Protein AF-A0A3B8PIJ1-F1 (afdb_monomer_lite)

Foldseek 3Di:
DDDDDDDDDDDDDDDDDDDDDDDDPQLVSVQVVQPWDWDADPVNPATAEIEHDLPDDPVRLLVNLQSVLVDPHYAEYECANHADELVSLLSVLSRQNYAYYEQHNYAYELSSLQSVLSRQRYAYYEQEQYQYDPVSCVPRVVSRNHHNYYHYDDHDDDDPDPDDPPPPPPVCVVCVPPDDDCLQQFFKKFKWFFDVVVCVVVVDDQDPVLQVVLQVLLCCQLCVPVPFPWDWDDDPRTIIIITGGQDAPVSVVLSLVSSQFQLKKWKFWFAWCPDPVCVVVLVQCVVDDLVAFFDWDWDQDPVRDTDIWTQKGWFFADPQAPQVVPPDDTWDWDFGQDPVRDTGITTITGDDGPQLIQILVQWPAKDWDADPVRAIKIKTWGDQSNLASQLVNLVVQEAPVVVPGWIWIFTDTSRHGHYTDTSHGRGGTMDMGDTNDDPSRSVSSRSSSVSGGRPGRIDSHTPDMDGGNSVNSNVCVVVVVVVVVVVLVVQLVVLCVPVPPVSVVVND

Secondary structure (DSSP, 8-state):
--------------------S--SS-HHHHHHHTT-EEEE-TTSSSEEEEE--TT--HHHHHHHHHHHTTSS-EEEEE-TTS---HHHHHHHTT-TT--EEE-TT----HHHHHHHTT-TT--EEE-TT-S--HHHHHHHGGG-SS--EEE--------------TTS-THHHHHTTS---HHHH-EEEEEEEB-HHHHHTTT----HHHHHHHHHHHHHHH-TTS-S--EEEEETTTEEEEEEET--HHHHHHHHHHHHS---EEEEEEPBSS-GGGHHHHHHHHHS-TT--EEEEEEE-TTS-EEEEEEEEEEEBPTT-HHHHSSTTTB-EEEEE-TTS-EEEEEEEEPPPGGG-EEGGGEEEEEEEE-TTS-EEEEEEE-HHHHHHHHHHHHTT--BTTTTB-EEEEEEETTEEEE--EE-S---SEEEEESS--HHHHHHHHHHHHT---SSPBPSS-SEEEEE-HHHHHHHHHHHHHHHHHHHHHHHHHHHHHHTHHHHHHH-

Radius of gyration: 36.07 Å; chains: 1; bounding box: 86×126×94 Å

Structure (mmCIF, N/CA/C/O backbone):
data_AF-A0A3B8PIJ1-F1
#
_entry.id   AF-A0A3B8PIJ1-F1
#
loop_
_atom_site.group_PDB
_atom_site.id
_atom_site.type_symbol
_atom_site.label_atom_id
_atom_site.label_alt_id
_atom_site.label_comp_id
_atom_site.label_asym_id
_atom_site.label_entity_id
_atom_site.label_seq_id
_atom_site.pdbx_PDB_ins_code
_atom_site.Cartn_x
_atom_site.Cartn_y
_atom_site.Cartn_z
_atom_site.occupancy
_atom_site.B_iso_or_equiv
_atom_site.auth_seq_id
_atom_site.auth_comp_id
_atom_site.auth_asym_id
_atom_site.auth_atom_id
_atom_site.pdbx_PDB_model_num
ATOM 1 N N . MET A 1 1 ? -11.257 98.269 12.534 1.00 33.53 1 MET A N 1
ATOM 2 C CA . MET A 1 1 ? -11.310 97.557 13.826 1.00 33.53 1 MET A CA 1
ATOM 3 C C . MET A 1 1 ? -11.923 96.203 13.547 1.00 33.53 1 MET A C 1
ATOM 5 O O . MET A 1 1 ? -13.046 96.141 13.068 1.00 33.53 1 MET A O 1
ATOM 9 N N . ASP A 1 2 ? -11.095 95.178 13.703 1.00 38.22 2 ASP A N 1
ATOM 10 C CA . ASP A 1 2 ? -11.270 93.797 13.247 1.00 38.22 2 ASP A CA 1
ATOM 11 C C . ASP A 1 2 ? -12.454 93.054 13.876 1.00 38.22 2 ASP A C 1
ATOM 13 O O . ASP A 1 2 ? -12.874 93.411 14.976 1.00 38.22 2 ASP A O 1
ATOM 17 N N . ARG A 1 3 ? -12.908 91.969 13.213 1.00 36.97 3 ARG A N 1
ATOM 18 C CA . ARG A 1 3 ? -13.144 90.630 13.814 1.00 36.97 3 ARG A CA 1
ATOM 19 C C . ARG A 1 3 ? -13.597 89.559 12.788 1.00 36.97 3 ARG A C 1
ATOM 21 O O . ARG A 1 3 ? -14.685 89.632 12.241 1.00 36.97 3 ARG A O 1
ATOM 28 N N . TRP A 1 4 ? -12.711 88.575 12.591 1.00 35.34 4 TRP A N 1
ATOM 29 C CA . TRP A 1 4 ? -12.874 87.099 12.582 1.00 35.34 4 TRP A CA 1
ATOM 30 C C . TRP A 1 4 ? -13.960 86.363 11.735 1.00 35.34 4 TRP A C 1
ATOM 32 O O . TRP A 1 4 ? -15.125 86.320 12.108 1.00 35.34 4 TRP A O 1
ATOM 42 N N . TRP A 1 5 ? -13.455 85.697 10.673 1.00 33.31 5 TRP A N 1
ATOM 43 C CA . TRP A 1 5 ? -13.642 84.318 10.119 1.00 33.31 5 TRP A CA 1
ATOM 44 C C . TRP A 1 5 ? -15.093 83.834 9.837 1.00 33.31 5 TRP A C 1
ATOM 46 O O . TRP A 1 5 ? -15.837 83.573 10.770 1.00 33.31 5 TRP A O 1
ATOM 56 N N . ALA A 1 6 ? -15.629 83.802 8.599 1.00 35.25 6 ALA A N 1
ATOM 57 C CA . ALA A 1 6 ? -15.330 82.987 7.389 1.00 35.25 6 ALA A CA 1
ATOM 58 C C . ALA A 1 6 ? -15.550 81.465 7.612 1.00 35.25 6 ALA A C 1
ATOM 60 O O . ALA A 1 6 ? -14.963 80.912 8.528 1.00 35.25 6 ALA A O 1
ATOM 61 N N . LEU A 1 7 ? -16.345 80.698 6.853 1.00 32.19 7 LEU A N 1
ATOM 62 C CA . LEU A 1 7 ? -16.870 80.837 5.492 1.00 32.19 7 LEU A CA 1
ATOM 63 C C . LEU A 1 7 ? -18.268 80.201 5.365 1.00 32.19 7 LEU A C 1
ATOM 65 O O . LEU A 1 7 ? -18.504 79.092 5.836 1.00 32.19 7 LEU A O 1
ATOM 69 N N . ALA A 1 8 ? -19.143 80.875 4.621 1.00 28.50 8 ALA A N 1
ATOM 70 C CA . ALA A 1 8 ? -20.357 80.330 4.034 1.00 28.50 8 ALA A CA 1
ATOM 71 C C . ALA A 1 8 ? -20.340 80.655 2.535 1.00 28.50 8 ALA A C 1
ATOM 73 O O . ALA A 1 8 ? -20.128 81.809 2.162 1.00 28.50 8 ALA A O 1
ATOM 74 N N . CYS A 1 9 ? -20.578 79.657 1.686 1.00 24.27 9 CYS A N 1
ATOM 75 C CA . CYS A 1 9 ? -21.069 79.852 0.323 1.00 24.27 9 CYS A CA 1
ATOM 76 C C . CYS A 1 9 ? -21.860 78.617 -0.136 1.00 24.27 9 CYS A C 1
ATOM 78 O O . CYS A 1 9 ? -21.313 77.565 -0.445 1.00 24.27 9 CYS A O 1
ATOM 80 N N . VAL A 1 10 ? -23.176 78.824 -0.133 1.00 34.06 10 VAL A N 1
ATOM 81 C CA . VAL A 1 10 ? -24.239 78.399 -1.075 1.00 34.06 10 VAL A CA 1
ATOM 82 C C . VAL A 1 10 ? -23.771 78.607 -2.557 1.00 34.06 10 VAL A C 1
ATOM 84 O O . VAL A 1 10 ? -22.711 79.216 -2.714 1.00 34.06 10 VAL A O 1
ATOM 87 N N . PRO A 1 11 ? -24.509 78.340 -3.674 1.00 56.69 11 PRO A N 1
ATOM 88 C CA . PRO A 1 11 ? -25.723 77.540 -3.996 1.00 56.69 11 PRO A CA 1
ATOM 89 C C . PRO A 1 11 ? -25.645 76.726 -5.326 1.00 56.69 11 PRO A C 1
ATOM 91 O O . PRO A 1 11 ? -24.724 76.900 -6.111 1.00 56.69 11 PRO A O 1
ATOM 94 N N . ALA A 1 12 ? -26.691 75.938 -5.636 1.00 25.73 12 ALA A N 1
ATOM 95 C CA . ALA A 1 12 ? -27.387 75.843 -6.950 1.00 25.73 12 ALA A CA 1
ATOM 96 C C . ALA A 1 12 ? -28.501 74.773 -6.823 1.00 25.73 12 ALA A C 1
ATOM 98 O O . ALA A 1 12 ? -28.216 73.662 -6.399 1.00 25.73 12 ALA A O 1
ATOM 99 N N . LEU A 1 13 ? -29.808 75.041 -6.918 1.00 30.42 13 LEU A N 1
ATOM 100 C CA . LEU A 1 13 ? -30.648 75.580 -8.003 1.00 30.42 13 LEU A CA 1
ATOM 101 C C . LEU A 1 13 ? -30.943 74.578 -9.153 1.00 30.42 13 LEU A C 1
ATOM 103 O O . LEU A 1 13 ? -30.167 74.454 -10.087 1.00 30.42 13 LEU A O 1
ATOM 107 N N . TRP A 1 14 ? -32.158 74.009 -9.086 1.00 27.25 14 TRP A N 1
ATOM 108 C CA . TRP A 1 14 ? -33.124 73.738 -10.173 1.00 27.25 14 TRP A CA 1
ATOM 109 C C . TRP A 1 14 ? -33.015 72.518 -11.122 1.00 27.25 14 TRP A C 1
ATOM 111 O O . TRP A 1 14 ? -32.029 72.301 -11.809 1.00 27.25 14 TRP A O 1
ATOM 121 N N . LEU A 1 15 ? -34.196 71.881 -11.249 1.00 28.92 15 LEU A N 1
ATOM 122 C CA . LEU A 1 15 ? -34.738 71.001 -12.300 1.00 28.92 15 LEU A CA 1
ATOM 123 C C . LEU A 1 15 ? -34.173 69.579 -12.452 1.00 28.92 15 LEU A C 1
ATOM 125 O O . LEU A 1 15 ? -33.082 69.395 -12.967 1.00 28.92 15 LEU A O 1
ATOM 129 N N . VAL A 1 16 ? -35.008 68.572 -12.146 1.00 30.19 16 VAL A N 1
ATOM 130 C CA . VAL A 1 16 ? -35.608 67.623 -13.116 1.00 30.19 16 VAL A CA 1
ATOM 131 C C . VAL A 1 16 ? -36.379 66.505 -12.361 1.00 30.19 16 VAL A C 1
ATOM 133 O O . VAL A 1 16 ? -35.952 66.045 -11.310 1.00 30.19 16 VAL A O 1
ATOM 136 N N . LEU A 1 17 ? -37.499 66.070 -12.959 1.00 27.77 17 LEU A N 1
ATOM 137 C CA . LEU A 1 17 ? -38.260 64.818 -12.759 1.00 27.77 17 LEU A CA 1
ATOM 138 C C . LEU A 1 17 ? -39.296 64.709 -11.622 1.00 27.77 17 LEU A C 1
ATOM 140 O O . LEU A 1 17 ? -39.046 64.262 -10.508 1.00 27.77 17 LEU A O 1
ATOM 144 N N . ALA A 1 18 ? -40.546 64.956 -12.022 1.00 36.34 18 ALA A N 1
ATOM 145 C CA . ALA A 1 18 ? -41.696 64.203 -11.550 1.00 36.34 18 ALA A CA 1
ATOM 146 C C . ALA A 1 18 ? -41.507 62.704 -11.856 1.00 36.34 18 ALA A C 1
ATOM 148 O O . ALA A 1 18 ? -41.501 62.347 -13.025 1.00 36.34 18 ALA A O 1
ATOM 149 N N . VAL A 1 19 ? -41.325 61.881 -10.820 1.00 37.78 19 VAL A N 1
ATOM 150 C CA . VAL A 1 19 ? -41.859 60.518 -10.577 1.00 37.78 19 VAL A CA 1
ATOM 151 C C . VAL A 1 19 ? -41.292 60.113 -9.211 1.00 37.78 19 VAL A C 1
ATOM 153 O O . VAL A 1 19 ? -40.153 59.674 -9.127 1.00 37.78 19 VAL A O 1
ATOM 156 N N . ALA A 1 20 ? -42.043 60.286 -8.125 1.00 33.12 20 ALA A N 1
ATOM 157 C CA . ALA A 1 20 ? -41.679 59.709 -6.823 1.00 33.12 20 ALA A CA 1
ATOM 158 C C . ALA A 1 20 ? -42.900 59.694 -5.896 1.00 33.12 20 ALA A C 1
ATOM 160 O O . ALA A 1 20 ? -42.952 60.378 -4.880 1.00 33.12 20 ALA A O 1
ATOM 161 N N . GLY A 1 21 ? -43.929 58.952 -6.292 1.00 36.69 21 GLY A N 1
ATOM 162 C CA . GLY A 1 21 ? -45.132 58.756 -5.491 1.00 36.69 21 GLY A CA 1
ATOM 163 C C . GLY A 1 21 ? -45.592 57.310 -5.581 1.00 36.69 21 GLY A C 1
ATOM 164 O O . GLY A 1 21 ? -46.571 57.057 -6.268 1.00 36.69 21 GLY A O 1
ATOM 165 N N . CYS A 1 22 ? -44.826 56.401 -4.964 1.00 41.03 22 CYS A N 1
ATOM 166 C CA . CYS A 1 22 ? -45.144 55.021 -4.534 1.00 41.03 22 CYS A CA 1
ATOM 167 C C . CYS A 1 22 ? -43.875 54.161 -4.655 1.00 41.03 22 CYS A C 1
ATOM 169 O O . CYS A 1 22 ? -43.431 53.947 -5.775 1.00 41.03 22 CYS A O 1
ATOM 171 N N . SER A 1 23 ? -43.279 53.680 -3.552 1.00 43.31 23 SER A N 1
ATOM 172 C CA . SER A 1 23 ? -42.475 52.427 -3.533 1.00 43.31 23 SER A CA 1
ATOM 173 C C . SER A 1 23 ? -41.844 52.077 -2.166 1.00 43.31 23 SER A C 1
ATOM 175 O O . SER A 1 23 ? -40.720 51.587 -2.131 1.00 43.31 23 SER A O 1
ATOM 177 N N . ASP A 1 24 ? -42.511 52.303 -1.026 1.00 43.22 24 ASP A N 1
ATOM 178 C CA . ASP A 1 24 ? -41.944 51.888 0.285 1.00 43.22 24 ASP A CA 1
ATOM 179 C C . ASP A 1 24 ? -42.666 50.710 0.962 1.00 43.22 24 ASP A C 1
ATOM 181 O O . ASP A 1 24 ? -42.218 50.221 1.998 1.00 43.22 24 ASP A O 1
ATOM 185 N N . THR A 1 25 ? -43.744 50.191 0.367 1.00 56.25 25 THR A N 1
ATOM 186 C CA . THR A 1 25 ? -44.517 49.056 0.911 1.00 56.25 25 THR A CA 1
ATOM 187 C C . THR A 1 25 ? -44.386 47.756 0.121 1.00 56.25 25 THR A C 1
ATOM 189 O O . THR A 1 25 ? -44.923 46.743 0.559 1.00 56.25 25 THR A O 1
ATOM 192 N N . ASP A 1 26 ? -43.686 47.754 -1.016 1.00 64.19 26 ASP A N 1
ATOM 193 C CA . ASP A 1 26 ? -43.516 46.551 -1.836 1.00 64.19 26 ASP A CA 1
ATOM 194 C C . ASP A 1 26 ? -42.288 45.739 -1.359 1.00 64.19 26 ASP A C 1
ATOM 196 O O . ASP A 1 26 ? -41.160 46.251 -1.444 1.00 64.19 26 ASP A O 1
ATOM 200 N N . PRO A 1 27 ? -42.469 44.498 -0.852 1.00 63.62 27 PRO A N 1
ATOM 201 C CA . PRO A 1 27 ? -41.374 43.669 -0.339 1.00 63.62 27 PRO A CA 1
ATOM 202 C C . PRO A 1 27 ? -40.312 43.370 -1.409 1.00 63.62 27 PRO A C 1
ATOM 204 O O . PRO A 1 27 ? -39.130 43.245 -1.092 1.00 63.62 27 PRO A O 1
ATOM 207 N N . MET A 1 28 ? -40.677 43.349 -2.694 1.00 64.12 28 MET A N 1
ATOM 208 C CA . MET A 1 28 ? -39.728 43.082 -3.779 1.00 64.12 28 MET A CA 1
ATOM 209 C C . MET A 1 28 ? -38.766 44.251 -4.015 1.00 64.12 28 MET A C 1
ATOM 211 O O . MET A 1 28 ? -37.591 44.055 -4.337 1.00 64.12 28 MET A O 1
ATOM 215 N N . ILE A 1 29 ? -39.247 45.484 -3.826 1.00 63.25 29 ILE A N 1
ATOM 216 C CA . ILE A 1 29 ? -38.422 46.694 -3.944 1.00 63.25 29 ILE A CA 1
ATOM 217 C C . ILE A 1 29 ? -37.452 46.782 -2.762 1.00 63.25 29 ILE A C 1
ATOM 219 O O . ILE A 1 29 ? -36.296 47.170 -2.949 1.00 63.25 29 ILE A O 1
ATOM 223 N N . LYS A 1 30 ? -37.889 46.366 -1.565 1.00 67.81 30 LYS A N 1
ATOM 224 C CA . LYS A 1 30 ? -37.027 46.268 -0.381 1.00 67.81 30 LYS A CA 1
ATOM 225 C C . LYS A 1 30 ? -35.915 45.240 -0.563 1.00 67.81 30 LYS A C 1
ATOM 227 O O . LYS A 1 30 ? -34.752 45.583 -0.362 1.00 67.81 30 LYS A O 1
ATOM 232 N N . LEU A 1 31 ? -36.243 44.038 -1.041 1.00 66.75 31 LEU A N 1
ATOM 233 C CA . LEU A 1 31 ? -35.258 42.989 -1.319 1.00 66.75 31 LEU A CA 1
ATOM 234 C C . LEU A 1 31 ? -34.215 43.444 -2.354 1.00 66.75 31 LEU A C 1
ATOM 236 O O . LEU A 1 31 ? -33.016 43.290 -2.120 1.00 66.75 31 LEU A O 1
ATOM 240 N N . ARG A 1 32 ? -34.634 44.109 -3.443 1.00 64.88 32 ARG A N 1
ATOM 241 C CA . ARG A 1 32 ? -33.700 44.671 -4.440 1.00 64.88 32 ARG A CA 1
ATOM 242 C C . ARG A 1 32 ? -32.808 45.783 -3.882 1.00 64.88 32 ARG A C 1
ATOM 244 O O . ARG A 1 32 ? -31.621 45.808 -4.195 1.00 64.88 32 ARG A O 1
ATOM 251 N N . ARG A 1 33 ? -33.335 46.692 -3.047 1.00 59.84 33 ARG A N 1
ATOM 252 C CA . ARG A 1 33 ? -32.504 47.711 -2.365 1.00 59.84 33 ARG A CA 1
ATOM 253 C C . ARG A 1 33 ? -31.505 47.081 -1.400 1.00 59.84 33 ARG A C 1
ATOM 255 O O . ARG A 1 33 ? -30.416 47.617 -1.231 1.00 59.84 33 ARG A O 1
ATOM 262 N N . ALA A 1 34 ? -31.871 45.958 -0.793 1.00 58.81 34 ALA A N 1
ATOM 263 C CA . ALA A 1 34 ? -31.029 45.221 0.136 1.00 58.81 34 ALA A CA 1
ATOM 264 C C . ALA A 1 34 ? -30.018 44.285 -0.567 1.00 58.81 34 ALA A C 1
ATOM 266 O O . ALA A 1 34 ? -29.330 43.512 0.095 1.00 58.81 34 ALA A O 1
ATOM 267 N N . GLY A 1 35 ? -29.897 44.380 -1.899 1.00 59.12 35 GLY A N 1
ATOM 268 C CA . GLY A 1 35 ? -28.887 43.677 -2.692 1.00 59.12 35 GLY A CA 1
ATOM 269 C C . GLY A 1 35 ? -29.305 42.298 -3.202 1.00 59.12 35 GLY A C 1
ATOM 270 O O . GLY A 1 35 ? -28.457 41.593 -3.741 1.00 59.12 35 GLY A O 1
ATOM 271 N N . ALA A 1 36 ? -30.576 41.906 -3.057 1.00 66.50 36 ALA A N 1
ATOM 272 C CA . ALA A 1 36 ? -31.068 40.642 -3.594 1.00 66.50 36 ALA A CA 1
ATOM 273 C C . ALA A 1 36 ? -31.228 40.706 -5.120 1.00 66.50 36 ALA A C 1
ATOM 275 O O . ALA A 1 36 ? -31.818 41.649 -5.665 1.00 66.50 36 ALA A O 1
ATOM 276 N N . VAL A 1 37 ? -30.748 39.673 -5.811 1.00 68.31 37 VAL A N 1
ATOM 277 C CA . VAL A 1 37 ? -30.967 39.494 -7.250 1.00 68.31 37 VAL A CA 1
ATOM 278 C C . VAL A 1 37 ? -32.245 38.683 -7.427 1.00 68.31 37 VAL A C 1
ATOM 280 O O . VAL A 1 37 ? -32.354 37.575 -6.910 1.00 68.31 37 VAL A O 1
ATOM 283 N N . ILE A 1 38 ? -33.226 39.261 -8.124 1.00 72.69 38 ILE A N 1
ATOM 284 C CA . ILE A 1 38 ? -34.532 38.638 -8.375 1.00 72.69 38 ILE A CA 1
ATOM 285 C C . ILE A 1 38 ? -34.739 38.536 -9.883 1.00 72.69 38 ILE A C 1
ATOM 287 O O . ILE A 1 38 ? -34.842 39.572 -10.559 1.00 72.69 38 ILE A O 1
ATOM 291 N N . GLU A 1 39 ? -34.818 37.301 -10.372 1.00 69.44 39 GLU A N 1
ATOM 292 C CA . GLU A 1 39 ? -35.116 36.951 -11.761 1.00 69.44 39 GLU A CA 1
ATOM 293 C C . GLU A 1 39 ? -36.599 36.571 -11.907 1.00 69.44 39 GLU A C 1
ATOM 295 O O . GLU A 1 39 ? -37.201 35.939 -11.032 1.00 69.44 39 GLU A O 1
ATOM 300 N N . HIS A 1 40 ? -37.196 37.014 -13.013 1.00 69.38 40 HIS A N 1
ATOM 301 C CA . HIS A 1 40 ? -38.600 36.797 -13.343 1.00 69.38 40 HIS A CA 1
ATOM 302 C C . HIS A 1 40 ? -38.716 35.987 -14.626 1.00 69.38 40 HIS A C 1
ATOM 304 O O . HIS A 1 40 ? -37.960 36.241 -15.561 1.00 69.38 40 HIS A O 1
ATOM 310 N N . ASP A 1 41 ? -39.734 35.130 -14.667 1.00 55.19 41 ASP A N 1
ATOM 311 C CA . ASP A 1 41 ? -40.232 34.488 -15.887 1.00 55.19 41 ASP A CA 1
ATOM 312 C C . ASP A 1 41 ? -40.600 35.559 -16.939 1.00 55.19 41 ASP A C 1
ATOM 314 O O . ASP A 1 41 ? -40.926 36.705 -16.588 1.00 55.19 41 ASP A O 1
ATOM 318 N N . ASP A 1 42 ? -40.595 35.191 -18.219 1.00 51.16 42 ASP A N 1
ATOM 319 C CA . ASP A 1 42 ? -40.847 36.059 -19.376 1.00 51.16 42 ASP A CA 1
ATOM 320 C C . ASP A 1 42 ? -42.188 36.820 -19.268 1.00 51.16 42 ASP A C 1
ATOM 322 O O . ASP A 1 42 ? -42.325 37.941 -19.769 1.00 51.16 42 ASP A O 1
ATOM 326 N N . GLU A 1 43 ? -43.168 36.269 -18.538 1.00 54.34 43 GLU A N 1
ATOM 327 C CA . GLU A 1 43 ? -44.473 36.899 -18.279 1.00 54.34 43 GLU A CA 1
ATOM 328 C C . GLU A 1 43 ? -44.496 37.864 -17.068 1.00 54.34 43 GLU A C 1
ATOM 330 O O . GLU A 1 43 ? -45.497 38.542 -16.839 1.00 54.34 43 GLU A O 1
ATOM 335 N N . ARG A 1 44 ? -43.407 37.978 -16.288 1.00 53.69 44 ARG A N 1
ATOM 336 C CA . ARG A 1 44 ? -43.270 38.803 -15.059 1.00 53.69 44 ARG A CA 1
ATOM 337 C C . ARG A 1 44 ? -44.273 38.510 -13.930 1.00 53.69 44 ARG A C 1
ATOM 339 O O . ARG A 1 44 ? -44.451 39.339 -13.038 1.00 53.69 44 ARG A O 1
ATOM 346 N N . VAL A 1 45 ? -44.915 37.340 -13.941 1.00 51.69 45 VAL A N 1
ATOM 347 C CA . VAL A 1 45 ? -45.938 36.950 -12.947 1.00 51.69 45 VAL A CA 1
ATOM 348 C C . VAL A 1 45 ? -45.367 36.098 -11.804 1.00 51.69 45 VAL A C 1
ATOM 350 O O . VAL A 1 45 ? -45.951 36.057 -10.723 1.00 51.69 45 VAL A O 1
ATOM 353 N N . LYS A 1 46 ? -44.231 35.419 -12.011 1.00 59.28 46 LYS A N 1
ATOM 354 C CA . LYS A 1 46 ? -43.617 34.505 -11.033 1.00 59.28 46 LYS A CA 1
ATOM 355 C C . LYS A 1 46 ? -42.184 34.919 -10.715 1.00 59.28 46 LYS A C 1
ATOM 357 O O . LYS A 1 46 ? -41.491 35.491 -11.562 1.00 59.28 46 LYS A O 1
ATOM 362 N N . VAL A 1 47 ? -41.755 34.658 -9.484 1.00 61.75 47 VAL A N 1
ATOM 363 C CA . VAL A 1 47 ? -40.360 34.829 -9.079 1.00 61.75 47 VAL A CA 1
ATOM 364 C C . VAL A 1 47 ? -39.664 33.490 -9.267 1.00 61.75 47 VAL A C 1
ATOM 366 O O . VAL A 1 47 ? -39.891 32.544 -8.514 1.00 61.75 47 VAL A O 1
ATOM 369 N N . GLU A 1 48 ? -38.839 33.396 -10.305 1.00 61.03 48 GLU A N 1
ATOM 370 C CA . GLU A 1 48 ? -38.155 32.142 -10.618 1.00 61.03 48 GLU A CA 1
ATOM 371 C C . GLU A 1 48 ? -36.979 31.920 -9.685 1.00 61.03 48 GLU A C 1
ATOM 373 O O . GLU A 1 48 ? -36.848 30.836 -9.125 1.00 61.03 48 GLU A O 1
ATOM 378 N N . ARG A 1 49 ? -36.170 32.960 -9.463 1.00 69.06 49 ARG A N 1
ATOM 379 C CA . ARG A 1 49 ? -34.963 32.860 -8.650 1.00 69.06 49 ARG A CA 1
ATOM 380 C C . ARG A 1 49 ? -34.761 34.090 -7.783 1.00 69.06 49 ARG A C 1
ATOM 382 O O . ARG A 1 49 ? -34.793 35.220 -8.272 1.00 69.06 49 ARG A O 1
ATOM 389 N N . VAL A 1 50 ? -34.505 33.850 -6.501 1.00 76.12 50 VAL A N 1
ATOM 390 C CA . VAL A 1 50 ? -34.049 34.859 -5.542 1.00 76.12 50 VAL A CA 1
ATOM 391 C C . VAL A 1 50 ? -32.671 34.461 -5.034 1.00 76.12 50 VAL A C 1
ATOM 393 O O . VAL A 1 50 ? -32.501 33.362 -4.514 1.00 76.12 50 VAL A O 1
ATOM 396 N N . VAL A 1 51 ? -31.702 35.364 -5.165 1.00 71.06 51 VAL A N 1
ATOM 397 C CA . VAL A 1 51 ? -30.359 35.230 -4.586 1.00 71.06 51 VAL A CA 1
ATOM 398 C C . VAL A 1 51 ? -30.187 36.316 -3.533 1.00 71.06 51 VAL A C 1
ATOM 400 O O . VAL A 1 51 ? -30.301 37.503 -3.857 1.00 71.06 51 VAL A O 1
ATOM 403 N N . LEU A 1 52 ? -29.926 35.931 -2.283 1.00 74.31 52 LEU A N 1
ATOM 404 C CA . LEU A 1 52 ? -29.602 36.885 -1.217 1.00 74.31 52 LEU A CA 1
ATOM 405 C C . LEU A 1 52 ? -28.084 37.120 -1.142 1.00 74.31 52 LEU A C 1
ATOM 407 O O . LEU A 1 52 ? -27.283 36.237 -1.430 1.00 74.31 52 LEU A O 1
ATOM 411 N N . SER A 1 53 ? -27.678 38.343 -0.791 1.00 62.41 53 SER A N 1
ATOM 412 C CA . SER A 1 53 ? -26.263 38.738 -0.776 1.00 62.41 53 SER A CA 1
ATOM 413 C C . SER A 1 53 ? -25.478 38.068 0.360 1.00 62.41 53 SER A C 1
ATOM 415 O O . SER A 1 53 ? -25.887 38.116 1.519 1.00 62.41 53 SER A O 1
ATOM 417 N N . GLN A 1 54 ? -24.275 37.577 0.044 1.00 61.81 54 GLN A N 1
ATOM 418 C CA . GLN A 1 54 ? -23.301 37.005 0.990 1.00 61.81 54 GLN A CA 1
ATOM 419 C C . GLN A 1 54 ? -22.752 38.016 2.020 1.00 61.81 54 GLN A C 1
ATOM 421 O O . GLN A 1 54 ? -22.068 37.634 2.966 1.00 61.81 54 GLN A O 1
ATOM 426 N N . SER A 1 55 ? -23.026 39.318 1.854 1.00 51.94 55 SER A N 1
ATOM 427 C CA . SER A 1 55 ? -22.509 40.391 2.718 1.00 51.94 55 SER A CA 1
ATOM 428 C C . SER A 1 55 ? -23.511 40.929 3.752 1.00 51.94 55 SER A C 1
ATOM 430 O O . SER A 1 55 ? -23.225 41.952 4.377 1.00 51.94 55 SER A O 1
ATOM 432 N N . ALA A 1 56 ? -24.697 40.328 3.886 1.00 61.25 56 ALA A N 1
ATOM 433 C CA . ALA A 1 56 ? -25.734 40.794 4.810 1.00 61.25 56 ALA A CA 1
ATOM 434 C C . ALA A 1 56 ? -25.412 40.409 6.267 1.00 61.25 56 ALA A C 1
ATOM 436 O O . ALA A 1 56 ? -24.984 39.286 6.542 1.00 61.25 56 ALA A O 1
ATOM 437 N N . THR A 1 57 ? -25.621 41.328 7.218 1.00 64.44 57 THR A N 1
ATOM 438 C CA . THR A 1 57 ? -25.536 40.988 8.649 1.00 64.44 57 THR A CA 1
ATOM 439 C C . THR A 1 57 ? -26.722 40.098 9.062 1.00 64.44 57 THR A C 1
ATOM 441 O O . THR A 1 57 ? -27.773 40.162 8.420 1.00 64.44 57 THR A O 1
ATOM 444 N N . PRO A 1 58 ? -26.615 39.293 10.140 1.00 63.56 58 PRO A N 1
ATOM 445 C CA . PRO A 1 58 ? -27.713 38.431 10.600 1.00 63.56 58 PRO A CA 1
ATOM 446 C C . PRO A 1 58 ? -29.045 39.169 10.820 1.00 63.56 58 PRO A C 1
ATOM 448 O O . PRO A 1 58 ? -30.100 38.643 10.477 1.00 63.56 58 PRO A O 1
ATOM 451 N N . ASP A 1 59 ? -28.994 40.411 11.314 1.00 66.06 59 ASP A N 1
ATOM 452 C CA . ASP A 1 59 ? -30.184 41.245 11.536 1.00 66.06 59 ASP A CA 1
ATOM 453 C C . ASP A 1 59 ? -30.839 41.696 10.218 1.00 66.06 59 ASP A C 1
ATOM 455 O O . ASP A 1 59 ? -32.063 41.742 10.109 1.00 66.06 59 ASP A O 1
ATOM 459 N N . GLN A 1 60 ? -30.033 42.001 9.193 1.00 68.62 60 GLN A N 1
ATOM 460 C CA . GLN A 1 60 ? -30.533 42.357 7.860 1.00 68.62 60 GLN A CA 1
ATOM 461 C C . GLN A 1 60 ? -31.145 41.145 7.154 1.00 68.62 60 GLN A C 1
ATOM 463 O O . GLN A 1 60 ? -32.158 41.276 6.470 1.00 68.62 60 GLN A O 1
ATOM 468 N N . LEU A 1 61 ? -30.548 39.969 7.342 1.00 71.75 61 LEU A N 1
ATOM 469 C CA . LEU A 1 61 ? -31.030 38.711 6.788 1.00 71.75 61 LEU A CA 1
ATOM 470 C C . LEU A 1 61 ? -32.385 38.304 7.395 1.00 71.75 61 LEU A C 1
ATOM 472 O O . LEU A 1 61 ? -33.261 37.850 6.668 1.00 71.75 61 LEU A O 1
ATOM 476 N N . ASP A 1 62 ? -32.595 38.523 8.697 1.00 72.31 62 ASP A N 1
ATOM 477 C CA . ASP A 1 62 ? -33.883 38.268 9.361 1.00 72.31 62 ASP A CA 1
ATOM 478 C C . ASP A 1 62 ? -35.007 39.182 8.827 1.00 72.31 62 ASP A C 1
ATOM 480 O O . ASP A 1 62 ? -36.140 38.743 8.624 1.00 72.31 62 ASP A O 1
ATOM 484 N N . GLU A 1 63 ? -34.708 40.453 8.533 1.00 72.31 63 GLU A N 1
ATOM 485 C CA . GLU A 1 63 ? -35.672 41.358 7.888 1.00 72.31 63 GLU A CA 1
ATOM 486 C C . GLU A 1 63 ? -35.955 40.940 6.432 1.00 72.31 63 GLU A C 1
ATOM 488 O O . GLU A 1 63 ? -37.114 40.889 6.015 1.00 72.31 63 GLU A O 1
ATOM 493 N N . GLN A 1 64 ? -34.916 40.556 5.682 1.00 72.62 64 GLN A N 1
ATOM 494 C CA . GLN A 1 64 ? -35.042 40.073 4.303 1.00 72.62 64 GLN A CA 1
ATOM 495 C C . GLN A 1 64 ? -35.863 38.781 4.203 1.00 72.62 64 GLN A C 1
ATOM 497 O O . GLN A 1 64 ? -36.694 38.662 3.306 1.00 72.62 64 GLN A O 1
ATOM 502 N N . LEU A 1 65 ? -35.678 37.826 5.116 1.00 73.50 65 LEU A N 1
ATOM 503 C CA . LEU A 1 65 ? -36.419 36.561 5.121 1.00 73.50 65 LEU A CA 1
ATOM 504 C C . LEU A 1 65 ? -37.893 36.749 5.506 1.00 73.50 65 LEU A C 1
ATOM 506 O O . LEU A 1 65 ? -38.767 36.113 4.914 1.00 73.50 65 LEU A O 1
ATOM 510 N N . LYS A 1 66 ? -38.202 37.688 6.410 1.00 75.94 66 LYS A N 1
ATOM 511 C CA . LYS A 1 66 ? -39.592 38.080 6.716 1.00 75.94 66 LYS A CA 1
ATOM 512 C C . LYS A 1 66 ? -40.287 38.743 5.534 1.00 75.94 66 LYS A C 1
ATOM 514 O O . LYS A 1 66 ? -41.473 38.495 5.306 1.00 75.94 66 LYS A O 1
ATOM 519 N N . ASP A 1 67 ? -39.570 39.580 4.791 1.00 72.69 67 ASP A N 1
ATOM 520 C CA . ASP A 1 67 ? -40.093 40.180 3.566 1.00 72.69 67 ASP A CA 1
ATOM 521 C C . ASP A 1 67 ? -40.238 39.126 2.452 1.00 72.69 67 ASP A C 1
ATOM 523 O O . ASP A 1 67 ? -41.229 39.161 1.723 1.00 72.69 67 ASP A O 1
ATOM 527 N N . LEU A 1 68 ? -39.337 38.136 2.375 1.00 74.56 68 LEU A N 1
ATOM 528 C CA . LEU A 1 68 ? -39.398 37.016 1.428 1.00 74.56 68 LEU A CA 1
ATOM 529 C C . LEU A 1 68 ? -40.601 36.095 1.677 1.00 74.56 68 LEU A C 1
ATOM 531 O O . LEU A 1 68 ? -41.266 35.700 0.723 1.00 74.56 68 LEU A O 1
ATOM 535 N N . ALA A 1 69 ? -40.950 35.825 2.938 1.00 70.88 69 ALA A N 1
ATOM 536 C CA . ALA A 1 69 ? -42.141 35.049 3.303 1.00 70.88 69 ALA A CA 1
ATOM 537 C C . ALA A 1 69 ? -43.463 35.699 2.838 1.00 70.88 69 ALA A C 1
ATOM 539 O O . ALA A 1 69 ? -44.507 35.049 2.801 1.00 70.88 69 ALA A O 1
ATOM 540 N N . ARG A 1 70 ? -43.441 36.992 2.484 1.00 71.06 70 ARG A N 1
ATOM 541 C CA . ARG A 1 70 ? -44.596 37.735 1.950 1.00 71.06 70 ARG A CA 1
ATOM 542 C C . ARG A 1 70 ? -44.631 37.783 0.423 1.00 71.06 70 ARG A C 1
ATOM 544 O O . ARG A 1 70 ? -45.587 38.329 -0.129 1.00 71.06 70 ARG A O 1
ATOM 551 N N . VAL A 1 71 ? -43.616 37.250 -0.259 1.00 68.75 71 VAL A N 1
ATOM 552 C CA . VAL A 1 71 ? -43.542 37.227 -1.723 1.00 68.75 71 VAL A CA 1
ATOM 553 C C . VAL A 1 71 ? -44.266 35.981 -2.245 1.00 68.75 71 VAL A C 1
ATOM 555 O O . VAL A 1 71 ? -43.877 34.861 -1.917 1.00 68.75 71 VAL A O 1
ATOM 558 N N . PRO A 1 72 ? -45.320 36.131 -3.066 1.00 62.09 72 PRO A N 1
ATOM 559 C CA . PRO A 1 72 ? -46.006 34.983 -3.635 1.00 62.09 72 PRO A CA 1
ATOM 560 C C . PRO A 1 72 ? -45.136 34.308 -4.706 1.00 62.09 72 PRO A C 1
ATOM 562 O O . PRO A 1 72 ? -44.700 34.957 -5.656 1.00 62.09 72 PRO A O 1
ATOM 565 N N . ARG A 1 73 ? -44.976 32.982 -4.579 1.00 69.88 73 ARG A N 1
ATOM 566 C CA . ARG A 1 73 ? -44.402 32.061 -5.582 1.00 69.88 73 ARG A CA 1
ATOM 567 C C . ARG A 1 73 ? -42.911 32.239 -5.885 1.00 69.88 73 ARG A C 1
ATOM 569 O O . ARG A 1 73 ? -42.545 32.657 -6.983 1.00 69.88 73 ARG A O 1
ATOM 576 N N . VAL A 1 74 ? -42.067 31.864 -4.926 1.00 75.69 74 VAL A N 1
ATOM 577 C CA . VAL A 1 74 ? -40.617 31.698 -5.126 1.00 75.69 74 VAL A CA 1
ATOM 578 C C . VAL A 1 74 ? -40.328 30.237 -5.475 1.00 75.69 74 VAL A C 1
ATOM 580 O O . VAL A 1 74 ? -40.634 29.355 -4.677 1.00 75.69 74 VAL A O 1
ATOM 583 N N . LEU A 1 75 ? -39.750 29.980 -6.652 1.00 76.50 75 LEU A N 1
ATOM 584 C CA . LEU A 1 75 ? -39.434 28.618 -7.114 1.00 76.50 75 LEU A CA 1
ATOM 585 C C . LEU A 1 75 ? -38.003 28.183 -6.772 1.00 76.50 75 LEU A C 1
ATOM 587 O O . LEU A 1 75 ? -37.786 27.024 -6.410 1.00 76.50 75 LEU A O 1
ATOM 591 N N . MET A 1 76 ? -37.036 29.097 -6.864 1.00 77.25 76 MET A N 1
ATOM 592 C CA . MET A 1 76 ? -35.632 28.849 -6.540 1.00 77.25 76 MET A CA 1
ATOM 593 C C . MET A 1 76 ? -35.111 29.899 -5.562 1.00 77.25 76 MET A C 1
ATOM 595 O O . MET A 1 76 ? -35.251 31.104 -5.792 1.00 77.25 76 MET A O 1
ATOM 599 N N . LEU A 1 77 ? -34.482 29.439 -4.486 1.00 83.25 77 LEU A N 1
ATOM 600 C CA . LEU A 1 77 ? -33.889 30.290 -3.465 1.00 83.25 77 LEU A CA 1
ATOM 601 C C . LEU A 1 77 ? -32.429 29.896 -3.239 1.00 83.25 77 LEU A C 1
ATOM 603 O O . LEU A 1 77 ? -32.125 28.751 -2.915 1.00 83.25 77 LEU A O 1
ATOM 607 N N . ASP A 1 78 ? -31.542 30.869 -3.406 1.00 81.94 78 ASP A N 1
ATOM 608 C CA . ASP A 1 78 ? -30.105 30.729 -3.207 1.00 81.94 78 ASP A CA 1
ATOM 609 C C . ASP A 1 78 ? -29.683 31.575 -2.001 1.00 81.94 78 ASP A C 1
ATOM 611 O O . ASP A 1 78 ? -29.750 32.811 -2.018 1.00 81.94 78 ASP A O 1
ATOM 615 N N . LEU A 1 79 ? -29.305 30.875 -0.932 1.00 82.25 79 LEU A N 1
ATOM 616 C CA . LEU A 1 79 ? -28.782 31.435 0.313 1.00 82.25 79 LEU A CA 1
ATOM 617 C C . LEU A 1 79 ? -27.315 31.039 0.511 1.00 82.25 79 LEU A C 1
ATOM 619 O O . LEU A 1 79 ? -26.799 31.127 1.629 1.00 82.25 79 LEU A O 1
ATOM 623 N N . SER A 1 80 ? -26.639 30.589 -0.547 1.00 81.94 80 SER A N 1
ATOM 624 C CA . SER A 1 80 ? -25.272 30.099 -0.444 1.00 81.94 80 SER A CA 1
ATOM 625 C C . SER A 1 80 ? -24.311 31.187 0.055 1.00 81.94 80 SER A C 1
ATOM 627 O O . SER A 1 80 ? -24.367 32.349 -0.358 1.00 81.94 80 SER A O 1
ATOM 629 N N . GLY A 1 81 ? -23.423 30.832 0.985 1.00 73.38 81 GLY A N 1
ATOM 630 C CA . GLY A 1 81 ? -22.433 31.746 1.567 1.00 73.38 81 GLY A CA 1
ATOM 631 C C . GLY A 1 81 ? -23.008 32.824 2.493 1.00 73.38 81 GLY A C 1
ATOM 632 O O . GLY A 1 81 ? -22.319 33.801 2.789 1.00 73.38 81 GLY A O 1
ATOM 633 N N . THR A 1 82 ? -24.257 32.681 2.948 1.00 79.81 82 THR A N 1
ATOM 634 C CA . THR A 1 82 ? -24.887 33.588 3.924 1.00 79.81 82 THR A CA 1
ATOM 635 C C . THR A 1 82 ? -24.793 33.047 5.361 1.00 79.81 82 THR A C 1
ATOM 637 O O . THR A 1 82 ? -24.570 31.861 5.591 1.00 79.81 82 THR A O 1
ATOM 640 N N . GLN A 1 83 ? -24.990 33.903 6.376 1.00 77.06 83 GLN A N 1
ATOM 641 C CA . GLN A 1 83 ? -24.961 33.495 7.796 1.00 77.06 83 GLN A CA 1
ATOM 642 C C . GLN A 1 83 ? -26.288 32.887 8.305 1.00 77.06 83 GLN A C 1
ATOM 644 O O . GLN A 1 83 ? -26.658 33.092 9.462 1.00 77.06 83 GLN A O 1
ATOM 649 N N . VAL A 1 84 ? -27.013 32.148 7.459 1.00 80.75 84 VAL A N 1
ATOM 650 C CA . VAL A 1 84 ? -28.261 31.461 7.844 1.00 80.75 84 VAL A CA 1
ATOM 651 C C . VAL A 1 84 ? -27.982 30.391 8.908 1.00 80.75 84 VAL A C 1
ATOM 653 O O . VAL A 1 84 ? -27.058 29.587 8.763 1.00 80.75 84 VAL A O 1
ATOM 656 N N . GLN A 1 85 ? -28.799 30.382 9.966 1.00 82.31 85 GLN A N 1
ATOM 657 C CA . GLN A 1 85 ? -28.844 29.362 11.021 1.00 82.31 85 GLN A CA 1
ATOM 658 C C . GLN A 1 85 ? -30.264 28.781 11.133 1.00 82.31 85 GLN A C 1
ATOM 660 O O . GLN A 1 85 ? -31.204 29.268 10.501 1.00 82.31 85 GLN A O 1
ATOM 665 N N . ASP A 1 86 ? -30.438 27.767 11.980 1.00 81.06 86 ASP A N 1
ATOM 666 C CA . ASP A 1 86 ? -31.700 27.023 12.120 1.00 81.06 86 ASP A CA 1
ATOM 667 C C . ASP A 1 86 ? -32.904 27.913 12.484 1.00 81.06 86 ASP A C 1
ATOM 669 O O . ASP A 1 86 ? -34.032 27.634 12.078 1.00 81.06 86 ASP A O 1
ATOM 673 N N . GLU A 1 87 ? -32.684 29.026 13.195 1.00 80.25 87 GLU A N 1
ATOM 674 C CA . GLU A 1 87 ? -33.754 29.973 13.540 1.00 80.25 87 GLU A CA 1
ATOM 675 C C . GLU A 1 87 ? -34.301 30.712 12.309 1.00 80.25 87 GLU A C 1
ATOM 677 O O . GLU A 1 87 ? -35.508 30.928 12.196 1.00 80.25 87 GLU A O 1
ATOM 682 N N . GLN A 1 88 ? -33.434 31.052 11.352 1.00 79.00 88 GLN A N 1
ATOM 683 C CA . GLN A 1 88 ? -33.833 31.680 10.091 1.00 79.00 88 GLN A CA 1
ATOM 684 C C . GLN A 1 88 ? -34.488 30.673 9.136 1.00 79.00 88 GLN A C 1
ATOM 686 O O . GLN A 1 88 ? -35.421 31.024 8.414 1.00 79.00 88 GLN A O 1
ATOM 691 N N . VAL A 1 89 ? -34.068 29.404 9.173 1.00 80.12 89 VAL A N 1
ATOM 692 C CA . VAL A 1 89 ? -34.655 28.326 8.358 1.00 80.12 89 VAL A CA 1
ATOM 693 C C . VAL A 1 89 ? -36.132 28.091 8.692 1.00 80.12 89 VAL A C 1
ATOM 695 O O . VAL A 1 89 ? -36.926 27.808 7.795 1.00 80.12 89 VAL A O 1
ATOM 698 N N . LYS A 1 90 ? -36.556 28.315 9.943 1.00 81.06 90 LYS A N 1
ATOM 699 C CA . LYS A 1 90 ? -37.980 28.247 10.334 1.00 81.06 90 LYS A CA 1
ATOM 700 C C . LYS A 1 90 ? -38.879 29.189 9.542 1.00 81.06 90 LYS A C 1
ATOM 702 O O . LYS A 1 90 ? -40.051 28.887 9.343 1.00 81.06 90 LYS A O 1
ATOM 707 N N . GLN A 1 91 ? -38.344 30.314 9.079 1.00 77.31 91 GLN A N 1
ATOM 708 C CA . GLN A 1 91 ? -39.104 31.294 8.304 1.00 77.31 91 GLN A CA 1
ATOM 709 C C . GLN A 1 91 ? -39.272 30.865 6.840 1.00 77.31 91 GLN A C 1
ATOM 711 O O . GLN A 1 91 ? -40.213 31.303 6.181 1.00 77.31 91 GLN A O 1
ATOM 716 N N . LEU A 1 92 ? -38.411 29.964 6.350 1.00 76.06 92 LEU A N 1
ATOM 717 C CA . LEU A 1 92 ? -38.496 29.393 5.003 1.00 76.06 92 LEU A CA 1
ATOM 718 C C . LEU A 1 92 ? -39.611 28.351 4.875 1.00 76.06 92 LEU A C 1
ATOM 720 O O . LEU A 1 92 ? -40.086 28.120 3.768 1.00 76.06 92 LEU A O 1
ATOM 724 N N . ALA A 1 93 ? -40.083 27.781 5.990 1.00 74.38 93 ALA A N 1
ATOM 725 C CA . ALA A 1 93 ? -41.188 26.820 6.010 1.00 74.38 93 ALA A CA 1
ATOM 726 C C . ALA A 1 93 ? -42.518 27.391 5.474 1.00 74.38 93 ALA A C 1
ATOM 728 O O . ALA A 1 93 ? -43.427 26.630 5.175 1.00 74.38 93 ALA A O 1
ATOM 729 N N . ALA A 1 94 ? -42.646 28.717 5.338 1.00 75.06 94 ALA A N 1
ATOM 730 C CA . ALA A 1 94 ? -43.826 29.366 4.762 1.00 75.06 94 ALA A CA 1
ATOM 731 C C . ALA A 1 94 ? -43.860 29.351 3.214 1.00 75.06 94 ALA A C 1
ATOM 733 O O . ALA A 1 94 ? -44.829 29.826 2.621 1.00 75.06 94 ALA A O 1
ATOM 734 N N . LEU A 1 95 ? -42.805 28.867 2.547 1.00 77.50 95 LEU A N 1
ATOM 735 C CA . LEU A 1 95 ? -42.659 28.892 1.088 1.00 77.50 95 LEU A CA 1
ATOM 736 C C . LEU A 1 95 ? -43.063 27.551 0.453 1.00 77.50 95 LEU A C 1
ATOM 738 O O . LEU A 1 95 ? -42.227 26.801 -0.046 1.00 77.50 95 LEU A O 1
ATOM 742 N N . ASP A 1 96 ? -44.365 27.267 0.426 1.00 73.50 96 ASP A N 1
ATOM 743 C CA . ASP A 1 96 ? -44.911 25.965 0.003 1.00 73.50 96 ASP A CA 1
ATOM 744 C C . ASP A 1 96 ? -44.642 25.587 -1.471 1.00 73.50 96 ASP A C 1
ATOM 746 O O . ASP A 1 96 ? -44.675 24.406 -1.822 1.00 73.50 96 ASP A O 1
ATOM 750 N N . GLU A 1 97 ? -44.386 26.565 -2.350 1.00 76.56 97 GLU A N 1
ATOM 751 C CA . GLU A 1 97 ? -44.098 26.346 -3.782 1.00 76.56 97 GLU A CA 1
ATOM 752 C C . GLU A 1 97 ? -42.584 26.241 -4.097 1.00 76.56 97 GLU A C 1
ATOM 754 O O . GLU A 1 97 ? -42.216 26.123 -5.267 1.00 76.56 97 GLU A O 1
ATOM 759 N N . LEU A 1 98 ? -41.700 26.268 -3.088 1.00 81.94 98 LEU A N 1
ATOM 760 C CA . LEU A 1 98 ? -40.247 26.244 -3.289 1.00 81.94 98 LEU A CA 1
ATOM 761 C C . LEU A 1 98 ? -39.774 24.889 -3.834 1.00 81.94 98 LEU A C 1
ATOM 763 O O . LEU A 1 98 ? -40.017 23.850 -3.226 1.00 81.94 98 LEU A O 1
ATOM 767 N N . GLN A 1 99 ? -39.068 24.901 -4.969 1.00 83.69 99 GLN A N 1
ATOM 768 C CA . GLN A 1 99 ? -38.602 23.691 -5.660 1.00 83.69 99 GLN A CA 1
ATOM 769 C C . GLN A 1 99 ? -37.096 23.465 -5.533 1.00 83.69 99 GLN A C 1
ATOM 771 O O . GLN A 1 99 ? -36.665 22.315 -5.446 1.00 83.69 99 GLN A O 1
ATOM 776 N N . THR A 1 100 ? -36.301 24.537 -5.544 1.00 80.69 100 THR A N 1
ATOM 777 C CA . THR A 1 100 ? -34.835 24.470 -5.437 1.00 80.69 100 THR A CA 1
ATOM 778 C C . THR A 1 100 ? -34.349 25.354 -4.300 1.00 80.69 100 THR A C 1
ATOM 780 O O . THR A 1 100 ? -34.670 26.542 -4.270 1.00 80.69 100 THR A O 1
ATOM 783 N N . LEU A 1 101 ? -33.554 24.785 -3.397 1.00 86.38 101 LEU A N 1
ATOM 784 C CA . LEU A 1 101 ? -32.954 25.501 -2.276 1.00 86.38 101 LEU A CA 1
ATOM 785 C C . LEU A 1 101 ? -31.453 25.216 -2.196 1.00 86.38 101 LEU A C 1
ATOM 787 O O . LEU A 1 101 ? -31.045 24.059 -2.079 1.00 86.38 101 LEU A O 1
ATOM 791 N N . ASP A 1 102 ? -30.649 26.278 -2.220 1.00 86.19 102 ASP A N 1
ATOM 792 C CA . ASP A 1 102 ? -29.209 26.210 -1.976 1.00 86.19 102 ASP A CA 1
ATOM 793 C C . ASP A 1 102 ? -28.866 26.832 -0.616 1.00 86.19 102 ASP A C 1
ATOM 795 O O . ASP A 1 102 ? -29.097 28.021 -0.382 1.00 86.19 102 ASP A O 1
ATOM 799 N N . LEU A 1 103 ? -28.334 26.004 0.286 1.00 85.75 103 LEU A N 1
ATOM 800 C CA . LEU A 1 103 ? -27.861 26.382 1.619 1.00 85.75 103 LEU A CA 1
ATOM 801 C C . LEU A 1 103 ? -26.352 26.156 1.762 1.00 85.75 103 LEU A C 1
ATOM 803 O O . LEU A 1 103 ? -25.851 26.011 2.880 1.00 85.75 103 LEU A O 1
ATOM 807 N N . SER A 1 104 ? -25.615 26.098 0.654 1.00 84.06 104 SER A N 1
ATOM 808 C CA . SER A 1 104 ? -24.178 25.843 0.694 1.00 84.06 104 SER A CA 1
ATOM 809 C C . SER A 1 104 ? -23.439 26.902 1.515 1.00 84.06 104 SER A C 1
ATOM 811 O O . SER A 1 104 ? -23.803 28.073 1.501 1.00 84.06 104 SER A O 1
ATOM 813 N N . ASP A 1 105 ? -22.396 26.512 2.245 1.00 80.19 105 ASP A N 1
ATOM 814 C CA . ASP A 1 105 ? -21.586 27.427 3.066 1.00 80.19 105 ASP A CA 1
ATOM 815 C C . ASP A 1 105 ? -22.382 28.187 4.158 1.00 80.19 105 ASP A C 1
ATOM 817 O O . ASP A 1 105 ? -21.982 29.271 4.589 1.00 80.19 105 ASP A O 1
ATOM 821 N N . THR A 1 106 ? -23.500 27.623 4.633 1.00 83.12 106 THR A N 1
ATOM 822 C CA . THR A 1 106 ? -24.305 28.173 5.743 1.00 83.12 106 THR A CA 1
ATOM 823 C C . THR A 1 106 ? -24.084 27.417 7.062 1.00 83.12 106 THR A C 1
ATOM 825 O O . THR A 1 106 ? -23.471 26.348 7.114 1.00 83.12 106 THR A O 1
ATOM 828 N N . ALA A 1 107 ? -24.580 27.968 8.175 1.00 82.25 107 ALA A N 1
ATOM 829 C CA . ALA A 1 107 ? -24.426 27.393 9.515 1.00 82.25 107 ALA A CA 1
ATOM 830 C C . ALA A 1 107 ? -25.616 26.513 9.952 1.00 82.25 107 ALA A C 1
ATOM 832 O O . ALA A 1 107 ? -25.797 26.297 11.151 1.00 82.25 107 ALA A O 1
ATOM 833 N N . VAL A 1 108 ? -26.398 26.006 8.994 1.00 83.25 108 VAL A N 1
ATOM 834 C CA . VAL A 1 108 ? -27.548 25.114 9.220 1.00 83.25 108 VAL A CA 1
ATOM 835 C C . VAL A 1 108 ? -27.096 23.755 9.764 1.00 83.25 108 VAL A C 1
ATOM 837 O O . VAL A 1 108 ? -26.098 23.198 9.294 1.00 83.25 108 VAL A O 1
ATOM 840 N N . THR A 1 109 ? -27.827 23.240 10.756 1.00 85.62 109 THR A N 1
ATOM 841 C CA . THR A 1 109 ? -27.595 21.946 11.419 1.00 85.62 109 THR A CA 1
ATOM 842 C C . THR A 1 109 ? -28.743 20.959 11.165 1.00 85.62 109 THR A C 1
ATOM 844 O O . THR A 1 109 ? -29.691 21.257 10.433 1.00 85.62 109 THR A O 1
ATOM 847 N N . ASP A 1 110 ? -28.670 19.774 11.776 1.00 83.38 110 ASP A N 1
ATOM 848 C CA . ASP A 1 110 ? -29.692 18.721 11.682 1.00 83.38 110 ASP A CA 1
ATOM 849 C C . ASP A 1 110 ? -31.091 19.218 12.108 1.00 83.38 110 ASP A C 1
ATOM 851 O O . ASP A 1 110 ? -32.094 18.861 11.489 1.00 83.38 110 ASP A O 1
ATOM 855 N N . GLU A 1 111 ? -31.164 20.129 13.088 1.00 82.12 111 GLU A N 1
ATOM 856 C CA . GLU A 1 111 ? -32.426 20.743 13.529 1.00 82.12 111 GLU A CA 1
ATOM 857 C C . GLU A 1 111 ? -33.058 21.624 12.441 1.00 82.12 111 GLU A C 1
ATOM 859 O O . GLU A 1 111 ? -34.280 21.645 12.279 1.00 82.12 111 GLU A O 1
ATOM 864 N N . GLY A 1 112 ? -32.242 22.335 11.657 1.00 82.94 112 GLY A N 1
ATOM 865 C CA . GLY A 1 112 ? -32.719 23.101 10.508 1.00 82.94 112 GLY A CA 1
ATOM 866 C C . GLY A 1 112 ? -33.216 22.193 9.381 1.00 82.94 112 GLY A C 1
ATOM 867 O O . GLY A 1 112 ? -34.247 22.479 8.770 1.00 82.94 112 GLY A O 1
ATOM 868 N N . LEU A 1 113 ? -32.541 21.062 9.146 1.00 84.19 113 LEU A N 1
ATOM 869 C CA . LEU A 1 113 ? -32.930 20.088 8.122 1.00 84.19 113 LEU A CA 1
ATOM 870 C C . LEU A 1 113 ? -34.303 19.460 8.404 1.00 84.19 113 LEU A C 1
ATOM 872 O O . LEU A 1 113 ? -35.119 19.331 7.491 1.00 84.19 113 LEU A O 1
ATOM 876 N N . LYS A 1 114 ? -34.593 19.156 9.672 1.00 84.25 114 LYS A N 1
ATOM 877 C CA . LYS A 1 114 ? -35.912 18.691 10.122 1.00 84.25 114 LYS A CA 1
ATOM 878 C C . LYS A 1 114 ? -37.035 19.662 9.762 1.00 84.25 114 LYS A C 1
ATOM 880 O O . LYS A 1 114 ? -38.125 19.256 9.371 1.00 84.25 114 LYS A O 1
ATOM 885 N N . VAL A 1 115 ? -36.786 20.964 9.899 1.00 83.62 115 VAL A N 1
ATOM 886 C CA . VAL A 1 115 ? -37.783 21.985 9.556 1.00 83.62 115 VAL A CA 1
ATOM 887 C C . VAL A 1 115 ? -37.977 22.068 8.041 1.00 83.62 115 VAL A C 1
ATOM 889 O O . VAL A 1 115 ? -39.110 22.203 7.581 1.00 83.62 115 VAL A O 1
ATOM 892 N N . LEU A 1 116 ? -36.910 21.912 7.254 1.00 82.62 116 LEU A N 1
ATOM 893 C CA . LEU A 1 116 ? -36.979 21.904 5.787 1.00 82.62 116 LEU A CA 1
ATOM 894 C C . LEU A 1 116 ? -37.767 20.719 5.223 1.00 82.62 116 LEU A C 1
ATOM 896 O O . LEU A 1 116 ? -38.367 20.862 4.160 1.00 82.62 116 LEU A O 1
ATOM 900 N N . ALA A 1 117 ? -37.838 19.593 5.940 1.00 80.06 117 ALA A N 1
ATOM 901 C CA . ALA A 1 117 ? -38.651 18.442 5.539 1.00 80.06 117 ALA A CA 1
ATOM 902 C C . ALA A 1 117 ? -40.155 18.766 5.432 1.00 80.06 117 ALA A C 1
ATOM 904 O O . ALA A 1 117 ? -40.893 18.077 4.731 1.00 80.06 117 ALA A O 1
ATOM 905 N N . SER A 1 118 ? -40.620 19.851 6.067 1.00 81.19 118 SER A N 1
ATOM 906 C CA . SER A 1 118 ? -42.006 20.324 5.934 1.00 81.19 118 SER A CA 1
ATOM 907 C C . SER A 1 118 ? -42.341 20.918 4.554 1.00 81.19 118 SER A C 1
ATOM 909 O O . SER A 1 118 ? -43.520 21.073 4.229 1.00 81.19 118 SER A O 1
ATOM 911 N N . LEU A 1 119 ? -41.338 21.213 3.718 1.00 81.75 119 LEU A N 1
ATOM 912 C CA . LEU A 1 119 ? -41.526 21.782 2.384 1.00 81.75 119 LEU A CA 1
ATOM 913 C C . LEU A 1 119 ? -41.971 20.710 1.385 1.00 81.75 119 LEU A C 1
ATOM 915 O O . LEU A 1 119 ? -41.184 19.908 0.885 1.00 81.75 119 LEU A O 1
ATOM 919 N N . THR A 1 120 ? -43.260 20.727 1.053 1.00 80.12 120 THR A N 1
ATOM 920 C CA . THR A 1 120 ? -43.884 19.669 0.242 1.00 80.12 120 THR A CA 1
ATOM 921 C C . THR A 1 120 ? -43.504 19.681 -1.243 1.00 80.12 120 THR A C 1
ATOM 923 O O . THR A 1 120 ? -43.628 18.649 -1.903 1.00 80.12 120 THR A O 1
ATOM 926 N N . SER A 1 121 ? -43.019 20.811 -1.769 1.00 81.12 121 SER A N 1
ATOM 927 C CA . SER A 1 121 ? -42.687 20.984 -3.195 1.00 81.12 121 SER A CA 1
ATOM 928 C C . SER A 1 121 ? -41.188 20.921 -3.512 1.00 81.12 121 SER A C 1
ATOM 930 O O . SER A 1 121 ? -40.813 21.084 -4.678 1.00 81.12 121 SER A O 1
ATOM 932 N N . LEU A 1 122 ? -40.330 20.691 -2.511 1.00 83.38 122 LEU A N 1
ATOM 933 C CA . LEU A 1 122 ? -38.878 20.775 -2.668 1.00 83.38 122 LEU A CA 1
ATOM 934 C C . LEU A 1 122 ? -38.329 19.563 -3.434 1.00 83.38 122 LEU A C 1
ATOM 936 O O . LEU A 1 122 ? -38.411 18.433 -2.959 1.00 83.38 122 LEU A O 1
ATOM 940 N N . ARG A 1 123 ? -37.743 19.808 -4.613 1.00 84.75 123 ARG A N 1
ATOM 941 C CA . ARG A 1 123 ? -37.175 18.775 -5.501 1.00 84.75 123 ARG A CA 1
ATOM 942 C C . ARG A 1 123 ? -35.658 18.709 -5.439 1.00 84.75 123 ARG A C 1
ATOM 944 O O . ARG A 1 123 ? -35.097 17.618 -5.530 1.00 84.75 123 ARG A O 1
ATOM 951 N N . LYS A 1 124 ? -34.996 19.860 -5.300 1.00 83.38 124 LYS A N 1
ATOM 952 C CA . LYS A 1 124 ? -33.537 19.965 -5.259 1.00 83.38 124 LYS A CA 1
ATOM 953 C C . LYS A 1 124 ? -33.082 20.701 -4.004 1.00 83.38 124 LYS A C 1
ATOM 955 O O . LYS A 1 124 ? -33.508 21.830 -3.761 1.00 83.38 124 LYS A O 1
ATOM 960 N N . LEU A 1 125 ? -32.186 20.070 -3.251 1.00 87.12 125 LEU A N 1
ATOM 961 C CA . LEU A 1 125 ? -31.579 20.633 -2.050 1.00 87.12 125 LEU A CA 1
ATOM 962 C C . LEU A 1 125 ? -30.054 20.500 -2.121 1.00 87.12 125 LEU A C 1
ATOM 964 O O . LEU A 1 125 ? -29.535 19.399 -2.319 1.00 87.12 125 LEU A O 1
ATOM 968 N N . THR A 1 126 ? -29.347 21.612 -1.930 1.00 86.19 126 THR A N 1
ATOM 969 C CA . THR A 1 126 ? -27.879 21.649 -1.866 1.00 86.19 126 THR A CA 1
ATOM 970 C C . THR A 1 126 ? -27.435 22.018 -0.448 1.00 86.19 126 THR A C 1
ATOM 972 O O . THR A 1 126 ? -27.839 23.054 0.080 1.00 86.19 126 THR A O 1
ATOM 975 N N . LEU A 1 127 ? -26.614 21.163 0.175 1.00 84.06 127 LEU A N 1
ATOM 976 C CA . LEU A 1 127 ? -26.149 21.288 1.571 1.00 84.06 127 LEU A CA 1
ATOM 977 C C . LEU A 1 127 ? -24.615 21.280 1.691 1.00 84.06 127 LEU A C 1
ATOM 979 O O . LEU A 1 127 ? -24.057 20.892 2.723 1.00 84.06 127 LEU A O 1
ATOM 983 N N . SER A 1 128 ? -23.903 21.670 0.640 1.00 83.38 128 SER A N 1
ATOM 984 C CA . SER A 1 128 ? -22.441 21.626 0.611 1.00 83.38 128 SER A CA 1
ATOM 985 C C . SER A 1 128 ? -21.808 22.539 1.665 1.00 83.38 128 SER A C 1
ATOM 987 O O . SER A 1 128 ? -22.225 23.676 1.846 1.00 83.38 128 SER A O 1
ATOM 989 N N . ASN A 1 129 ? -20.785 22.060 2.377 1.00 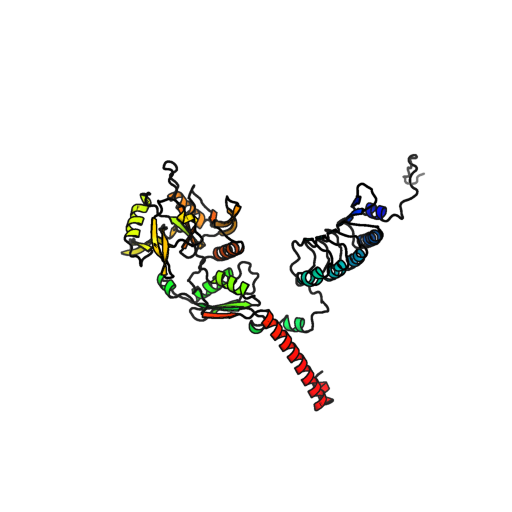78.06 129 ASN A N 1
ATOM 990 C CA . ASN A 1 129 ? -20.106 22.817 3.440 1.00 78.06 129 ASN A CA 1
ATOM 991 C C . ASN A 1 129 ? -21.031 23.365 4.557 1.00 78.06 129 ASN A C 1
ATOM 993 O O . ASN A 1 129 ? -20.774 24.429 5.122 1.00 78.06 129 ASN A O 1
ATOM 997 N N . THR A 1 130 ? -22.101 22.634 4.887 1.00 79.81 130 THR A N 1
ATOM 998 C CA . THR A 1 130 ? -22.987 22.923 6.031 1.00 79.81 130 THR A CA 1
ATOM 999 C C . THR A 1 130 ? -22.558 22.164 7.297 1.00 79.81 130 THR A C 1
ATOM 1001 O O . THR A 1 130 ? -21.587 21.399 7.291 1.00 79.81 130 THR A O 1
ATOM 1004 N N . ARG A 1 131 ? -23.262 22.388 8.419 1.00 81.00 131 ARG A N 1
ATOM 1005 C CA . ARG A 1 131 ? -23.052 21.680 9.700 1.00 81.00 131 ARG A CA 1
ATOM 1006 C C . ARG A 1 131 ? -24.018 20.509 9.899 1.00 81.00 131 ARG A C 1
ATOM 1008 O O . ARG A 1 131 ? -24.158 20.028 11.021 1.00 81.00 131 ARG A O 1
ATOM 1015 N N . VAL A 1 132 ? -24.678 20.075 8.832 1.00 81.06 132 VAL A N 1
ATOM 1016 C CA . VAL A 1 132 ? -25.518 18.880 8.830 1.00 81.06 132 VAL A CA 1
ATOM 1017 C C . VAL A 1 132 ? -24.624 17.640 8.932 1.00 81.06 132 VAL A C 1
ATOM 1019 O O . VAL A 1 132 ? -23.611 17.541 8.236 1.00 81.06 132 VAL A O 1
ATOM 1022 N N . THR A 1 133 ? -24.977 16.709 9.815 1.00 79.25 133 THR A N 1
ATOM 1023 C CA . THR A 1 133 ? -24.229 15.472 10.057 1.00 79.25 133 THR A CA 1
ATOM 1024 C C . THR A 1 133 ? -24.778 14.302 9.240 1.00 79.25 133 THR A C 1
ATOM 1026 O O . THR A 1 133 ? -25.936 14.299 8.818 1.00 79.25 133 THR A O 1
ATOM 1029 N N . ASP A 1 134 ? -23.967 13.251 9.066 1.00 77.06 134 ASP A N 1
ATOM 1030 C CA . ASP A 1 134 ? -24.413 12.002 8.427 1.00 77.06 134 ASP A CA 1
ATOM 1031 C C . ASP A 1 134 ? -25.623 11.381 9.155 1.00 77.06 134 ASP A C 1
ATOM 1033 O O . ASP A 1 134 ? -26.485 10.762 8.529 1.00 77.06 134 ASP A O 1
ATOM 1037 N N . GLY A 1 135 ? -25.710 11.582 10.478 1.00 74.62 135 GLY A N 1
ATOM 1038 C CA . GLY A 1 135 ? -26.844 11.159 11.298 1.00 74.62 135 GLY A CA 1
ATOM 1039 C C . GLY A 1 135 ? -28.122 11.909 10.931 1.00 74.62 135 GLY A C 1
ATOM 1040 O O . GLY A 1 135 ? -29.118 11.269 10.591 1.00 74.62 135 GLY A O 1
ATOM 1041 N N . GLY A 1 136 ? -28.071 13.244 10.905 1.00 78.31 136 GLY A N 1
ATOM 1042 C CA . GLY A 1 136 ? -29.213 14.081 10.531 1.00 78.31 136 GLY A CA 1
ATOM 1043 C C . GLY A 1 136 ? -29.705 13.839 9.105 1.00 78.31 136 GLY A C 1
ATOM 1044 O O . GLY A 1 136 ? -30.912 13.802 8.871 1.00 78.31 136 GLY A O 1
ATOM 1045 N N . LEU A 1 137 ? -28.796 13.581 8.155 1.00 80.00 137 LEU A N 1
ATOM 1046 C CA . LEU A 1 137 ? -29.177 13.178 6.797 1.00 80.00 137 LEU A CA 1
ATOM 1047 C C . LEU A 1 137 ? -29.918 11.838 6.786 1.00 80.00 137 LEU A C 1
ATOM 1049 O O . LEU A 1 137 ? -30.934 11.702 6.111 1.00 80.00 137 LEU A O 1
ATOM 1053 N N . SER A 1 138 ? -29.440 10.845 7.539 1.00 76.62 138 SER A N 1
ATOM 1054 C CA . SER A 1 138 ? -30.098 9.534 7.583 1.00 76.62 138 SER A CA 1
ATOM 1055 C C . SER A 1 138 ? -31.497 9.580 8.211 1.00 76.62 138 SER A C 1
ATOM 1057 O O . SER A 1 138 ? -32.372 8.819 7.800 1.00 76.62 138 SER A O 1
ATOM 1059 N N . GLU A 1 139 ? -31.713 10.482 9.172 1.00 80.62 139 GLU A N 1
ATOM 1060 C CA . GLU A 1 139 ? -32.971 10.614 9.908 1.00 80.62 139 GLU A CA 1
ATOM 1061 C C . GLU A 1 139 ? -34.006 11.469 9.161 1.00 80.62 139 GLU A C 1
ATOM 1063 O O . GLU A 1 139 ? -35.162 11.062 9.063 1.00 80.62 139 GLU A O 1
ATOM 1068 N N . HIS A 1 140 ? -33.599 12.605 8.578 1.00 80.25 140 HIS A N 1
ATOM 1069 C CA . HIS A 1 140 ? -34.534 13.595 8.024 1.00 80.25 140 HIS A CA 1
ATOM 1070 C C . HIS A 1 140 ? -34.715 13.543 6.504 1.00 80.25 140 HIS A C 1
ATOM 1072 O O . HIS A 1 140 ? -35.745 13.995 6.012 1.00 80.25 140 HIS A O 1
ATOM 1078 N N . ILE A 1 141 ? -33.789 12.966 5.727 1.00 78.38 141 ILE A N 1
ATOM 1079 C CA . ILE A 1 141 ? -33.985 12.814 4.270 1.00 78.38 141 ILE A CA 1
ATOM 1080 C C . ILE A 1 141 ? -35.219 11.956 3.914 1.00 78.38 141 ILE A C 1
ATOM 1082 O O . ILE A 1 141 ? -35.934 12.330 2.983 1.00 78.38 141 ILE A O 1
ATOM 1086 N N . PRO A 1 142 ? -35.549 10.866 4.641 1.00 79.44 142 PRO A N 1
ATOM 1087 C CA . PRO A 1 142 ? -36.780 10.108 4.401 1.00 79.44 142 PRO A CA 1
ATOM 1088 C C . PRO A 1 142 ? -38.077 10.896 4.642 1.00 79.44 142 PRO A C 1
ATOM 1090 O O . PRO A 1 142 ? -39.134 10.467 4.182 1.00 79.44 142 PRO A O 1
ATOM 1093 N N . GLU A 1 143 ? -38.020 12.016 5.369 1.00 79.88 143 GLU A N 1
ATOM 1094 C CA . GLU A 1 143 ? -39.188 12.843 5.690 1.00 79.88 143 GLU A CA 1
ATOM 1095 C C . GLU A 1 143 ? -39.572 13.796 4.541 1.00 79.88 143 GLU A C 1
ATOM 1097 O O . GLU A 1 143 ? -40.681 14.331 4.545 1.00 79.88 143 GLU A O 1
ATOM 1102 N N . PHE A 1 144 ? -38.712 13.976 3.526 1.00 82.12 144 PHE A N 1
ATOM 1103 C CA . PHE A 1 144 ? -39.006 14.833 2.375 1.00 82.12 144 PHE A CA 1
ATOM 1104 C C . PHE A 1 144 ? -39.933 14.130 1.367 1.00 82.12 144 PHE A C 1
ATOM 1106 O O . PHE A 1 144 ? -39.558 13.112 0.783 1.00 82.12 144 PHE A O 1
ATOM 1113 N N . PRO A 1 145 ? -41.120 14.687 1.070 1.00 77.06 145 PRO A N 1
ATOM 1114 C CA . PRO A 1 145 ? -42.122 13.997 0.256 1.00 77.06 145 PRO A CA 1
ATOM 1115 C C . PRO A 1 145 ? -41.837 13.997 -1.257 1.00 77.06 145 PRO A C 1
ATOM 1117 O O . PRO A 1 145 ? -42.406 13.170 -1.969 1.00 77.06 145 PRO A O 1
ATOM 1120 N N . ALA A 1 146 ? -41.004 14.914 -1.767 1.00 80.19 146 ALA A N 1
ATOM 1121 C CA . ALA A 1 146 ? -40.814 15.136 -3.209 1.00 80.19 146 ALA A CA 1
ATOM 1122 C C . ALA A 1 146 ? -39.351 15.380 -3.640 1.00 80.19 146 ALA A C 1
ATOM 1124 O O . ALA A 1 146 ? -39.114 15.853 -4.754 1.00 80.19 146 ALA A O 1
ATOM 1125 N N . LEU A 1 147 ? -38.373 15.069 -2.780 1.00 83.00 147 LEU A N 1
ATOM 1126 C CA . LEU A 1 147 ? -36.960 15.345 -3.047 1.00 83.00 147 LEU A CA 1
ATOM 1127 C C . LEU A 1 147 ? -36.396 14.374 -4.098 1.00 83.00 147 LEU A C 1
ATOM 1129 O O . LEU A 1 147 ? -36.393 13.161 -3.905 1.00 83.00 147 LEU A O 1
ATOM 1133 N N . GLU A 1 148 ? -35.897 14.917 -5.207 1.00 83.69 148 GLU A N 1
ATOM 1134 C CA . GLU A 1 148 ? -35.339 14.156 -6.333 1.00 83.69 148 GLU A CA 1
ATOM 1135 C C . GLU A 1 148 ? -33.810 14.230 -6.380 1.00 83.69 148 GLU A C 1
ATOM 1137 O O . GLU A 1 148 ? -33.151 13.288 -6.814 1.00 83.69 148 GLU A O 1
ATOM 1142 N N . THR A 1 149 ? -33.229 15.362 -5.974 1.00 79.25 149 THR A N 1
ATOM 1143 C CA . THR A 1 149 ? -31.787 15.621 -6.064 1.00 79.25 149 THR A CA 1
ATOM 1144 C C . THR A 1 149 ? -31.266 16.222 -4.765 1.00 79.25 149 THR A C 1
ATOM 1146 O O . THR A 1 149 ? -31.707 17.291 -4.344 1.00 79.25 149 THR A O 1
ATOM 1149 N N . LEU A 1 150 ? -30.285 15.549 -4.164 1.00 84.62 150 LEU A N 1
ATOM 1150 C CA . LEU A 1 150 ? -29.544 16.025 -3.000 1.00 84.62 150 LEU A CA 1
ATOM 1151 C C . LEU A 1 150 ? -28.070 16.200 -3.383 1.00 84.62 150 LEU A C 1
ATOM 1153 O O . LEU A 1 150 ? -27.396 15.225 -3.715 1.00 84.62 150 LEU A O 1
ATOM 1157 N N . GLU A 1 151 ? -27.571 17.433 -3.334 1.00 79.19 151 GLU A N 1
ATOM 1158 C CA . GLU A 1 151 ? -26.157 17.739 -3.558 1.00 79.19 151 GLU A CA 1
ATOM 1159 C C . GLU A 1 151 ? -25.450 17.956 -2.215 1.00 79.19 151 GLU A C 1
ATOM 1161 O O . GLU A 1 151 ? -25.734 18.902 -1.478 1.00 79.19 151 GLU A O 1
ATOM 1166 N N . ILE A 1 152 ? -24.517 17.054 -1.904 1.00 79.50 152 ILE A N 1
ATOM 1167 C CA . ILE A 1 152 ? -23.662 17.110 -0.718 1.00 79.50 152 ILE A CA 1
ATOM 1168 C C . ILE A 1 152 ? -22.200 17.046 -1.158 1.00 79.50 152 ILE A C 1
ATOM 1170 O O . ILE A 1 152 ? -21.745 16.079 -1.765 1.00 79.50 152 ILE A O 1
ATOM 1174 N N . SER A 1 153 ? -21.431 18.092 -0.872 1.00 65.19 153 SER A N 1
ATOM 1175 C CA . SER A 1 153 ? -19.983 18.083 -1.080 1.00 65.19 153 SER A CA 1
ATOM 1176 C C . SER A 1 153 ? -19.279 18.722 0.113 1.00 65.19 153 SER A C 1
ATOM 1178 O O . SER A 1 153 ? -19.596 19.837 0.515 1.00 65.19 153 SER A O 1
ATOM 1180 N N . ARG A 1 154 ? -18.339 17.967 0.706 1.00 56.69 154 ARG A N 1
ATOM 1181 C CA . ARG A 1 154 ? -17.630 18.295 1.957 1.00 56.69 154 ARG A CA 1
ATOM 1182 C C . ARG A 1 154 ? -18.575 18.712 3.090 1.00 56.69 154 ARG A C 1
ATOM 1184 O O . ARG A 1 154 ? -18.675 19.888 3.420 1.00 56.69 154 ARG A O 1
ATOM 1191 N N . LEU A 1 155 ? -19.232 17.742 3.715 1.00 52.88 155 LEU A N 1
ATOM 1192 C CA . LEU A 1 155 ? -19.812 17.962 5.040 1.00 52.88 155 LEU A CA 1
ATOM 1193 C C . LEU A 1 155 ? -18.664 18.065 6.047 1.00 52.88 155 LEU A C 1
ATOM 1195 O O . LEU A 1 155 ? -17.652 17.367 5.922 1.00 52.88 155 LEU A O 1
ATOM 1199 N N . LYS A 1 156 ? -18.769 18.987 7.003 1.00 43.75 156 LYS A N 1
ATOM 1200 C CA . LYS A 1 156 ? -17.722 19.186 8.004 1.00 43.75 156 LYS A CA 1
ATOM 1201 C C . LYS A 1 156 ? -17.646 17.927 8.877 1.00 43.75 156 LYS A C 1
ATOM 1203 O O . LYS A 1 156 ? -18.584 17.642 9.614 1.00 43.75 156 LYS A O 1
ATOM 1208 N N . GLU A 1 157 ? -16.531 17.192 8.805 1.00 43.06 157 GLU A N 1
ATOM 1209 C CA . GLU A 1 157 ? -16.200 16.142 9.781 1.00 43.06 157 GLU A CA 1
ATOM 1210 C C . GLU A 1 157 ? -16.427 16.685 11.202 1.00 43.06 157 GLU A C 1
ATOM 1212 O O . GLU A 1 157 ? -16.093 17.851 11.457 1.00 43.06 157 GLU A O 1
ATOM 1217 N N . PRO A 1 158 ? -16.986 15.882 12.128 1.00 35.16 158 PRO A N 1
ATOM 1218 C CA . PRO A 1 158 ? -17.398 16.357 13.437 1.00 35.16 158 PRO A CA 1
ATOM 1219 C C . PRO A 1 158 ? -16.168 16.834 14.211 1.00 35.16 158 PRO A C 1
ATOM 1221 O O . PRO A 1 158 ? -15.437 16.063 14.834 1.00 35.16 158 PRO A O 1
ATOM 1224 N N . GLN A 1 159 ? -15.938 18.145 14.182 1.00 30.52 159 GLN A N 1
ATOM 1225 C CA . GLN A 1 159 ? -15.104 18.804 15.165 1.00 30.52 159 GLN A CA 1
ATOM 1226 C C . GLN A 1 159 ? -15.829 18.629 16.493 1.00 30.52 159 GLN A C 1
ATOM 1228 O O . GLN A 1 159 ? -16.954 19.092 16.669 1.00 30.52 159 GLN A O 1
ATOM 1233 N N . ARG A 1 160 ? -15.165 17.911 17.397 1.00 37.03 160 ARG A N 1
ATOM 1234 C CA . ARG A 1 160 ? -15.465 17.786 18.823 1.00 37.03 160 ARG A CA 1
ATOM 1235 C C . ARG A 1 160 ? -15.459 19.188 19.457 1.00 37.03 160 ARG A C 1
ATOM 1237 O O . ARG A 1 160 ? -14.535 19.550 20.175 1.00 37.03 160 ARG A O 1
ATOM 1244 N N . GLU A 1 161 ? -16.465 20.001 19.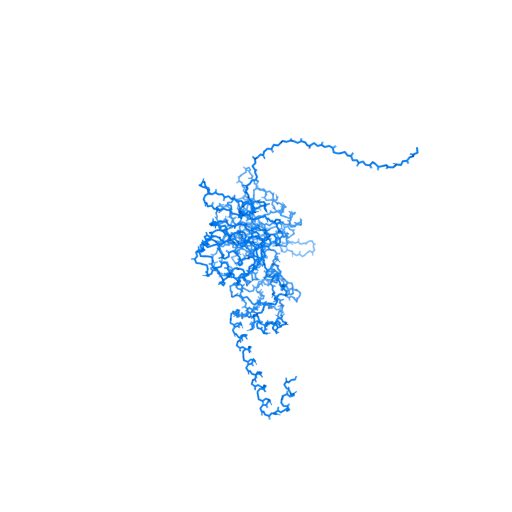168 1.00 32.28 161 GLU A N 1
ATOM 1245 C CA . GLU A 1 161 ? -16.786 21.183 19.949 1.00 32.28 161 GLU A CA 1
ATOM 1246 C C . GLU A 1 161 ? -17.901 20.813 20.912 1.00 32.28 161 GLU A C 1
ATOM 1248 O O . GLU A 1 161 ? -18.934 20.254 20.554 1.00 32.28 161 GLU A O 1
ATOM 1253 N N . SER A 1 162 ? -17.604 21.083 22.173 1.00 34.97 162 SER A N 1
ATOM 1254 C CA . SER A 1 162 ? -18.387 20.845 23.369 1.00 34.97 162 SER A CA 1
ATOM 1255 C C . SER A 1 162 ? -19.714 21.613 23.336 1.00 34.97 162 SER A C 1
ATOM 1257 O O . SER A 1 162 ? -19.901 22.579 24.067 1.00 34.97 162 SER A O 1
ATOM 1259 N N . GLY A 1 163 ? -20.639 21.195 22.480 1.00 29.64 163 GLY A N 1
ATOM 1260 C CA . GLY A 1 163 ? -22.044 21.566 22.514 1.00 29.64 163 GLY A CA 1
ATOM 1261 C C . GLY A 1 163 ? -22.812 20.436 23.174 1.00 29.64 163 GLY A C 1
ATOM 1262 O O . GLY A 1 163 ? -22.869 19.325 22.657 1.00 29.64 163 GLY A O 1
ATOM 1263 N N . VAL A 1 164 ? -23.349 20.698 24.360 1.00 33.75 164 VAL A N 1
ATOM 1264 C CA . VAL A 1 164 ? -24.252 19.788 25.061 1.00 33.75 164 VAL A CA 1
ATOM 1265 C C . VAL A 1 164 ? -25.485 19.578 24.182 1.00 33.75 164 VAL A C 1
ATOM 1267 O O . VAL A 1 164 ? -26.373 20.420 24.152 1.00 33.75 164 VAL A O 1
ATOM 1270 N N . VAL A 1 165 ? -25.530 18.452 23.472 1.00 33.69 165 VAL A N 1
ATOM 1271 C CA . VAL A 1 165 ? -26.776 17.888 22.954 1.00 33.69 165 VAL A CA 1
ATOM 1272 C C . VAL A 1 165 ? -27.511 17.313 24.163 1.00 33.69 165 VAL A C 1
ATOM 1274 O O . VAL A 1 165 ? -27.092 16.309 24.751 1.00 33.69 165 VAL A O 1
ATOM 1277 N N . GLU A 1 166 ? -28.576 17.993 24.588 1.00 37.94 166 GLU A N 1
ATOM 1278 C CA . GLU A 1 166 ? -29.543 17.486 25.564 1.00 37.94 166 GLU A CA 1
ATOM 1279 C C . GLU A 1 166 ? -30.293 16.289 24.957 1.00 37.94 166 GLU A C 1
ATOM 1281 O O . GLU A 1 166 ? -31.399 16.395 24.446 1.00 37.94 166 GLU A O 1
ATOM 1286 N N . GLY A 1 167 ? -29.641 15.130 24.979 1.00 36.12 167 GLY A N 1
ATOM 1287 C CA . GLY A 1 167 ? -30.175 13.867 24.466 1.00 36.12 167 GLY A CA 1
ATOM 1288 C C . GLY A 1 167 ? -29.215 12.688 24.644 1.00 36.12 167 GLY A C 1
ATOM 1289 O O . GLY A 1 167 ? -29.649 11.541 24.739 1.00 36.12 167 GLY A O 1
ATOM 1290 N N . GLY A 1 168 ? -27.913 12.955 24.799 1.00 34.78 168 GLY A N 1
ATOM 1291 C CA . GLY A 1 168 ? -26.922 11.958 25.200 1.00 34.78 168 GLY A CA 1
ATOM 1292 C C . GLY A 1 168 ? -27.052 11.638 26.687 1.00 34.78 168 GLY A C 1
ATOM 1293 O O . GLY A 1 168 ? -26.560 12.377 27.543 1.00 34.78 168 GLY A O 1
ATOM 1294 N N . GLY A 1 169 ? -27.751 10.547 27.004 1.00 45.59 169 GLY A N 1
ATOM 1295 C CA . GLY A 1 169 ? -27.907 10.055 28.369 1.00 45.59 169 GLY A CA 1
ATOM 1296 C C . GLY A 1 169 ? -26.565 9.976 29.102 1.00 45.59 169 GLY A C 1
ATOM 1297 O O . GLY A 1 169 ? -25.529 9.705 28.498 1.00 45.59 169 GLY A O 1
ATOM 1298 N N . VAL A 1 170 ? -26.613 10.188 30.420 1.00 54.91 170 VAL A N 1
ATOM 1299 C CA . VAL A 1 170 ? -25.536 10.130 31.440 1.00 54.91 170 VAL A CA 1
ATOM 1300 C C . VAL A 1 170 ? -24.369 9.173 31.113 1.00 54.91 170 VAL A C 1
ATOM 1302 O O . VAL A 1 170 ? -23.215 9.443 31.431 1.00 54.91 170 VAL A O 1
ATOM 1305 N N . LEU A 1 171 ? -24.672 8.084 30.423 1.00 49.31 171 LEU A N 1
ATOM 1306 C CA . LEU A 1 171 ? -23.789 7.053 29.893 1.00 49.31 171 LEU A CA 1
ATOM 1307 C C . LEU A 1 171 ? -22.632 7.572 29.040 1.00 49.31 171 LEU A C 1
ATOM 1309 O O . LEU A 1 171 ? -21.497 7.172 29.274 1.00 49.31 171 LEU A O 1
ATOM 1313 N N . GLU A 1 172 ? -22.869 8.469 28.085 1.00 50.94 172 GLU A N 1
ATOM 1314 C CA . GLU A 1 172 ? -21.800 8.900 27.176 1.00 50.94 172 GLU A CA 1
ATOM 1315 C C . GLU A 1 172 ? -20.737 9.723 27.921 1.00 50.94 172 GLU A C 1
ATOM 1317 O O . GLU A 1 172 ? -19.534 9.551 27.718 1.00 50.94 172 GLU A O 1
ATOM 1322 N N . LYS A 1 173 ? -21.170 10.526 28.903 1.00 57.16 173 LYS A N 1
ATOM 1323 C CA . LYS A 1 173 ? -20.274 11.243 29.821 1.00 57.16 173 LYS A CA 1
ATOM 1324 C C . LYS A 1 173 ? -19.472 10.292 30.713 1.00 57.16 173 LYS A C 1
ATOM 1326 O O . LYS A 1 173 ? -18.288 10.539 30.912 1.00 57.16 173 LYS A O 1
ATOM 1331 N N . PHE A 1 174 ? -20.067 9.199 31.197 1.00 57.22 174 PHE A N 1
ATOM 1332 C CA . PHE A 1 174 ? -19.352 8.193 31.996 1.00 57.22 174 PHE A CA 1
ATOM 1333 C C . PHE A 1 174 ? -18.339 7.371 31.179 1.00 57.22 174 PHE A C 1
ATOM 1335 O O . PHE A 1 174 ? -17.246 7.098 31.671 1.00 57.22 174 PHE A O 1
ATOM 1342 N N . PHE A 1 175 ? -18.663 6.988 29.939 1.00 58.22 175 PHE A N 1
ATOM 1343 C CA . PHE A 1 175 ? -17.798 6.119 29.128 1.00 58.22 175 PHE A CA 1
ATOM 1344 C C . PHE A 1 175 ? -16.809 6.868 28.226 1.00 58.22 175 PHE A C 1
ATOM 1346 O O . PHE A 1 175 ? -15.824 6.269 27.804 1.00 58.22 175 PHE A O 1
ATOM 1353 N N . SER A 1 176 ? -16.994 8.169 27.974 1.00 58.19 176 SER A N 1
ATOM 1354 C CA . SER A 1 176 ? -16.071 8.976 27.151 1.00 58.19 176 SER A CA 1
ATOM 1355 C C . SER A 1 176 ? -14.624 9.021 27.667 1.00 58.19 176 SER A C 1
ATOM 1357 O O . SER A 1 176 ? -13.707 9.245 26.877 1.00 58.19 176 SER A O 1
ATOM 1359 N N . GLY A 1 177 ? -14.405 8.773 28.965 1.00 60.47 177 GLY A N 1
ATOM 1360 C CA . GLY A 1 177 ? -13.076 8.673 29.579 1.00 60.47 177 GLY A CA 1
ATOM 1361 C C . GLY A 1 177 ? -12.498 7.254 29.650 1.00 60.47 177 GLY A C 1
ATOM 1362 O O . GLY A 1 177 ? -11.350 7.090 30.058 1.00 60.47 177 GLY A O 1
ATOM 1363 N N . ILE A 1 178 ? -13.263 6.223 29.275 1.00 67.44 178 ILE A N 1
ATOM 1364 C CA . ILE A 1 178 ? -12.862 4.818 29.410 1.00 67.44 178 ILE A CA 1
ATOM 1365 C C . ILE A 1 178 ? -12.547 4.248 28.026 1.00 67.44 178 ILE A C 1
ATOM 1367 O O . ILE A 1 178 ? -13.417 4.141 27.162 1.00 67.44 178 ILE A O 1
ATOM 1371 N N . LYS A 1 179 ? -11.295 3.822 27.819 1.00 66.50 179 LYS A N 1
ATOM 1372 C CA . LYS A 1 179 ? -10.905 3.095 26.605 1.00 66.50 179 LYS A CA 1
ATOM 1373 C C . LYS A 1 179 ? -11.500 1.685 26.658 1.00 66.50 179 LYS A C 1
ATOM 1375 O O . LYS A 1 179 ? -10.988 0.810 27.351 1.00 66.50 179 LYS A O 1
ATOM 1380 N N . LEU A 1 180 ? -12.616 1.492 25.962 1.00 71.25 180 LEU A N 1
ATOM 1381 C CA . LEU A 1 180 ? -13.317 0.212 25.875 1.00 71.25 180 LEU A CA 1
ATOM 1382 C C . LEU A 1 180 ? -12.451 -0.822 25.138 1.00 71.25 180 LEU A C 1
ATOM 1384 O O . LEU A 1 180 ? -11.888 -0.530 24.082 1.00 71.25 180 LEU A O 1
ATOM 1388 N N . GLY A 1 181 ? -12.351 -2.028 25.700 1.00 73.56 181 GLY A N 1
ATOM 1389 C CA . GLY A 1 181 ? -11.707 -3.166 25.039 1.00 73.56 181 GLY A CA 1
ATOM 1390 C C . GLY A 1 181 ? -12.520 -3.674 23.845 1.00 73.56 181 GLY A C 1
ATOM 1391 O O . GLY A 1 181 ? -13.688 -3.314 23.685 1.00 73.56 181 GLY A O 1
ATOM 1392 N N . ILE A 1 182 ? -11.916 -4.540 23.027 1.00 79.00 182 ILE A N 1
ATOM 1393 C CA . ILE A 1 182 ? -12.543 -5.097 21.813 1.00 79.00 182 ILE A CA 1
ATOM 1394 C C . ILE A 1 182 ? -13.856 -5.838 22.094 1.00 79.00 182 ILE A C 1
ATOM 1396 O O . ILE A 1 182 ? -14.774 -5.769 21.284 1.00 79.00 182 ILE A O 1
ATOM 1400 N N . ASP A 1 183 ? -13.981 -6.467 23.265 1.00 76.25 183 ASP A N 1
ATOM 1401 C CA . ASP A 1 183 ? -15.174 -7.231 23.649 1.00 76.25 183 ASP A CA 1
ATOM 1402 C C . ASP A 1 183 ? -16.414 -6.341 23.805 1.00 76.25 183 ASP A C 1
ATOM 1404 O O . ASP A 1 183 ? -17.546 -6.799 23.670 1.00 76.25 183 ASP A O 1
ATOM 1408 N N . LEU A 1 184 ? -16.200 -5.051 24.084 1.00 75.94 184 LEU A N 1
ATOM 1409 C CA . LEU A 1 184 ? -17.260 -4.065 24.258 1.00 75.94 184 LEU A CA 1
ATOM 1410 C C . LEU A 1 184 ? -17.345 -3.128 23.059 1.00 75.94 184 LEU A C 1
ATOM 1412 O O . LEU A 1 184 ? -18.437 -2.874 22.563 1.00 75.94 184 LEU A O 1
ATOM 1416 N N . ALA A 1 185 ? -16.218 -2.600 22.583 1.00 74.31 185 ALA A N 1
ATOM 1417 C CA . ALA A 1 185 ? -16.174 -1.670 21.456 1.00 74.31 185 ALA A CA 1
ATOM 1418 C C . ALA A 1 185 ? -16.437 -2.346 20.098 1.00 74.31 185 ALA A C 1
ATOM 1420 O O . ALA A 1 185 ? -16.729 -1.654 19.123 1.00 74.31 185 ALA A O 1
ATOM 1421 N N . GLY A 1 186 ? -16.319 -3.674 20.029 1.00 80.94 186 GLY A N 1
ATOM 1422 C CA . GLY A 1 186 ? -16.181 -4.400 18.773 1.00 80.94 186 GLY A CA 1
ATOM 1423 C C . GLY A 1 186 ? -14.820 -4.152 18.117 1.00 80.94 186 GLY A C 1
ATOM 1424 O O . GLY A 1 186 ? -14.012 -3.332 18.573 1.00 80.94 186 GLY A O 1
ATOM 1425 N N . GLY A 1 187 ? -14.564 -4.867 17.028 1.00 86.25 187 GLY A N 1
ATOM 1426 C CA . GLY A 1 187 ? -13.311 -4.831 16.284 1.00 86.25 187 GLY A CA 1
ATOM 1427 C C . GLY A 1 187 ? -12.710 -6.216 16.080 1.00 86.25 187 GLY A C 1
ATOM 1428 O O . GLY A 1 187 ? -13.396 -7.228 16.217 1.00 86.25 187 GLY A O 1
ATOM 1429 N N . ALA A 1 188 ? -11.418 -6.257 15.767 1.00 89.75 188 ALA A N 1
ATOM 1430 C CA . ALA A 1 188 ? -10.684 -7.499 15.564 1.00 89.75 188 ALA A CA 1
ATOM 1431 C C . ALA A 1 188 ? -9.375 -7.548 16.349 1.00 89.75 188 ALA A C 1
ATOM 1433 O O . ALA A 1 188 ? -8.678 -6.539 16.481 1.00 89.75 188 ALA A O 1
ATOM 1434 N N . ASN A 1 189 ? -9.028 -8.743 16.822 1.00 90.75 189 ASN A N 1
ATOM 1435 C CA . ASN A 1 189 ? -7.689 -9.091 17.277 1.00 90.75 189 ASN A CA 1
ATOM 1436 C C . ASN A 1 189 ? -7.113 -10.185 16.374 1.00 90.75 189 ASN A C 1
ATOM 1438 O O . ASN A 1 189 ? -7.690 -11.270 16.253 1.00 90.75 189 ASN A O 1
ATOM 1442 N N . LEU A 1 190 ? -5.982 -9.881 15.745 1.00 91.00 190 LEU A N 1
ATOM 1443 C CA . LEU A 1 190 ? -5.295 -10.736 14.790 1.00 91.00 190 LEU A CA 1
ATOM 1444 C C . LEU A 1 190 ? -3.906 -11.077 15.327 1.00 91.00 190 LEU A C 1
ATOM 1446 O O . LEU A 1 190 ? -3.117 -10.186 15.643 1.00 91.00 190 LEU A O 1
ATOM 1450 N N . ILE A 1 191 ? -3.582 -12.368 15.378 1.00 92.12 191 ILE A N 1
ATOM 1451 C CA . ILE A 1 191 ? -2.239 -12.845 15.724 1.00 92.12 191 ILE A CA 1
ATOM 1452 C C . ILE A 1 191 ? -1.565 -13.358 14.456 1.00 92.12 191 ILE A C 1
ATOM 1454 O O . ILE A 1 191 ? -1.870 -14.449 13.976 1.00 92.12 191 ILE A O 1
ATOM 1458 N N . LEU A 1 192 ? -0.631 -12.577 13.923 1.00 90.50 192 LEU A N 1
ATOM 1459 C CA . LEU A 1 192 ? 0.159 -12.916 12.742 1.00 90.50 192 LEU A CA 1
ATOM 1460 C C . LEU A 1 192 ? 1.424 -13.670 13.153 1.00 90.50 192 LEU A C 1
ATOM 1462 O O . LEU A 1 192 ? 2.022 -13.367 14.185 1.00 90.50 192 LEU A O 1
ATOM 1466 N N . GLU A 1 193 ? 1.850 -14.634 12.341 1.00 90.38 193 GLU A N 1
ATOM 1467 C CA . GLU A 1 193 ? 3.082 -15.398 12.555 1.00 90.38 193 GLU A CA 1
ATOM 1468 C C . GLU A 1 193 ? 4.013 -15.268 11.350 1.00 90.38 193 GLU A C 1
ATOM 1470 O O . GLU A 1 193 ? 3.578 -15.279 10.197 1.00 90.38 193 GLU A O 1
ATOM 1475 N N . VAL A 1 194 ? 5.306 -15.152 11.636 1.00 87.38 194 VAL A N 1
ATOM 1476 C CA . VAL A 1 194 ? 6.366 -15.152 10.627 1.00 87.38 194 VAL A CA 1
ATOM 1477 C C . VAL A 1 194 ? 6.422 -16.494 9.891 1.00 87.38 194 VAL A C 1
ATOM 1479 O O . VAL A 1 194 ? 6.392 -17.563 10.506 1.00 87.38 194 VAL A O 1
ATOM 1482 N N . ASP A 1 195 ? 6.560 -16.439 8.567 1.00 82.94 195 ASP A N 1
ATOM 1483 C CA . ASP A 1 195 ? 6.801 -17.613 7.732 1.00 82.94 195 ASP A CA 1
ATOM 1484 C C . ASP A 1 195 ? 8.276 -18.039 7.828 1.00 82.94 195 ASP A C 1
ATOM 1486 O O . ASP A 1 195 ? 9.146 -17.526 7.122 1.00 82.94 195 ASP A O 1
ATOM 1490 N N . GLN A 1 196 ? 8.561 -18.974 8.740 1.00 76.44 196 GLN A N 1
ATOM 1491 C CA . GLN A 1 196 ? 9.919 -19.477 8.976 1.00 76.44 196 GLN A CA 1
ATOM 1492 C C . GLN A 1 196 ? 10.520 -20.180 7.749 1.00 76.44 196 GLN A C 1
ATOM 1494 O O . GLN A 1 196 ? 11.722 -20.073 7.539 1.00 76.44 196 GLN A O 1
ATOM 1499 N N . GLY A 1 197 ? 9.708 -20.822 6.898 1.00 69.31 197 GLY A N 1
ATOM 1500 C CA . GLY A 1 197 ? 10.223 -21.521 5.714 1.00 69.31 197 GLY A CA 1
ATOM 1501 C C . GLY A 1 197 ? 10.855 -20.563 4.702 1.00 69.31 197 GLY A C 1
ATOM 1502 O O . GLY A 1 197 ? 11.898 -20.854 4.127 1.00 69.31 197 GLY A O 1
ATOM 1503 N N . LYS A 1 198 ? 10.266 -19.375 4.543 1.00 67.50 198 LYS A N 1
ATOM 1504 C CA . LYS A 1 198 ? 10.801 -18.323 3.666 1.00 67.50 198 LYS A CA 1
ATOM 1505 C C . LYS A 1 198 ? 11.867 -17.451 4.333 1.00 67.50 198 LYS A C 1
ATOM 1507 O O . LYS A 1 198 ? 12.605 -16.754 3.642 1.00 67.50 198 LYS A O 1
ATOM 1512 N N . LEU A 1 199 ? 11.941 -17.462 5.664 1.00 69.12 199 LEU A N 1
ATOM 1513 C CA . LEU A 1 199 ? 13.012 -16.803 6.411 1.00 69.12 199 LEU A CA 1
ATOM 1514 C C . LEU A 1 199 ? 14.358 -17.500 6.159 1.00 69.12 199 LEU A C 1
ATOM 1516 O O . LEU A 1 199 ? 15.362 -16.823 5.930 1.00 69.12 199 LEU A O 1
ATOM 1520 N N . ASP A 1 200 ? 14.355 -18.836 6.144 1.00 64.75 200 ASP A N 1
ATOM 1521 C CA . ASP A 1 200 ? 15.554 -19.649 5.916 1.00 64.75 200 ASP A CA 1
ATOM 1522 C C . ASP A 1 200 ? 16.134 -19.430 4.506 1.00 64.75 200 ASP A C 1
ATOM 1524 O O . ASP A 1 200 ? 17.350 -19.362 4.340 1.00 64.75 200 ASP A O 1
ATOM 1528 N N . GLU A 1 201 ? 15.282 -19.198 3.499 1.00 61.62 201 GLU A N 1
ATOM 1529 C CA . GLU A 1 201 ? 15.704 -18.828 2.136 1.00 61.62 201 GLU A CA 1
ATOM 1530 C C . GLU A 1 201 ? 16.375 -17.447 2.042 1.00 61.62 201 GLU A C 1
ATOM 1532 O O . GLU A 1 201 ? 17.049 -17.149 1.052 1.00 61.62 201 GLU A O 1
ATOM 1537 N N . GLN A 1 202 ? 16.161 -16.579 3.034 1.00 59.19 202 GLN A N 1
ATOM 1538 C CA . GLN A 1 202 ? 16.718 -15.226 3.083 1.00 59.19 202 GLN A CA 1
ATOM 1539 C C . GLN A 1 202 ? 17.925 -15.106 4.025 1.00 59.19 202 GLN A C 1
ATOM 1541 O O . GLN A 1 202 ? 18.440 -14.001 4.184 1.00 59.19 202 GLN A O 1
ATOM 1546 N N . GLU A 1 203 ? 18.362 -16.203 4.663 1.00 62.81 203 GLU A N 1
ATOM 1547 C CA . GLU A 1 203 ? 19.455 -16.249 5.655 1.00 62.81 203 GLU A CA 1
ATOM 1548 C C . GLU A 1 203 ? 19.333 -15.198 6.784 1.00 62.81 203 GLU A C 1
ATOM 1550 O O . GLU A 1 203 ? 20.309 -14.840 7.451 1.00 62.81 203 GLU A O 1
ATOM 1555 N N . LYS A 1 204 ? 18.122 -14.687 7.035 1.00 68.00 204 LYS A N 1
ATOM 1556 C CA . LYS A 1 204 ? 17.873 -13.677 8.068 1.00 68.00 204 LYS A CA 1
ATOM 1557 C C . LYS A 1 204 ? 17.578 -14.344 9.403 1.00 68.00 204 LYS A C 1
ATOM 1559 O O . LYS A 1 204 ? 16.777 -15.266 9.497 1.00 68.00 204 LYS A O 1
ATOM 1564 N N . LYS A 1 205 ? 18.181 -13.830 10.476 1.00 75.19 205 LYS A N 1
ATOM 1565 C CA . LYS A 1 205 ? 17.874 -14.269 11.844 1.00 75.19 205 LYS A CA 1
ATOM 1566 C C . LYS A 1 205 ? 16.743 -13.436 12.427 1.00 75.19 205 LYS A C 1
ATOM 1568 O O . LYS A 1 205 ? 16.772 -12.211 12.352 1.00 75.19 205 LYS A O 1
ATOM 1573 N N . LEU A 1 206 ? 15.790 -14.105 13.069 1.00 80.19 206 LEU A N 1
ATOM 1574 C CA . LEU A 1 206 ? 14.726 -13.440 13.812 1.00 80.19 206 LEU A CA 1
ATOM 1575 C C . LEU A 1 206 ? 15.292 -12.872 15.122 1.00 80.19 206 LEU A C 1
ATOM 1577 O O . LEU A 1 206 ? 15.677 -13.622 16.020 1.00 80.19 206 LEU A O 1
ATOM 1581 N N . THR A 1 207 ? 15.365 -11.547 15.223 1.00 84.88 207 THR A N 1
ATOM 1582 C CA . THR A 1 207 ? 15.775 -10.828 16.438 1.00 84.88 207 THR A CA 1
ATOM 1583 C C . THR A 1 207 ? 14.628 -9.963 16.956 1.00 84.88 207 THR A C 1
ATOM 1585 O O . THR A 1 207 ? 13.683 -9.653 16.230 1.00 84.88 207 THR A O 1
ATOM 1588 N N . ALA A 1 208 ? 14.701 -9.554 18.226 1.00 84.50 208 ALA A N 1
ATOM 1589 C CA . ALA A 1 208 ? 13.703 -8.658 18.814 1.00 84.50 208 ALA A CA 1
ATOM 1590 C C . ALA A 1 208 ? 13.609 -7.315 18.059 1.00 84.50 208 ALA A C 1
ATOM 1592 O O . ALA A 1 208 ? 12.516 -6.772 17.908 1.00 84.50 208 ALA A O 1
ATOM 1593 N N . ASP A 1 209 ? 14.735 -6.828 17.531 1.00 85.56 209 ASP A N 1
ATOM 1594 C CA . ASP A 1 209 ? 14.796 -5.594 16.744 1.00 85.56 209 ASP A CA 1
ATOM 1595 C C . ASP A 1 209 ? 14.050 -5.737 15.414 1.00 85.56 209 ASP A C 1
ATOM 1597 O O . ASP A 1 209 ? 13.209 -4.895 15.102 1.00 85.56 209 ASP A O 1
ATOM 1601 N N . VAL A 1 210 ? 14.262 -6.850 14.698 1.00 85.62 210 VAL A N 1
ATOM 1602 C CA . VAL A 1 210 ? 13.524 -7.177 13.464 1.00 85.62 210 VAL A CA 1
ATOM 1603 C C . VAL A 1 210 ? 12.025 -7.273 13.751 1.00 85.62 210 VAL A C 1
ATOM 1605 O O . VAL A 1 210 ? 11.210 -6.746 13.002 1.00 85.62 210 VAL A O 1
ATOM 1608 N N . MET A 1 211 ? 11.620 -7.872 14.876 1.00 87.94 211 MET A N 1
ATOM 1609 C CA . MET A 1 211 ? 10.201 -7.941 15.256 1.00 87.94 211 MET A CA 1
ATOM 1610 C C . MET A 1 211 ? 9.596 -6.561 15.562 1.00 87.94 211 MET A C 1
ATOM 1612 O O . MET A 1 211 ? 8.435 -6.309 15.233 1.00 87.94 211 MET A O 1
ATOM 1616 N N . SER A 1 212 ? 10.369 -5.651 16.159 1.00 88.38 212 SER A N 1
ATOM 1617 C CA . SER A 1 212 ? 9.953 -4.263 16.405 1.00 88.38 212 SER A CA 1
ATOM 1618 C C . SER A 1 212 ? 9.840 -3.456 15.102 1.00 88.38 212 SER A C 1
ATOM 1620 O O . SER A 1 212 ? 8.868 -2.721 14.890 1.00 88.38 212 SER A O 1
ATOM 1622 N N . GLN A 1 213 ? 10.793 -3.644 14.185 1.00 86.44 213 GLN A N 1
ATOM 1623 C CA . GLN A 1 213 ? 10.762 -3.069 12.839 1.00 86.44 213 GLN A CA 1
ATOM 1624 C C . GLN A 1 213 ? 9.553 -3.585 12.052 1.00 86.44 213 GLN A C 1
ATOM 1626 O O . GLN A 1 213 ? 8.796 -2.790 11.498 1.00 86.44 213 GLN A O 1
ATOM 1631 N N . MET A 1 214 ? 9.284 -4.890 12.108 1.00 85.19 214 MET A N 1
ATOM 1632 C CA . MET A 1 214 ? 8.101 -5.513 11.514 1.00 85.19 214 MET A CA 1
ATOM 1633 C C . MET A 1 214 ? 6.799 -4.937 12.077 1.00 85.19 214 MET A C 1
ATOM 1635 O O . MET A 1 214 ? 5.926 -4.550 11.303 1.00 85.19 214 MET A O 1
ATOM 1639 N N . ALA A 1 215 ? 6.670 -4.810 13.401 1.00 88.81 215 ALA A N 1
ATOM 1640 C CA . ALA A 1 215 ? 5.500 -4.188 14.024 1.00 88.81 215 ALA A CA 1
ATOM 1641 C C . ALA A 1 215 ? 5.300 -2.739 13.543 1.00 88.81 215 ALA A C 1
ATOM 1643 O O . ALA A 1 215 ? 4.180 -2.325 13.239 1.00 88.81 215 ALA A O 1
ATOM 1644 N N . THR A 1 216 ? 6.391 -1.985 13.399 1.00 87.81 216 THR A N 1
ATOM 1645 C CA . THR A 1 216 ? 6.365 -0.611 12.880 1.00 87.81 216 THR A CA 1
ATOM 1646 C C . THR A 1 216 ? 5.913 -0.564 11.418 1.00 87.81 216 THR A C 1
ATOM 1648 O O . THR A 1 216 ? 5.056 0.250 11.067 1.00 87.81 216 THR A O 1
ATOM 1651 N N . SER A 1 217 ? 6.446 -1.442 10.568 1.00 85.38 217 SER A N 1
ATOM 1652 C CA . SER A 1 217 ? 6.078 -1.541 9.151 1.00 85.38 217 SER A CA 1
ATOM 1653 C C . SER A 1 217 ? 4.620 -1.967 8.973 1.00 85.38 217 SER A C 1
ATOM 1655 O O . SER A 1 217 ? 3.895 -1.353 8.194 1.00 85.38 217 SER A O 1
ATOM 1657 N N . ILE A 1 218 ? 4.145 -2.942 9.753 1.00 88.06 218 ILE A N 1
ATOM 1658 C CA . ILE A 1 218 ? 2.739 -3.375 9.759 1.00 88.06 218 ILE A CA 1
ATOM 1659 C C . ILE A 1 218 ? 1.820 -2.234 10.198 1.00 88.06 218 ILE A C 1
ATOM 1661 O O . ILE A 1 218 ? 0.806 -1.989 9.548 1.00 88.06 218 ILE A O 1
ATOM 1665 N N . ASN A 1 219 ? 2.184 -1.485 11.244 1.00 88.81 219 ASN A N 1
ATOM 1666 C CA . ASN A 1 219 ? 1.399 -0.334 11.689 1.00 88.81 219 ASN A CA 1
ATOM 1667 C C . ASN A 1 219 ? 1.288 0.745 10.599 1.00 88.81 219 ASN A C 1
ATOM 1669 O O . ASN A 1 219 ? 0.194 1.234 10.326 1.00 88.81 219 ASN A O 1
ATOM 1673 N N . LYS A 1 220 ? 2.400 1.075 9.926 1.00 85.75 220 LYS A N 1
ATOM 1674 C CA . LYS A 1 220 ? 2.406 2.031 8.805 1.00 85.75 220 LYS A CA 1
ATOM 1675 C C . LYS A 1 220 ? 1.512 1.579 7.643 1.00 85.75 220 LYS A C 1
ATOM 1677 O O . LYS A 1 220 ? 0.882 2.419 7.012 1.00 85.75 220 LYS A O 1
ATOM 1682 N N . ARG A 1 221 ? 1.424 0.271 7.377 1.00 83.81 221 ARG A N 1
ATOM 1683 C CA . ARG A 1 221 ? 0.579 -0.305 6.311 1.00 83.81 221 ARG A CA 1
ATOM 1684 C C . ARG A 1 221 ? -0.890 -0.362 6.661 1.00 83.81 221 ARG A C 1
ATOM 1686 O O . ARG A 1 221 ? -1.728 -0.067 5.820 1.00 83.81 221 ARG A O 1
ATOM 1693 N N . ALA A 1 222 ? -1.202 -0.759 7.890 1.00 84.50 222 ALA A N 1
ATOM 1694 C CA . ALA A 1 222 ? -2.574 -0.807 8.372 1.00 84.50 222 ALA A CA 1
ATOM 1695 C C . ALA A 1 222 ? -3.168 0.606 8.524 1.00 84.50 222 ALA A C 1
ATOM 1697 O O . ALA A 1 222 ? -4.382 0.793 8.386 1.00 84.50 222 ALA A O 1
ATOM 1698 N N . ASN A 1 223 ? -2.306 1.600 8.778 1.00 84.31 223 ASN A N 1
ATOM 1699 C CA . ASN A 1 223 ? -2.664 2.997 8.999 1.00 84.31 223 ASN A CA 1
ATOM 1700 C C . ASN A 1 223 ? -1.866 3.985 8.120 1.00 84.31 223 ASN A C 1
ATOM 1702 O O . ASN A 1 223 ? -1.131 4.822 8.652 1.00 84.31 223 ASN A O 1
ATOM 1706 N N . PRO A 1 224 ? -2.017 3.950 6.785 1.00 76.38 224 PRO A N 1
ATOM 1707 C CA . PRO A 1 224 ? -1.239 4.816 5.899 1.00 76.38 224 PRO A CA 1
ATOM 1708 C C . PRO A 1 224 ? -1.551 6.307 6.110 1.00 76.38 224 PRO A C 1
ATOM 1710 O O . PRO A 1 224 ? -0.689 7.152 5.882 1.00 76.38 224 PRO A O 1
ATOM 1713 N N . GLY A 1 225 ? -2.768 6.635 6.563 1.00 74.56 225 GLY A N 1
ATOM 1714 C CA . GLY A 1 225 ? -3.204 8.003 6.860 1.00 74.56 225 GLY A CA 1
ATOM 1715 C C . GLY A 1 225 ? -2.946 8.467 8.296 1.00 74.56 225 GLY A C 1
ATOM 1716 O O . GLY A 1 225 ? -3.232 9.616 8.613 1.00 74.56 225 GLY A O 1
ATOM 1717 N N . GLY A 1 226 ? -2.454 7.598 9.185 1.00 78.69 226 GLY A N 1
ATOM 1718 C CA . GLY A 1 226 ? -2.261 7.931 10.602 1.00 78.69 226 GLY A CA 1
ATOM 1719 C C . GLY A 1 226 ? -3.556 8.164 11.399 1.00 78.69 226 GLY A C 1
ATOM 1720 O O . GLY A 1 226 ? -3.485 8.478 12.583 1.00 78.69 226 GLY A O 1
ATOM 1721 N N . ASN A 1 227 ? -4.731 7.996 10.789 1.00 79.06 227 ASN A N 1
ATOM 1722 C CA . ASN A 1 227 ? -6.038 8.343 11.352 1.00 79.06 227 ASN A CA 1
ATOM 1723 C C . ASN A 1 227 ? -6.748 7.182 12.069 1.00 79.06 227 ASN A C 1
ATOM 1725 O O . ASN A 1 227 ? -7.74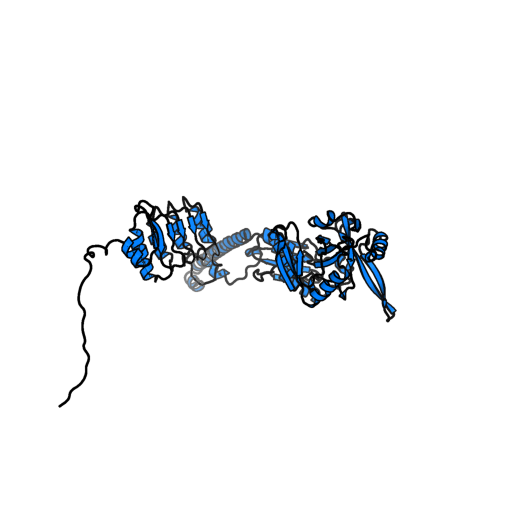8 7.401 12.747 1.00 79.06 227 ASN A O 1
ATOM 1729 N N . LYS A 1 228 ? -6.246 5.950 11.945 1.00 79.81 228 LYS A N 1
ATOM 1730 C CA . LYS A 1 228 ? -6.807 4.772 12.619 1.00 79.81 228 LYS A CA 1
ATOM 1731 C C . LYS A 1 228 ? -6.102 4.499 13.955 1.00 79.81 228 LYS A C 1
ATOM 1733 O O . LYS A 1 228 ? -4.877 4.429 14.015 1.00 79.81 228 LYS A O 1
ATOM 1738 N N . GLU A 1 229 ? -6.859 4.257 15.024 1.00 79.19 229 GLU A N 1
ATOM 1739 C CA . GLU A 1 229 ? -6.313 3.863 16.335 1.00 79.19 229 GLU A CA 1
ATOM 1740 C C . GLU A 1 229 ? -5.947 2.366 16.382 1.00 79.19 229 GLU A C 1
ATOM 1742 O O . GLU A 1 229 ? -6.552 1.581 17.109 1.00 79.19 229 GLU A O 1
ATOM 1747 N N . LEU A 1 230 ? -4.957 1.942 15.596 1.00 86.56 230 LEU A N 1
ATOM 1748 C CA . LEU A 1 230 ? -4.462 0.563 15.622 1.00 86.56 230 LEU A CA 1
ATOM 1749 C C . LEU A 1 230 ? -3.429 0.358 16.729 1.00 86.56 230 LEU A C 1
ATOM 1751 O O . LEU A 1 230 ? -2.601 1.226 17.001 1.00 86.56 230 LEU A O 1
ATOM 1755 N N . THR A 1 231 ? -3.449 -0.821 17.350 1.00 89.00 231 THR A N 1
ATOM 1756 C CA . THR A 1 231 ? -2.360 -1.265 18.231 1.00 89.00 231 THR A CA 1
ATOM 1757 C C . THR A 1 231 ? -1.654 -2.441 17.579 1.00 89.00 231 THR A C 1
ATOM 1759 O O . THR A 1 231 ? -2.263 -3.489 17.392 1.00 89.00 231 THR A O 1
ATOM 1762 N N . VAL A 1 232 ? -0.373 -2.271 17.252 1.00 91.62 232 VAL A N 1
ATOM 1763 C CA . VAL A 1 232 ? 0.481 -3.327 16.698 1.00 91.62 232 VAL A CA 1
ATOM 1764 C C . VAL A 1 232 ? 1.646 -3.549 17.647 1.00 91.62 232 VAL A C 1
ATOM 1766 O O . VAL A 1 232 ? 2.369 -2.604 17.965 1.00 91.62 232 VAL A O 1
ATOM 1769 N N . ARG A 1 233 ? 1.830 -4.782 18.121 1.00 92.31 233 ARG A N 1
ATOM 1770 C CA . ARG A 1 233 ? 2.915 -5.116 19.051 1.00 92.31 233 ARG A CA 1
ATOM 1771 C C . ARG A 1 233 ? 3.472 -6.520 18.814 1.00 92.31 233 ARG A C 1
ATOM 1773 O O . ARG A 1 233 ? 2.712 -7.419 18.457 1.00 92.31 233 ARG A O 1
ATOM 1780 N N . PRO A 1 234 ? 4.779 -6.739 19.028 1.00 91.81 234 PRO A N 1
ATOM 1781 C CA . PRO A 1 234 ? 5.344 -8.080 18.992 1.00 91.81 234 PRO A CA 1
ATOM 1782 C C . PRO A 1 234 ? 4.774 -8.931 20.137 1.00 91.81 234 PRO A C 1
ATOM 1784 O O . PRO A 1 234 ? 4.595 -8.454 21.259 1.00 91.81 234 PRO A O 1
ATOM 1787 N N . LEU A 1 235 ? 4.505 -10.200 19.845 1.00 90.75 235 LEU A N 1
ATOM 1788 C CA . LEU A 1 235 ? 3.995 -11.199 20.777 1.00 90.75 235 LEU A CA 1
ATOM 1789 C C . LEU A 1 235 ? 4.942 -12.409 20.774 1.00 90.75 235 LEU A C 1
ATOM 1791 O O . LEU A 1 235 ? 4.963 -13.209 19.842 1.00 90.75 235 LEU A O 1
ATOM 1795 N N . GLY A 1 236 ? 5.744 -12.556 21.828 1.00 86.69 236 GLY A N 1
ATOM 1796 C CA . GLY A 1 236 ? 6.751 -13.619 21.904 1.00 86.69 236 GLY A CA 1
ATOM 1797 C C . GLY A 1 236 ? 7.915 -13.399 20.930 1.00 86.69 236 GLY A C 1
ATOM 1798 O O . GLY A 1 236 ? 8.377 -12.273 20.762 1.00 86.69 236 GLY A O 1
ATOM 1799 N N . THR A 1 237 ? 8.419 -14.477 20.321 1.00 85.00 237 THR A N 1
ATOM 1800 C CA . THR A 1 237 ? 9.614 -14.434 19.459 1.00 85.00 237 THR A CA 1
ATOM 1801 C C . THR A 1 237 ? 9.305 -14.293 17.972 1.00 85.00 237 THR A C 1
ATOM 1803 O O . THR A 1 237 ? 10.130 -13.739 17.257 1.00 85.00 237 THR A O 1
ATOM 1806 N N . ASN A 1 238 ? 8.152 -14.778 17.497 1.00 89.12 238 ASN A N 1
ATOM 1807 C CA . ASN A 1 238 ? 7.836 -14.873 16.065 1.00 89.12 238 ASN A CA 1
ATOM 1808 C C . ASN A 1 238 ? 6.413 -14.430 15.686 1.00 89.12 238 ASN A C 1
ATOM 1810 O O . ASN A 1 238 ? 5.979 -14.692 14.561 1.00 89.12 238 ASN A O 1
ATOM 1814 N N . ARG A 1 239 ? 5.671 -13.798 16.606 1.00 91.56 239 ARG A N 1
ATOM 1815 C CA . ARG A 1 239 ? 4.289 -13.362 16.358 1.00 91.56 239 ARG A CA 1
ATOM 1816 C C . ARG A 1 239 ? 4.117 -11.871 16.561 1.00 91.56 239 ARG A C 1
ATOM 1818 O O . ARG A 1 239 ? 4.886 -11.233 17.278 1.00 91.56 239 ARG A O 1
ATOM 1825 N N . ILE A 1 240 ? 3.096 -11.323 15.918 1.00 91.56 240 ILE A N 1
ATOM 1826 C CA . ILE A 1 240 ? 2.707 -9.919 16.015 1.00 91.56 240 ILE A CA 1
ATOM 1827 C C . ILE A 1 240 ? 1.206 -9.876 16.264 1.00 91.56 240 ILE A C 1
ATOM 1829 O O . ILE A 1 240 ? 0.430 -10.468 15.518 1.00 91.56 240 ILE A O 1
ATOM 1833 N N . GLU A 1 241 ? 0.813 -9.198 17.333 1.00 92.38 241 GLU A N 1
ATOM 1834 C CA . GLU A 1 241 ? -0.583 -8.943 17.659 1.00 92.38 241 GLU A CA 1
ATOM 1835 C C . GLU A 1 241 ? -1.006 -7.605 17.053 1.00 92.38 241 GLU A C 1
ATOM 1837 O O . GLU A 1 241 ? -0.334 -6.584 17.240 1.00 92.38 241 GLU A O 1
ATOM 1842 N N . VAL A 1 242 ? -2.129 -7.620 16.339 1.00 92.12 242 VAL A N 1
ATOM 1843 C CA . VAL A 1 242 ? -2.758 -6.445 15.742 1.00 92.12 242 VAL A CA 1
ATOM 1844 C C . VAL A 1 242 ? -4.182 -6.327 16.263 1.00 92.12 242 VAL A C 1
ATOM 1846 O O . VAL A 1 242 ? -5.012 -7.203 16.034 1.00 92.12 242 VAL A O 1
ATOM 1849 N N . ILE A 1 243 ? -4.476 -5.206 16.915 1.00 90.56 243 ILE A N 1
ATOM 1850 C CA . ILE A 1 243 ? -5.802 -4.881 17.436 1.00 90.56 243 ILE A CA 1
ATOM 1851 C C . ILE A 1 243 ? -6.383 -3.730 16.617 1.00 90.56 243 ILE A C 1
ATOM 1853 O O . ILE A 1 243 ? -5.812 -2.635 16.576 1.00 90.56 243 ILE A O 1
ATOM 1857 N N . ILE A 1 244 ? -7.534 -3.986 15.995 1.00 90.31 244 ILE A N 1
ATOM 1858 C CA . ILE A 1 244 ? -8.291 -3.038 15.177 1.00 90.31 244 ILE A CA 1
ATOM 1859 C C . ILE A 1 244 ? -9.612 -2.728 15.900 1.00 90.31 244 ILE A C 1
ATOM 1861 O O . ILE A 1 244 ? -10.577 -3.481 15.753 1.00 90.31 244 ILE A O 1
ATOM 1865 N N . PRO A 1 245 ? -9.686 -1.670 16.725 1.00 86.31 245 PRO A N 1
ATOM 1866 C CA . PRO A 1 245 ? -10.895 -1.362 17.480 1.00 86.31 245 PRO A CA 1
ATOM 1867 C C . PRO A 1 245 ? -12.000 -0.834 16.561 1.00 86.31 245 PRO A C 1
ATOM 1869 O O . PRO A 1 245 ? -11.726 -0.106 15.608 1.00 86.31 245 PRO A O 1
ATOM 1872 N N . LYS A 1 246 ? -13.258 -1.159 16.884 1.00 84.62 246 LYS A N 1
ATOM 1873 C CA . LYS A 1 246 ? -14.466 -0.647 16.208 1.00 84.62 246 LYS A CA 1
ATOM 1874 C C . LYS A 1 246 ? -14.498 -0.879 14.689 1.00 84.62 246 LYS A C 1
ATOM 1876 O O . LYS A 1 246 ? -15.203 -0.172 13.976 1.00 84.62 246 LYS A O 1
ATOM 1881 N N . ALA A 1 247 ? -13.742 -1.852 14.188 1.00 83.94 247 ALA A N 1
ATOM 1882 C CA . ALA A 1 247 ? -13.723 -2.176 12.771 1.00 83.94 247 ALA A CA 1
ATOM 1883 C C . ALA A 1 247 ? -14.843 -3.151 12.405 1.00 83.94 247 ALA A C 1
ATOM 1885 O O . ALA A 1 247 ? -15.084 -4.137 13.103 1.00 83.94 247 ALA A O 1
ATOM 1886 N N . ASP A 1 248 ? -15.499 -2.870 11.284 1.00 85.06 248 ASP A N 1
ATOM 1887 C CA . ASP A 1 248 ? -16.401 -3.807 10.625 1.00 85.06 248 ASP A CA 1
ATOM 1888 C C . ASP A 1 248 ? -15.607 -4.990 10.030 1.00 85.06 248 ASP A C 1
ATOM 1890 O O . ASP A 1 248 ? -14.471 -4.777 9.588 1.00 85.06 248 ASP A O 1
ATOM 1894 N N . PRO A 1 249 ? -16.168 -6.216 9.967 1.00 84.00 249 PRO A N 1
ATOM 1895 C CA . PRO A 1 249 ? -15.514 -7.359 9.330 1.00 84.00 249 PRO A CA 1
ATOM 1896 C C . PRO A 1 249 ? -14.927 -7.074 7.939 1.00 84.00 249 PRO A C 1
ATOM 1898 O O . PRO A 1 249 ? -13.843 -7.565 7.628 1.00 84.00 249 PRO A O 1
ATOM 1901 N N . GLN A 1 250 ? -15.569 -6.238 7.115 1.00 85.56 250 GLN A N 1
ATOM 1902 C CA . GLN A 1 250 ? -15.026 -5.873 5.801 1.00 85.56 250 GLN A CA 1
ATOM 1903 C C . GLN A 1 250 ? -13.725 -5.065 5.911 1.00 85.56 250 GLN A C 1
ATOM 1905 O O . GLN A 1 250 ? -12.760 -5.323 5.189 1.00 85.56 250 GLN A O 1
ATOM 1910 N N . VAL A 1 251 ? -13.673 -4.117 6.849 1.00 85.19 251 VAL A N 1
ATOM 1911 C CA . VAL A 1 251 ? -12.484 -3.294 7.119 1.00 85.19 251 VAL A CA 1
ATOM 1912 C C . VAL A 1 251 ? -11.362 -4.145 7.712 1.00 85.19 251 VAL A C 1
ATOM 1914 O O . VAL A 1 251 ? -10.189 -3.926 7.398 1.00 85.19 251 VAL A O 1
ATOM 1917 N N . VAL A 1 252 ? -11.706 -5.127 8.549 1.00 87.38 252 VAL A N 1
ATOM 1918 C CA . VAL A 1 252 ? -10.753 -6.089 9.122 1.00 87.38 252 VAL A CA 1
ATOM 1919 C C . VAL A 1 252 ? -10.098 -6.904 8.014 1.00 87.38 252 VAL A C 1
ATOM 1921 O O . VAL A 1 252 ? -8.870 -6.937 7.936 1.00 87.38 252 VAL A O 1
ATOM 1924 N N . GLU A 1 253 ? -10.892 -7.475 7.109 1.00 86.81 253 GLU A N 1
ATOM 1925 C CA . GLU A 1 253 ? -10.385 -8.251 5.975 1.00 86.81 253 GLU A CA 1
ATOM 1926 C C . GLU A 1 253 ? -9.538 -7.402 5.020 1.00 86.81 253 GLU A C 1
ATOM 1928 O O . GLU A 1 253 ? -8.465 -7.825 4.586 1.00 86.81 253 GLU A O 1
ATOM 1933 N N . GLN A 1 254 ? -9.948 -6.164 4.740 1.00 84.50 254 GLN A N 1
ATOM 1934 C CA . GLN A 1 254 ? -9.138 -5.248 3.937 1.00 84.50 254 GLN A CA 1
ATOM 1935 C C . GLN A 1 254 ? -7.797 -4.926 4.619 1.00 84.50 254 GLN A C 1
ATOM 1937 O O . GLN A 1 254 ? -6.743 -4.960 3.986 1.00 84.50 254 GLN A O 1
ATOM 1942 N N . THR A 1 255 ? -7.812 -4.653 5.925 1.00 86.06 255 THR A N 1
ATOM 1943 C CA . THR A 1 255 ? -6.593 -4.348 6.690 1.00 86.06 255 THR A CA 1
ATOM 1944 C C . THR A 1 255 ? -5.671 -5.569 6.759 1.00 86.06 255 THR A C 1
ATOM 1946 O O . THR A 1 255 ? -4.459 -5.443 6.607 1.00 86.06 255 THR A O 1
ATOM 1949 N N . LYS A 1 256 ? -6.232 -6.771 6.913 1.00 86.94 256 LYS A N 1
ATOM 1950 C CA . LYS A 1 256 ? -5.508 -8.048 6.867 1.00 86.94 256 LYS A CA 1
ATOM 1951 C C . LYS A 1 256 ? -4.784 -8.247 5.536 1.00 86.94 256 LYS A C 1
ATOM 1953 O O . LYS A 1 256 ? -3.605 -8.605 5.550 1.00 86.94 256 LYS A O 1
ATOM 1958 N N . ARG A 1 257 ? -5.422 -7.943 4.399 1.00 82.94 257 ARG A N 1
ATOM 1959 C CA . ARG A 1 257 ? -4.756 -7.963 3.082 1.00 82.94 257 ARG A CA 1
ATOM 1960 C C . ARG A 1 257 ? -3.573 -6.987 3.015 1.00 82.94 257 ARG A C 1
ATOM 1962 O O . ARG A 1 257 ? -2.470 -7.402 2.665 1.00 82.94 257 ARG A O 1
ATOM 1969 N N . MET A 1 258 ? -3.746 -5.747 3.482 1.00 81.25 258 MET A N 1
ATOM 1970 C CA . MET A 1 258 ? -2.661 -4.747 3.519 1.00 81.25 258 MET A CA 1
ATOM 1971 C C . MET A 1 258 ? -1.456 -5.171 4.380 1.00 81.25 258 MET A C 1
ATOM 1973 O O . MET A 1 258 ? -0.312 -4.846 4.059 1.00 81.25 258 MET A O 1
ATOM 1977 N N . MET A 1 259 ? -1.693 -5.880 5.488 1.00 83.25 259 MET A N 1
ATOM 1978 C CA . MET A 1 259 ? -0.633 -6.297 6.417 1.00 83.25 259 MET A CA 1
ATOM 1979 C C . MET A 1 259 ? 0.120 -7.550 5.964 1.00 83.25 259 MET A C 1
ATOM 1981 O O . MET A 1 259 ? 1.302 -7.688 6.272 1.00 83.25 259 MET A O 1
ATOM 1985 N N . THR A 1 260 ? -0.560 -8.465 5.271 1.00 79.69 260 THR A N 1
ATOM 1986 C CA . THR A 1 260 ? -0.008 -9.768 4.866 1.00 79.69 260 THR A CA 1
ATOM 1987 C C . THR A 1 260 ? 0.740 -9.716 3.535 1.00 79.69 260 THR A C 1
ATOM 1989 O O . THR A 1 260 ? 1.640 -10.531 3.322 1.00 79.69 260 THR A O 1
ATOM 1992 N N . ARG A 1 261 ? 0.418 -8.761 2.650 1.00 77.31 261 ARG A N 1
ATOM 1993 C CA . ARG A 1 261 ? 1.191 -8.517 1.420 1.00 77.31 261 ARG A CA 1
ATOM 1994 C C . ARG A 1 261 ? 2.646 -8.198 1.758 1.00 77.31 261 ARG A C 1
ATOM 1996 O O . ARG A 1 261 ? 2.917 -7.477 2.713 1.00 77.31 261 ARG A O 1
ATOM 2003 N N . LEU A 1 262 ? 3.605 -8.718 0.995 1.00 70.06 262 LEU A N 1
ATOM 2004 C CA . LEU A 1 262 ? 5.030 -8.480 1.266 1.00 70.06 262 LEU A CA 1
ATOM 2005 C C . LEU A 1 262 ? 5.396 -7.021 0.977 1.00 70.06 262 LEU A C 1
ATOM 2007 O O . LEU A 1 262 ? 6.183 -6.424 1.715 1.00 70.06 262 LEU A O 1
ATOM 2011 N N . GLY A 1 263 ? 4.768 -6.424 -0.034 1.00 72.69 263 GLY A N 1
ATOM 2012 C CA . GLY A 1 263 ? 5.035 -5.065 -0.486 1.00 72.69 263 GLY A CA 1
ATOM 2013 C C . GLY A 1 263 ? 6.437 -4.881 -1.045 1.00 72.69 263 GLY A C 1
ATOM 2014 O O . GLY A 1 263 ? 6.975 -3.775 -1.005 1.00 72.69 263 GLY A O 1
ATOM 2015 N N . SER A 1 264 ? 7.063 -5.961 -1.512 1.00 81.75 264 SER A N 1
ATOM 2016 C CA . SER A 1 264 ? 8.382 -5.878 -2.125 1.00 81.75 264 SER A CA 1
ATOM 2017 C C . SER A 1 264 ? 8.225 -5.459 -3.577 1.00 81.75 264 SER A C 1
ATOM 2019 O O . SER A 1 264 ? 7.835 -6.273 -4.410 1.00 81.75 264 SER A O 1
ATOM 2021 N N . LEU A 1 265 ? 8.538 -4.197 -3.866 1.00 88.38 265 LEU A N 1
ATOM 2022 C CA . LEU A 1 265 ? 8.732 -3.725 -5.231 1.00 88.38 265 LEU A CA 1
ATOM 2023 C C . LEU A 1 265 ? 10.171 -3.972 -5.665 1.00 88.38 265 LEU A C 1
ATOM 2025 O O . LEU A 1 265 ? 11.112 -3.618 -4.949 1.00 88.38 265 LEU A O 1
ATOM 2029 N N . GLU A 1 266 ? 10.335 -4.493 -6.870 1.00 90.38 266 GLU A N 1
ATOM 2030 C CA . GLU A 1 266 ? 11.613 -4.525 -7.559 1.00 90.38 266 GLU A CA 1
ATOM 2031 C C . GLU A 1 266 ? 11.436 -4.229 -9.051 1.00 90.38 266 GLU A C 1
ATOM 2033 O O . GLU A 1 266 ? 10.478 -4.677 -9.677 1.00 90.38 266 GLU A O 1
ATOM 2038 N N . LEU A 1 267 ? 12.370 -3.465 -9.620 1.00 91.31 267 LEU A N 1
ATOM 2039 C CA . LEU A 1 267 ? 12.429 -3.179 -11.049 1.00 91.31 267 LEU A CA 1
ATOM 2040 C C . LEU A 1 267 ? 13.620 -3.912 -11.665 1.00 91.31 267 LEU A C 1
ATOM 2042 O O . LEU A 1 267 ? 14.755 -3.770 -11.203 1.00 91.31 267 LEU A O 1
ATOM 2046 N N . ALA A 1 268 ? 13.364 -4.678 -12.720 1.00 92.31 268 ALA A N 1
ATOM 2047 C CA . ALA A 1 268 ? 14.377 -5.479 -13.400 1.00 92.31 268 ALA A CA 1
ATOM 2048 C C . ALA A 1 268 ? 14.089 -5.581 -14.903 1.00 92.31 268 ALA A C 1
ATOM 2050 O O . ALA A 1 268 ? 13.038 -5.162 -15.373 1.00 92.31 268 ALA A O 1
ATOM 2051 N N . ILE A 1 269 ? 15.019 -6.130 -15.682 1.00 91.06 269 ILE A N 1
ATOM 2052 C CA . ILE A 1 269 ? 14.853 -6.268 -17.136 1.00 91.06 269 ILE A CA 1
ATOM 2053 C C . ILE A 1 269 ? 14.495 -7.712 -17.467 1.00 91.06 269 ILE A C 1
ATOM 2055 O O . ILE A 1 269 ? 15.118 -8.643 -16.955 1.00 91.06 269 ILE A O 1
ATOM 2059 N N . LEU A 1 270 ? 13.503 -7.916 -18.333 1.00 90.06 270 LEU A N 1
ATOM 2060 C CA . LEU A 1 270 ? 13.182 -9.257 -18.815 1.00 90.06 270 LEU A CA 1
ATOM 2061 C C . LEU A 1 270 ? 14.253 -9.761 -19.781 1.00 90.06 270 LEU A C 1
ATOM 2063 O O . LEU A 1 270 ? 14.673 -9.053 -20.701 1.00 90.06 270 LEU A O 1
ATOM 2067 N N . ALA A 1 271 ? 14.666 -11.011 -19.586 1.00 88.56 271 ALA A N 1
ATOM 2068 C CA . ALA A 1 271 ? 15.625 -11.656 -20.461 1.00 88.56 271 ALA A CA 1
ATOM 2069 C C . ALA A 1 271 ? 14.991 -11.959 -21.825 1.00 88.56 271 ALA A C 1
ATOM 2071 O O . ALA A 1 271 ? 13.855 -12.430 -21.933 1.00 88.56 271 ALA A O 1
ATOM 2072 N N . ASN A 1 272 ? 15.767 -11.719 -22.878 1.00 85.31 272 ASN A N 1
ATOM 2073 C CA . ASN A 1 272 ? 15.355 -11.929 -24.259 1.00 85.31 272 ASN A CA 1
ATOM 2074 C C . ASN A 1 272 ? 16.300 -12.914 -24.952 1.00 85.31 272 ASN A C 1
ATOM 2076 O O . ASN A 1 272 ? 17.515 -12.808 -24.820 1.00 85.31 272 ASN A O 1
ATOM 2080 N N . SER A 1 273 ? 15.743 -13.849 -25.718 1.00 81.81 273 SER A N 1
ATOM 2081 C CA . SER A 1 273 ? 16.517 -14.871 -26.440 1.00 81.81 273 SER A CA 1
ATOM 2082 C C . SER A 1 273 ? 17.341 -14.337 -27.623 1.00 81.81 273 SER A C 1
ATOM 2084 O O . SER A 1 273 ? 18.305 -14.978 -28.033 1.00 81.81 273 SER A O 1
ATOM 2086 N N . GLN A 1 274 ? 16.970 -13.187 -28.190 1.00 79.19 274 GLN A N 1
ATOM 2087 C CA . GLN A 1 274 ? 17.624 -12.595 -29.366 1.00 79.19 274 GLN A CA 1
ATOM 2088 C C . GLN A 1 274 ? 18.814 -11.703 -29.006 1.00 79.19 274 GLN A C 1
ATOM 2090 O O . GLN A 1 274 ? 19.710 -11.506 -29.822 1.00 79.19 274 GLN A O 1
ATOM 2095 N N . ASP A 1 275 ? 18.819 -11.152 -27.796 1.00 82.00 275 ASP A N 1
ATOM 2096 C CA . ASP A 1 275 ? 19.870 -10.250 -27.350 1.00 82.00 275 ASP A CA 1
ATOM 2097 C C . ASP A 1 275 ? 21.093 -11.059 -26.906 1.00 82.00 275 ASP A C 1
ATOM 2099 O O . ASP A 1 275 ? 21.016 -11.870 -25.978 1.00 82.00 275 ASP A O 1
ATOM 2103 N N . MET A 1 276 ? 22.238 -10.812 -27.547 1.00 81.69 276 MET A N 1
ATOM 2104 C CA . MET A 1 276 ? 23.508 -11.448 -27.189 1.00 81.69 276 MET A CA 1
ATOM 2105 C C . MET A 1 276 ? 23.868 -11.224 -25.716 1.00 81.69 276 MET A C 1
ATOM 2107 O O . MET A 1 276 ? 24.477 -12.101 -25.108 1.00 81.69 276 MET A O 1
ATOM 2111 N N . LYS A 1 277 ? 23.427 -10.109 -25.113 1.00 84.69 277 LYS A N 1
ATOM 2112 C CA . LYS A 1 277 ? 23.632 -9.804 -23.690 1.00 84.69 277 LYS A CA 1
ATOM 2113 C C . LYS A 1 277 ? 23.065 -10.885 -22.766 1.00 84.69 277 LYS A C 1
ATOM 2115 O O . LYS A 1 277 ? 23.658 -11.166 -21.728 1.00 84.69 277 LYS A O 1
ATOM 2120 N N . PHE A 1 278 ? 21.928 -11.488 -23.120 1.00 86.88 278 PHE A N 1
ATOM 2121 C CA . PHE A 1 278 ? 21.232 -12.441 -22.251 1.00 86.88 278 PHE A CA 1
ATOM 2122 C C . PHE A 1 278 ? 21.485 -13.904 -22.623 1.00 86.88 278 PHE A C 1
ATOM 2124 O O . PHE A 1 278 ? 21.048 -14.777 -21.881 1.00 86.88 278 PHE A O 1
ATOM 2131 N N . GLN A 1 279 ? 22.199 -14.210 -23.712 1.00 85.56 279 GLN A N 1
ATOM 2132 C CA . GLN A 1 279 ? 22.379 -15.593 -24.184 1.00 85.56 279 GLN A CA 1
ATOM 2133 C C . GLN A 1 279 ? 22.958 -16.527 -23.112 1.00 85.56 279 GLN A C 1
ATOM 2135 O O . GLN A 1 279 ? 22.426 -17.617 -22.889 1.00 85.56 279 GLN A O 1
ATOM 2140 N N . ASP A 1 280 ? 23.989 -16.085 -22.389 1.00 87.50 280 ASP A N 1
ATOM 2141 C CA . ASP A 1 280 ? 24.583 -16.873 -21.304 1.00 87.50 280 ASP A CA 1
ATOM 2142 C C . ASP A 1 280 ? 23.657 -17.036 -20.098 1.00 87.50 280 ASP A C 1
ATOM 2144 O O . ASP A 1 280 ? 23.671 -18.080 -19.439 1.00 87.50 280 ASP A O 1
ATOM 2148 N N . LEU A 1 281 ? 22.846 -16.020 -19.795 1.00 88.12 281 LEU A N 1
ATOM 2149 C CA . LEU A 1 281 ? 21.848 -16.106 -18.734 1.00 88.12 281 LEU A CA 1
ATOM 2150 C C . LEU A 1 281 ? 20.744 -17.094 -19.120 1.00 88.12 281 LEU A C 1
ATOM 2152 O O . LEU A 1 281 ? 20.411 -17.970 -18.330 1.00 88.12 281 LEU A O 1
ATOM 2156 N N . VAL A 1 282 ? 20.217 -16.985 -20.341 1.00 88.94 282 VAL A N 1
ATOM 2157 C CA . VAL A 1 282 ? 19.146 -17.838 -20.869 1.00 88.94 282 VAL A CA 1
ATOM 2158 C C . VAL A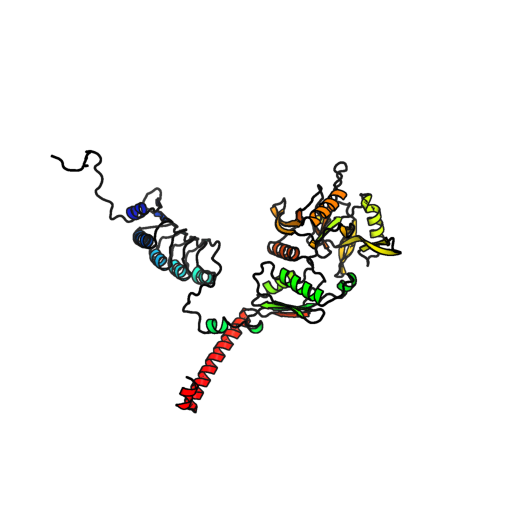 1 282 ? 19.582 -19.299 -20.896 1.00 88.94 282 VAL A C 1
ATOM 2160 O O . VAL A 1 282 ? 18.848 -20.154 -20.406 1.00 88.94 282 VAL A O 1
ATOM 2163 N N . ARG A 1 283 ? 20.789 -19.591 -21.393 1.00 89.38 283 ARG A N 1
ATOM 2164 C CA . ARG A 1 283 ? 21.332 -20.955 -21.432 1.00 89.38 283 ARG A CA 1
ATOM 2165 C C . ARG A 1 283 ? 21.415 -21.568 -20.031 1.00 89.38 283 ARG A C 1
ATOM 2167 O O . ARG A 1 283 ? 20.848 -22.631 -19.793 1.00 89.38 283 ARG A O 1
ATOM 2174 N N . ARG A 1 284 ? 22.035 -20.865 -19.076 1.00 88.38 284 ARG A N 1
ATOM 2175 C CA . ARG A 1 284 ? 22.132 -21.336 -17.681 1.00 88.38 284 ARG A CA 1
ATOM 2176 C C . ARG A 1 284 ? 20.764 -21.466 -17.014 1.00 88.38 284 ARG A C 1
ATOM 2178 O O . ARG A 1 284 ? 20.530 -22.410 -16.270 1.00 88.38 284 ARG A O 1
ATOM 2185 N N . ALA A 1 285 ? 19.846 -20.544 -17.293 1.00 86.94 285 ALA A N 1
ATOM 2186 C CA . ALA A 1 285 ? 18.491 -20.577 -16.757 1.00 86.94 285 ALA A CA 1
ATOM 2187 C C . ALA A 1 285 ? 17.667 -21.764 -17.279 1.00 86.94 285 ALA A C 1
ATOM 2189 O O . ALA A 1 285 ? 16.793 -22.255 -16.562 1.00 86.94 285 ALA A O 1
ATOM 2190 N N . GLN A 1 286 ? 17.921 -22.215 -18.509 1.00 86.19 286 GLN A N 1
ATOM 2191 C CA . GLN A 1 286 ? 17.281 -23.391 -19.103 1.00 86.19 286 GLN A CA 1
ATOM 2192 C C . GLN A 1 286 ? 17.843 -24.704 -18.548 1.00 86.19 286 GLN A C 1
ATOM 2194 O O . GLN A 1 286 ? 17.082 -25.654 -18.377 1.00 86.19 286 GLN A O 1
ATOM 2199 N N . GLU A 1 287 ? 19.138 -24.735 -18.222 1.00 87.12 287 GLU A N 1
ATOM 2200 C CA . GLU A 1 287 ? 19.819 -25.869 -17.580 1.00 87.12 287 GLU A CA 1
ATOM 2201 C C . GLU A 1 287 ? 19.439 -26.037 -16.094 1.00 87.12 287 GLU A C 1
ATOM 2203 O O . GLU A 1 287 ? 19.710 -27.084 -15.504 1.00 87.12 287 GLU A O 1
ATOM 2208 N N . LEU A 1 288 ? 18.792 -25.035 -15.477 1.00 84.38 288 LEU A N 1
ATOM 2209 C CA . LEU A 1 288 ? 18.350 -25.120 -14.086 1.00 84.38 288 LEU A CA 1
ATOM 2210 C C . LEU A 1 288 ? 17.268 -26.198 -13.889 1.00 84.38 288 LEU A C 1
ATOM 2212 O O . LEU A 1 288 ? 16.248 -26.173 -14.594 1.00 84.38 288 LEU A O 1
ATOM 2216 N N . PRO A 1 289 ? 17.427 -27.053 -12.861 1.00 82.12 289 PRO A N 1
ATOM 2217 C CA . PRO A 1 289 ? 16.375 -27.930 -12.364 1.00 82.12 289 PRO A CA 1
ATOM 2218 C C . PRO A 1 289 ? 15.065 -27.185 -12.059 1.00 82.12 289 PRO A C 1
ATOM 2220 O O . PRO A 1 289 ? 15.068 -25.990 -11.746 1.00 82.12 289 PRO A O 1
ATOM 2223 N N . ASP A 1 290 ? 13.930 -27.879 -12.153 1.00 75.94 290 ASP A N 1
ATOM 2224 C CA . ASP A 1 290 ? 12.610 -27.254 -11.988 1.00 75.94 290 ASP A CA 1
ATOM 2225 C C . ASP A 1 290 ? 12.329 -26.802 -10.544 1.00 75.94 290 ASP A C 1
ATOM 2227 O O . ASP A 1 290 ? 11.565 -25.858 -10.351 1.00 75.94 290 ASP A O 1
ATOM 2231 N N . ASP A 1 291 ? 13.007 -27.394 -9.555 1.00 73.81 291 ASP A N 1
ATOM 2232 C CA . ASP A 1 291 ? 12.995 -27.010 -8.135 1.00 73.81 291 ASP A CA 1
ATOM 2233 C C . ASP A 1 291 ? 13.783 -25.722 -7.844 1.00 73.81 291 ASP A C 1
ATOM 2235 O O . ASP A 1 291 ? 13.578 -25.096 -6.806 1.00 73.81 291 ASP A O 1
ATOM 2239 N N . LYS A 1 292 ? 14.665 -25.290 -8.756 1.00 79.50 292 LYS A N 1
ATOM 2240 C CA . LYS A 1 292 ? 15.458 -24.065 -8.599 1.00 79.50 292 LYS A CA 1
ATOM 2241 C C . LYS A 1 292 ? 14.963 -22.958 -9.515 1.00 79.50 292 LYS A C 1
ATOM 2243 O O . LYS A 1 292 ? 14.923 -23.099 -10.737 1.00 79.50 292 LYS A O 1
ATOM 2248 N N . THR A 1 293 ? 14.669 -21.805 -8.927 1.00 79.81 293 THR A N 1
ATOM 2249 C CA . THR A 1 293 ? 14.189 -20.623 -9.657 1.00 79.81 293 THR A CA 1
ATOM 2250 C C . THR A 1 293 ? 15.286 -19.597 -9.934 1.00 79.81 293 THR A C 1
ATOM 2252 O O . THR A 1 293 ? 15.167 -18.844 -10.894 1.00 79.81 293 THR A O 1
ATOM 2255 N N . ARG A 1 294 ? 16.374 -19.569 -9.152 1.00 85.06 294 ARG A N 1
ATOM 2256 C CA . ARG A 1 294 ? 17.434 -18.549 -9.240 1.00 85.06 294 ARG A CA 1
ATOM 2257 C C . ARG A 1 294 ? 18.682 -19.053 -9.963 1.00 85.06 294 ARG A C 1
ATOM 2259 O O . ARG A 1 294 ? 19.205 -20.118 -9.644 1.00 85.06 294 ARG A O 1
ATOM 2266 N N . VAL A 1 295 ? 19.190 -18.245 -10.893 1.00 84.00 295 VAL A N 1
ATOM 2267 C CA . VAL A 1 295 ? 20.494 -18.428 -11.540 1.00 84.00 295 VAL A CA 1
ATOM 2268 C C . VAL A 1 295 ? 21.541 -17.705 -10.700 1.00 84.00 295 VAL A C 1
ATOM 2270 O O . VAL A 1 295 ? 21.514 -16.479 -10.593 1.00 84.00 295 VAL A O 1
ATOM 2273 N N . ILE A 1 296 ? 22.456 -18.462 -10.101 1.00 83.62 296 ILE A N 1
ATOM 2274 C CA . ILE A 1 296 ? 23.490 -17.936 -9.205 1.00 83.62 296 ILE A CA 1
ATOM 2275 C C . ILE A 1 296 ? 24.862 -18.144 -9.848 1.00 83.62 296 ILE A C 1
ATOM 2277 O O . ILE A 1 296 ? 25.136 -19.208 -10.402 1.00 83.62 296 ILE A O 1
ATOM 2281 N N . THR A 1 297 ? 25.713 -17.127 -9.762 1.00 81.19 297 THR A N 1
ATOM 2282 C CA . THR A 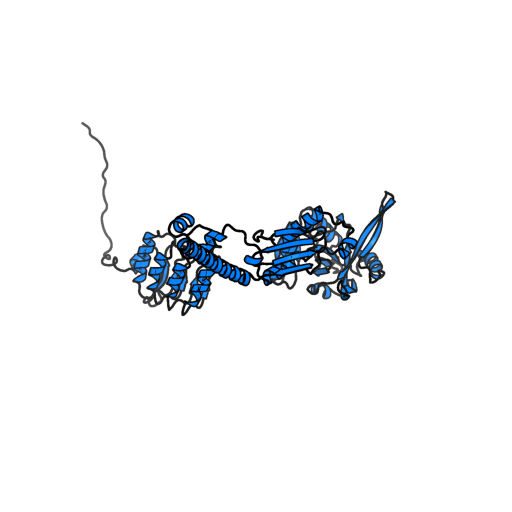1 297 ? 27.130 -17.188 -10.121 1.00 81.19 297 THR A CA 1
ATOM 2283 C C . THR A 1 297 ? 27.970 -16.985 -8.874 1.00 81.19 297 THR A C 1
ATOM 2285 O O . THR A 1 297 ? 27.811 -16.000 -8.157 1.00 81.19 297 THR A O 1
ATOM 2288 N N . GLU A 1 298 ? 28.886 -17.909 -8.630 1.00 78.31 298 GLU A N 1
ATOM 2289 C CA . GLU A 1 298 ? 29.882 -17.800 -7.574 1.00 78.31 298 GLU A CA 1
ATOM 2290 C C . GLU A 1 298 ? 31.069 -16.969 -8.072 1.00 78.31 298 GLU A C 1
ATOM 2292 O O . GLU A 1 298 ? 31.786 -17.361 -8.993 1.00 78.31 298 GLU A O 1
ATOM 2297 N N . VAL A 1 299 ? 31.258 -15.788 -7.485 1.00 76.75 299 VAL A N 1
ATOM 2298 C CA . VAL A 1 299 ? 32.357 -14.877 -7.812 1.00 76.75 299 VAL A CA 1
ATOM 2299 C C . VAL A 1 299 ? 33.434 -15.005 -6.739 1.00 76.75 299 VAL A C 1
ATOM 2301 O O . VAL A 1 299 ? 33.206 -14.668 -5.576 1.00 76.75 299 VAL A O 1
ATOM 2304 N N . ALA A 1 300 ? 34.617 -15.483 -7.125 1.00 73.25 300 ALA A N 1
ATOM 2305 C CA . ALA A 1 300 ? 35.773 -15.543 -6.237 1.00 73.25 300 ALA A CA 1
ATOM 2306 C C . ALA A 1 300 ? 36.268 -14.122 -5.910 1.00 73.25 300 ALA A C 1
ATOM 2308 O O . ALA A 1 300 ? 36.580 -13.338 -6.809 1.00 73.25 300 ALA A O 1
ATOM 2309 N N . GLN A 1 301 ? 36.336 -13.779 -4.625 1.00 70.94 301 GLN A N 1
ATOM 2310 C CA . GLN A 1 301 ? 36.894 -12.519 -4.147 1.00 70.94 301 GLN A CA 1
ATOM 2311 C C . GLN A 1 301 ? 38.413 -12.616 -3.973 1.00 70.94 301 GLN A C 1
ATOM 2313 O O . GLN A 1 301 ? 38.972 -13.689 -3.745 1.00 70.94 301 GLN A O 1
ATOM 2318 N N . GLN A 1 302 ? 39.084 -11.460 -4.010 1.00 69.75 302 GLN A N 1
ATOM 2319 C CA . GLN A 1 302 ? 40.530 -11.344 -3.773 1.00 69.75 302 GLN A CA 1
ATOM 2320 C C . GLN A 1 302 ? 40.974 -11.822 -2.378 1.00 69.75 302 GLN A C 1
ATOM 2322 O O . GLN A 1 302 ? 42.141 -12.156 -2.210 1.00 69.75 302 GLN A O 1
ATOM 2327 N N . ASP A 1 303 ? 40.056 -11.898 -1.411 1.00 73.69 303 ASP A N 1
ATOM 2328 C CA . ASP A 1 303 ? 40.291 -12.415 -0.053 1.00 73.69 303 ASP A CA 1
ATOM 2329 C C . ASP A 1 303 ? 40.142 -13.953 0.047 1.00 73.69 303 ASP A C 1
ATOM 2331 O O . ASP A 1 303 ? 40.123 -14.535 1.126 1.00 73.69 303 ASP A O 1
ATOM 2335 N N . GLY A 1 304 ? 39.970 -14.650 -1.083 1.00 68.06 304 GLY A N 1
ATOM 2336 C CA . GLY A 1 304 ? 39.760 -16.103 -1.114 1.00 68.06 304 GLY A CA 1
ATOM 2337 C C . GLY A 1 304 ? 38.354 -16.558 -0.696 1.00 68.06 304 GLY A C 1
ATOM 2338 O O . GLY A 1 304 ? 38.060 -17.751 -0.748 1.00 68.06 304 GLY A O 1
ATOM 2339 N N . SER A 1 305 ? 37.464 -15.633 -0.325 1.00 69.62 305 SER A N 1
ATOM 2340 C CA . SER A 1 305 ? 36.039 -15.895 -0.102 1.00 69.62 305 SER A CA 1
ATOM 2341 C C . SER A 1 305 ? 35.262 -15.913 -1.424 1.00 69.62 305 SER A C 1
ATOM 2343 O O . SER A 1 305 ? 35.642 -15.266 -2.397 1.00 69.62 305 SER A O 1
ATOM 2345 N N . THR A 1 306 ? 34.162 -16.662 -1.489 1.00 71.44 306 THR A N 1
ATOM 2346 C CA . THR A 1 306 ? 33.290 -16.723 -2.676 1.00 71.44 306 THR A CA 1
ATOM 2347 C C . THR A 1 306 ? 31.999 -15.970 -2.383 1.00 71.44 306 THR A C 1
ATOM 2349 O O . THR A 1 306 ? 31.367 -16.218 -1.358 1.00 71.44 306 THR A O 1
ATOM 2352 N N . ARG A 1 307 ? 31.601 -15.037 -3.257 1.00 75.56 307 ARG A N 1
ATOM 2353 C CA . ARG A 1 307 ? 30.307 -14.344 -3.171 1.00 75.56 307 ARG A CA 1
ATOM 2354 C C . ARG A 1 307 ? 29.361 -14.874 -4.227 1.00 75.56 307 ARG A C 1
ATOM 2356 O O . ARG A 1 307 ? 29.627 -14.751 -5.419 1.00 75.56 307 ARG A O 1
ATOM 2363 N N . SER A 1 308 ? 28.235 -15.398 -3.774 1.00 75.94 308 SER A N 1
ATOM 2364 C CA . SER A 1 308 ? 27.122 -15.771 -4.636 1.00 75.94 308 SER A CA 1
ATOM 2365 C C . SER A 1 308 ? 26.406 -14.514 -5.125 1.00 75.94 308 SER A C 1
ATOM 2367 O O . SER A 1 308 ? 25.925 -13.715 -4.323 1.00 75.94 308 SER A O 1
ATOM 2369 N N . ARG A 1 309 ? 26.339 -14.326 -6.443 1.00 81.38 309 ARG A N 1
ATOM 2370 C CA . ARG A 1 309 ? 25.560 -13.274 -7.101 1.00 81.38 309 ARG A CA 1
ATOM 2371 C C . ARG A 1 309 ? 24.384 -13.898 -7.838 1.00 81.38 309 ARG A C 1
ATOM 2373 O O . ARG A 1 309 ? 24.564 -14.853 -8.586 1.00 81.38 309 ARG A O 1
ATOM 2380 N N . VAL A 1 310 ? 23.188 -13.349 -7.655 1.00 84.75 310 VAL A N 1
ATOM 2381 C CA . VAL A 1 310 ? 22.005 -13.759 -8.421 1.00 84.75 310 VAL A CA 1
ATOM 2382 C C . VAL A 1 310 ? 21.998 -12.993 -9.745 1.00 84.75 310 VAL A C 1
ATOM 2384 O O . VAL A 1 310 ? 21.798 -11.785 -9.743 1.00 84.75 310 VAL A O 1
ATOM 2387 N N . ASP A 1 311 ? 22.216 -13.686 -10.863 1.00 85.50 311 ASP A N 1
ATOM 2388 C CA . ASP A 1 311 ? 22.233 -13.077 -12.206 1.00 85.50 311 ASP A CA 1
ATOM 2389 C C . ASP A 1 311 ? 20.834 -13.040 -12.850 1.00 85.50 311 ASP A C 1
ATOM 2391 O O . ASP A 1 311 ? 20.581 -12.286 -13.789 1.00 85.50 311 ASP A O 1
ATOM 2395 N N . GLY A 1 312 ? 19.904 -13.868 -12.370 1.00 88.88 312 GLY A N 1
ATOM 2396 C CA . GLY A 1 312 ? 18.527 -13.887 -12.854 1.00 88.88 312 GLY A CA 1
ATOM 2397 C C . GLY A 1 312 ? 17.638 -14.858 -12.090 1.00 88.88 312 GLY A C 1
ATOM 2398 O O . GLY A 1 312 ? 18.121 -15.671 -11.298 1.00 88.88 312 GLY A O 1
ATOM 2399 N N . ALA A 1 313 ? 16.332 -14.779 -12.323 1.00 90.44 313 ALA A N 1
ATOM 2400 C CA . ALA A 1 313 ? 15.371 -15.709 -11.744 1.00 90.44 313 ALA A CA 1
ATOM 2401 C C . ALA A 1 313 ? 14.172 -15.965 -12.656 1.00 90.44 313 ALA A C 1
ATOM 2403 O O . ALA A 1 313 ? 13.734 -15.094 -13.406 1.00 90.44 313 ALA A O 1
ATOM 2404 N N . TRP A 1 314 ? 13.628 -17.171 -12.543 1.00 88.31 314 TRP A N 1
ATOM 2405 C CA . TRP A 1 314 ? 12.311 -17.533 -13.040 1.00 88.31 314 TRP A CA 1
ATOM 2406 C C . TRP A 1 314 ? 11.263 -17.035 -12.059 1.00 88.31 314 TRP A C 1
ATOM 2408 O O . TRP A 1 314 ? 11.183 -17.552 -10.944 1.00 88.31 314 TRP A O 1
ATOM 2418 N N . LEU A 1 315 ? 10.465 -16.058 -12.480 1.00 88.94 315 LEU A N 1
ATOM 2419 C CA . LEU A 1 315 ? 9.384 -15.510 -11.669 1.00 88.94 315 LEU A CA 1
ATOM 2420 C C . LEU A 1 315 ? 8.032 -15.812 -12.321 1.00 88.94 315 LEU A C 1
ATOM 2422 O O . LEU A 1 315 ? 7.928 -15.703 -13.548 1.00 88.94 315 LEU A O 1
ATOM 2426 N N . PRO A 1 316 ? 7.009 -16.197 -11.540 1.00 87.62 316 PRO A N 1
ATOM 2427 C CA . PRO A 1 316 ? 5.662 -16.390 -12.059 1.00 87.62 316 PRO A CA 1
ATOM 2428 C C . PRO A 1 316 ? 5.074 -15.054 -12.526 1.00 87.62 316 PRO A C 1
ATOM 2430 O O . PRO A 1 316 ? 5.383 -13.994 -11.977 1.00 87.62 316 PRO A O 1
ATOM 2433 N N . ILE A 1 317 ? 4.232 -15.111 -13.553 1.00 84.50 317 ILE A N 1
ATOM 2434 C CA . ILE A 1 317 ? 3.462 -13.959 -14.029 1.00 84.50 317 ILE A CA 1
ATOM 2435 C C . ILE A 1 317 ? 2.174 -13.879 -13.207 1.00 84.50 317 ILE A C 1
ATOM 2437 O O . ILE A 1 317 ? 1.490 -14.890 -13.041 1.00 84.50 317 ILE A O 1
ATOM 2441 N N . SER A 1 318 ? 1.856 -12.691 -12.695 1.00 78.44 318 SER A N 1
ATOM 2442 C CA . SER A 1 318 ? 0.619 -12.453 -11.945 1.00 78.44 318 SER A CA 1
ATOM 2443 C C . SER A 1 318 ? -0.615 -12.625 -12.845 1.00 78.44 318 SER A C 1
ATOM 2445 O O . SER A 1 318 ? -0.551 -12.317 -14.037 1.00 78.44 318 SER A O 1
ATOM 2447 N N . GLU A 1 319 ? -1.746 -13.086 -12.296 1.00 67.81 319 GLU A N 1
ATOM 2448 C CA . GLU A 1 319 ? -3.012 -13.234 -13.045 1.00 67.81 319 GLU A CA 1
ATOM 2449 C C . GLU A 1 319 ? -3.490 -11.901 -13.653 1.00 67.81 319 GLU A C 1
ATOM 2451 O O . GLU A 1 319 ? -4.047 -11.881 -14.754 1.00 67.81 319 GLU A O 1
ATOM 2456 N N . ASP A 1 320 ? -3.175 -10.788 -12.986 1.00 60.91 320 ASP A N 1
ATOM 2457 C CA . ASP A 1 320 ? -3.495 -9.427 -13.427 1.00 60.91 320 ASP A CA 1
ATOM 2458 C C . ASP A 1 320 ? -2.516 -8.902 -14.497 1.00 60.91 320 ASP A C 1
ATOM 2460 O O . ASP A 1 320 ? -2.802 -7.936 -15.206 1.00 60.91 320 ASP A O 1
ATOM 2464 N N . GLY A 1 321 ? -1.372 -9.570 -14.681 1.00 57.44 321 GLY A N 1
ATOM 2465 C CA . GLY A 1 321 ? -0.277 -9.179 -15.574 1.00 57.44 321 GLY A CA 1
ATOM 2466 C C . GLY A 1 321 ? -0.471 -9.567 -17.041 1.00 57.44 321 GLY A C 1
ATOM 2467 O O . GLY A 1 321 ? 0.470 -10.027 -17.698 1.00 57.44 321 GLY A O 1
ATOM 2468 N N . ARG A 1 322 ? -1.683 -9.388 -17.582 1.00 55.12 322 ARG A N 1
ATOM 2469 C CA . ARG A 1 322 ? -2.063 -9.807 -18.950 1.00 55.12 322 ARG A CA 1
ATOM 2470 C C . ARG A 1 322 ? -1.202 -9.182 -20.064 1.00 55.12 322 ARG A C 1
ATOM 2472 O O . ARG A 1 322 ? -1.084 -9.763 -21.144 1.00 55.12 322 ARG A O 1
ATOM 2479 N N . ASP A 1 323 ? -0.514 -8.074 -19.791 1.00 59.16 323 ASP A N 1
ATOM 2480 C CA . ASP A 1 323 ? 0.386 -7.394 -20.738 1.00 59.16 323 ASP A CA 1
ATOM 2481 C C . ASP A 1 323 ? 1.707 -8.146 -21.001 1.00 59.16 323 ASP A C 1
ATOM 2483 O O . ASP A 1 323 ? 2.348 -7.964 -22.042 1.00 59.16 323 ASP A O 1
ATOM 2487 N N . VAL A 1 324 ? 2.112 -9.043 -20.093 1.00 58.41 324 VAL A N 1
ATOM 2488 C CA . VAL A 1 324 ? 3.352 -9.834 -20.224 1.00 58.41 324 VAL A CA 1
ATOM 2489 C C . VAL A 1 324 ? 3.182 -10.982 -21.227 1.00 58.41 324 VAL A C 1
ATOM 2491 O O . VAL A 1 324 ? 4.139 -11.390 -21.881 1.00 58.41 324 VAL A O 1
ATOM 2494 N N . GLN A 1 325 ? 1.958 -11.493 -21.394 1.00 53.06 325 GLN A N 1
ATOM 2495 C CA . GLN A 1 325 ? 1.669 -12.603 -22.312 1.00 53.06 325 GLN A CA 1
ATOM 2496 C C . GLN A 1 325 ? 1.501 -12.141 -23.769 1.00 53.06 325 GLN A C 1
ATOM 2498 O O . GLN A 1 325 ? 1.783 -12.901 -24.695 1.00 53.06 325 GLN A O 1
ATOM 2503 N N . ASN A 1 326 ? 1.096 -10.884 -23.985 1.00 50.34 326 ASN A N 1
ATOM 2504 C CA . ASN A 1 326 ? 0.873 -10.315 -25.321 1.00 50.34 326 ASN A CA 1
ATOM 2505 C C . ASN A 1 326 ? 2.146 -9.747 -25.974 1.00 50.34 326 ASN A C 1
ATOM 2507 O O . ASN A 1 326 ? 2.152 -9.433 -27.168 1.00 50.34 326 ASN A O 1
ATOM 2511 N N . SER A 1 327 ? 3.250 -9.640 -25.231 1.00 52.91 327 SER A N 1
ATOM 2512 C CA . SER A 1 327 ? 4.539 -9.160 -25.735 1.00 52.91 327 SER A CA 1
ATOM 2513 C C . SER A 1 327 ? 5.307 -10.274 -26.474 1.00 52.91 327 SER A C 1
ATOM 2515 O O . SER A 1 327 ? 6.226 -10.904 -25.966 1.00 52.91 327 SER A O 1
ATOM 2517 N N . THR A 1 328 ? 4.889 -10.510 -27.722 1.00 52.03 328 THR A N 1
ATOM 2518 C CA . THR A 1 328 ? 5.640 -11.055 -28.877 1.00 52.03 328 THR A CA 1
ATOM 2519 C C . THR A 1 328 ? 6.805 -12.027 -28.591 1.00 52.03 328 THR A C 1
ATOM 2521 O O . THR A 1 328 ? 7.906 -11.579 -28.303 1.00 52.03 328 THR A O 1
ATOM 2524 N N . ASN A 1 329 ? 6.597 -13.337 -28.802 1.00 53.88 329 ASN A N 1
ATOM 2525 C CA . ASN A 1 329 ? 7.508 -14.417 -29.280 1.00 53.88 329 ASN A CA 1
ATOM 2526 C C . ASN A 1 329 ? 9.050 -14.367 -29.029 1.00 53.88 329 ASN A C 1
ATOM 2528 O O . ASN A 1 329 ? 9.808 -14.989 -29.774 1.00 53.88 329 ASN A O 1
ATOM 2532 N N . ARG A 1 330 ? 9.555 -13.604 -28.054 1.00 68.81 330 ARG A N 1
ATOM 2533 C CA . ARG A 1 330 ? 10.993 -13.297 -27.876 1.00 68.81 330 ARG A CA 1
ATOM 2534 C C . ARG A 1 330 ? 11.455 -13.319 -26.419 1.00 68.81 330 ARG A C 1
ATOM 2536 O O . ARG A 1 330 ? 12.639 -13.563 -26.163 1.00 68.81 330 ARG A O 1
ATOM 2543 N N . LEU A 1 331 ? 10.530 -13.085 -25.490 1.00 79.06 331 LEU A N 1
ATOM 2544 C CA . LEU A 1 331 ? 10.726 -13.304 -24.060 1.00 79.06 331 LEU A CA 1
ATOM 2545 C C . LEU A 1 331 ? 10.861 -14.804 -23.768 1.00 79.06 331 LEU A C 1
ATOM 2547 O O . LEU A 1 331 ? 10.322 -15.645 -24.490 1.00 79.06 331 LEU A O 1
ATOM 2551 N N . VAL A 1 332 ? 11.617 -15.141 -22.725 1.00 80.56 332 VAL A N 1
ATOM 2552 C CA . VAL A 1 332 ? 11.891 -16.538 -22.374 1.00 80.56 332 VAL A CA 1
ATOM 2553 C C . VAL A 1 332 ? 10.917 -16.990 -21.291 1.00 80.56 332 VAL A C 1
ATOM 2555 O O . VAL A 1 332 ? 11.011 -16.547 -20.146 1.00 80.56 332 VAL A O 1
ATOM 2558 N N . PHE A 1 333 ? 10.005 -17.889 -21.664 1.00 84.12 333 PHE A N 1
ATOM 2559 C CA . PHE A 1 333 ? 8.995 -18.459 -20.774 1.00 84.12 333 PHE A CA 1
ATOM 2560 C C . PHE A 1 333 ? 9.274 -19.932 -20.464 1.00 84.12 333 PHE A C 1
ATOM 2562 O O . PHE A 1 333 ? 9.792 -20.669 -21.307 1.00 84.12 333 PHE A O 1
ATOM 2569 N N . LYS A 1 334 ? 8.892 -20.382 -19.267 1.00 83.44 334 LYS A N 1
ATOM 2570 C CA . LYS A 1 334 ? 8.883 -21.800 -18.889 1.00 83.44 334 LYS A CA 1
ATOM 2571 C C . LYS A 1 334 ? 7.714 -22.074 -17.947 1.00 83.44 334 LYS A C 1
ATOM 2573 O O . LYS A 1 334 ? 7.533 -21.361 -16.966 1.00 83.44 334 LYS A O 1
ATOM 2578 N N . LYS A 1 335 ? 6.942 -23.129 -18.215 1.00 82.81 335 LYS A N 1
ATOM 2579 C CA . LYS A 1 335 ? 5.885 -23.582 -17.299 1.00 82.81 335 LYS A CA 1
ATOM 2580 C C . LYS A 1 335 ? 6.510 -24.265 -16.095 1.00 82.81 335 LYS A C 1
ATOM 2582 O O . LYS A 1 335 ? 7.252 -25.231 -16.262 1.00 82.81 335 LYS A O 1
ATOM 2587 N N . ARG A 1 336 ? 6.214 -23.760 -14.900 1.00 78.75 336 ARG A N 1
ATOM 2588 C CA . ARG A 1 336 ? 6.680 -24.311 -13.621 1.00 78.75 336 ARG A CA 1
ATOM 2589 C C . ARG A 1 336 ? 5.566 -24.180 -12.575 1.00 78.75 336 ARG A C 1
ATOM 2591 O O . ARG A 1 336 ? 4.719 -23.294 -12.707 1.00 78.75 336 ARG A O 1
ATOM 2598 N N . PRO A 1 337 ? 5.523 -25.047 -11.555 1.00 76.00 337 PRO A N 1
ATOM 2599 C CA . PRO A 1 337 ? 4.600 -24.860 -10.444 1.00 76.00 337 PRO A CA 1
ATOM 2600 C C . PRO A 1 337 ? 4.942 -23.572 -9.675 1.00 76.00 337 PRO A C 1
ATOM 2602 O O . PRO A 1 337 ? 6.109 -23.318 -9.388 1.00 76.00 337 PRO A O 1
ATOM 2605 N N . ASN A 1 338 ? 3.936 -22.758 -9.348 1.00 70.81 338 ASN A N 1
ATOM 2606 C CA . ASN A 1 338 ? 4.083 -21.647 -8.407 1.00 70.81 338 ASN A CA 1
ATOM 2607 C C . ASN A 1 338 ? 4.258 -22.168 -6.966 1.00 70.81 338 ASN A C 1
ATOM 2609 O O . ASN A 1 338 ? 4.189 -23.370 -6.702 1.00 70.81 338 ASN A O 1
ATOM 2613 N N . LEU A 1 339 ? 4.411 -21.253 -6.003 1.00 60.78 339 LEU A N 1
ATOM 2614 C CA . LEU A 1 339 ? 4.514 -21.567 -4.567 1.00 60.78 339 LEU A CA 1
ATOM 2615 C C . LEU A 1 339 ? 3.316 -22.364 -4.002 1.00 60.78 339 LEU A C 1
ATOM 2617 O O . LEU A 1 339 ? 3.393 -22.874 -2.890 1.00 60.78 339 LEU A O 1
ATOM 2621 N N . GLN A 1 340 ? 2.209 -22.460 -4.744 1.00 64.50 340 GLN A N 1
ATOM 2622 C CA . GLN A 1 340 ? 0.986 -23.182 -4.376 1.00 64.50 340 GLN A CA 1
ATOM 2623 C C . GLN A 1 340 ? 0.851 -24.518 -5.134 1.00 64.50 340 GLN A C 1
ATOM 2625 O O . GLN A 1 340 ? -0.169 -25.195 -5.023 1.00 64.50 340 GLN A O 1
ATOM 2630 N N . GLY A 1 341 ? 1.866 -24.906 -5.916 1.00 70.06 341 GLY A N 1
ATOM 2631 C CA . GLY A 1 341 ? 1.886 -26.138 -6.706 1.00 70.06 341 GLY A CA 1
ATOM 2632 C C . GLY A 1 341 ? 1.092 -26.074 -8.015 1.00 70.06 341 GLY A C 1
ATOM 2633 O O . GLY A 1 341 ? 1.006 -27.079 -8.719 1.00 70.06 341 GLY A O 1
ATOM 2634 N N . GLN A 1 342 ? 0.522 -24.920 -8.369 1.00 74.75 342 GLN A N 1
ATOM 2635 C CA . GLN A 1 342 ? -0.240 -24.749 -9.605 1.00 74.75 342 GLN A CA 1
ATOM 2636 C C . GLN A 1 342 ? 0.695 -24.433 -10.778 1.00 74.75 342 GLN A C 1
ATOM 2638 O O . GLN A 1 342 ? 1.583 -23.591 -10.633 1.00 74.75 342 GLN A O 1
ATOM 2643 N N . PRO A 1 343 ? 0.522 -25.067 -11.951 1.00 79.69 343 PRO A N 1
ATOM 2644 C CA . PRO A 1 343 ? 1.362 -24.803 -13.111 1.00 79.69 343 PRO A CA 1
ATOM 2645 C C . PRO A 1 343 ? 1.062 -23.413 -13.683 1.00 79.69 343 PRO A C 1
ATOM 2647 O O . PRO A 1 343 ? -0.016 -23.191 -14.230 1.00 79.69 343 PRO A O 1
ATOM 2650 N N . VAL A 1 344 ? 2.032 -22.500 -13.600 1.00 81.75 344 VAL A N 1
ATOM 2651 C CA . VAL A 1 344 ? 1.930 -21.141 -14.152 1.00 81.75 344 VAL A CA 1
ATOM 2652 C C . VAL A 1 344 ? 3.112 -20.827 -15.065 1.00 81.75 344 VAL A C 1
ATOM 2654 O O . VAL A 1 344 ? 4.203 -21.404 -14.946 1.00 81.75 344 VAL A O 1
ATOM 2657 N N . ASP A 1 345 ? 2.906 -19.897 -15.991 1.00 84.88 345 ASP A N 1
ATOM 2658 C CA . ASP A 1 345 ? 3.975 -19.410 -16.853 1.00 84.88 345 ASP A CA 1
ATOM 2659 C C . ASP A 1 345 ? 4.947 -18.559 -16.030 1.00 84.88 345 ASP A C 1
ATOM 2661 O O . ASP A 1 345 ? 4.566 -17.574 -15.396 1.00 84.88 345 ASP A O 1
ATOM 2665 N N . HIS A 1 346 ? 6.215 -18.967 -16.019 1.00 86.69 346 HIS A N 1
ATOM 2666 C CA . HIS A 1 346 ? 7.299 -18.174 -15.461 1.00 86.69 346 HIS A CA 1
ATOM 2667 C C . HIS A 1 346 ? 8.037 -17.465 -16.585 1.00 86.69 346 HIS A C 1
ATOM 2669 O O . HIS A 1 346 ? 8.284 -18.055 -17.639 1.00 86.69 346 HIS A O 1
ATOM 2675 N N . VAL A 1 347 ? 8.450 -16.230 -16.331 1.00 89.00 347 VAL A N 1
ATOM 2676 C CA . VAL A 1 347 ? 9.304 -15.447 -17.223 1.00 89.00 347 VAL A CA 1
ATOM 2677 C C . VAL A 1 347 ? 10.689 -15.292 -16.605 1.00 89.00 347 VAL A C 1
ATOM 2679 O O . VAL A 1 347 ? 10.839 -15.195 -15.383 1.00 89.00 347 VAL A O 1
ATOM 2682 N N . LEU A 1 348 ? 11.718 -15.315 -17.449 1.00 90.25 348 LEU A N 1
ATOM 2683 C CA . LEU A 1 348 ? 13.089 -15.112 -17.003 1.00 90.25 348 LEU A CA 1
ATOM 2684 C C . LEU A 1 348 ? 13.384 -13.619 -16.830 1.00 90.25 348 LEU A C 1
ATOM 2686 O O . LEU A 1 348 ? 13.341 -12.840 -17.784 1.00 90.25 348 LEU A O 1
ATOM 2690 N N . VAL A 1 349 ? 13.745 -13.244 -15.609 1.00 91.62 349 VAL A N 1
ATOM 2691 C CA . VAL A 1 349 ? 14.189 -11.900 -15.239 1.00 91.62 349 VAL A CA 1
ATOM 2692 C C . VAL A 1 349 ? 15.708 -11.880 -15.119 1.00 91.62 349 VAL A C 1
ATOM 2694 O O . VAL A 1 349 ? 16.298 -12.786 -14.528 1.00 91.62 349 VAL A O 1
ATOM 2697 N N . SER A 1 350 ? 16.338 -10.839 -15.659 1.00 91.25 350 SER A N 1
ATOM 2698 C CA . SER A 1 350 ? 17.759 -10.548 -15.483 1.00 91.25 350 SER A CA 1
ATOM 2699 C C . SER A 1 350 ? 17.952 -9.595 -14.311 1.00 91.25 350 SER A C 1
ATOM 2701 O O . SER A 1 350 ? 17.352 -8.518 -14.277 1.00 91.25 350 SER A O 1
ATOM 2703 N N . TYR A 1 351 ? 18.838 -9.964 -13.389 1.00 89.62 351 TYR A N 1
ATOM 2704 C CA . TYR A 1 351 ? 19.249 -9.102 -12.288 1.00 89.62 351 TYR A CA 1
ATOM 2705 C C . TYR A 1 351 ? 20.623 -8.495 -12.560 1.00 89.62 351 TYR A C 1
ATOM 2707 O O . TYR A 1 351 ? 21.507 -9.133 -13.128 1.00 89.62 351 TYR A O 1
ATOM 2715 N N . GLU A 1 352 ? 20.781 -7.239 -12.157 1.00 83.25 352 GLU A N 1
ATOM 2716 C CA . GLU A 1 352 ? 22.082 -6.578 -12.076 1.00 83.25 352 GLU A CA 1
ATOM 2717 C C . GLU A 1 352 ? 22.712 -6.848 -10.696 1.00 83.25 352 GLU A C 1
ATOM 2719 O O . GLU A 1 352 ? 22.076 -7.413 -9.799 1.00 83.25 352 GLU A O 1
ATOM 2724 N N . ASP A 1 353 ? 23.961 -6.415 -10.506 1.00 81.12 353 ASP A N 1
ATOM 2725 C CA . ASP A 1 353 ? 24.630 -6.471 -9.202 1.00 81.12 353 ASP A CA 1
ATOM 2726 C C . ASP A 1 353 ? 23.760 -5.851 -8.092 1.00 81.12 353 ASP A C 1
ATOM 2728 O O . ASP A 1 353 ? 23.058 -4.866 -8.320 1.00 81.12 353 ASP A O 1
ATOM 2732 N N . GLU A 1 354 ? 23.853 -6.368 -6.860 1.00 78.56 354 GLU A N 1
ATOM 2733 C CA . GLU A 1 354 ? 23.028 -5.910 -5.725 1.00 78.56 354 GLU A CA 1
ATOM 2734 C C . GLU A 1 354 ? 23.059 -4.388 -5.513 1.00 78.56 354 GLU A C 1
ATOM 2736 O O . GLU A 1 354 ? 22.049 -3.781 -5.161 1.00 78.56 354 GLU A O 1
ATOM 2741 N N . ASN A 1 355 ? 24.196 -3.752 -5.803 1.00 80.25 355 ASN A N 1
ATOM 2742 C CA . ASN A 1 355 ? 24.387 -2.308 -5.666 1.00 80.25 355 ASN A CA 1
ATOM 2743 C C . ASN A 1 355 ? 23.665 -1.478 -6.743 1.00 80.25 355 ASN A C 1
ATOM 2745 O O . ASN A 1 355 ? 23.552 -0.263 -6.599 1.00 80.25 355 ASN A O 1
ATOM 2749 N N . LEU A 1 356 ? 23.203 -2.111 -7.821 1.00 84.00 356 LEU A N 1
ATOM 2750 C CA . LEU A 1 356 ? 22.501 -1.489 -8.945 1.00 84.00 356 LEU A CA 1
ATOM 2751 C C . LEU A 1 356 ? 21.010 -1.842 -8.972 1.00 84.00 356 LEU A C 1
ATOM 2753 O O . LEU A 1 356 ? 20.265 -1.287 -9.777 1.00 84.00 356 LEU A O 1
ATOM 2757 N N . ARG A 1 357 ? 20.554 -2.735 -8.084 1.00 88.06 357 ARG A N 1
ATOM 2758 C CA . ARG A 1 357 ? 19.143 -3.117 -7.992 1.00 88.06 357 ARG A CA 1
ATOM 2759 C C . ARG A 1 357 ? 18.298 -1.945 -7.506 1.00 88.06 357 ARG A C 1
ATOM 2761 O O . ARG A 1 357 ? 18.667 -1.230 -6.566 1.00 88.06 357 ARG A O 1
ATOM 2768 N N . VAL A 1 358 ? 17.145 -1.782 -8.149 1.00 90.44 358 VAL A N 1
ATOM 2769 C CA . VAL A 1 358 ? 16.143 -0.773 -7.812 1.00 90.44 358 VAL A CA 1
ATOM 2770 C C . VAL A 1 358 ? 14.983 -1.474 -7.124 1.00 90.44 358 VAL A C 1
ATOM 2772 O O . VAL A 1 358 ? 14.160 -2.137 -7.748 1.00 90.44 358 VAL A O 1
ATOM 2775 N N . THR A 1 359 ? 14.960 -1.349 -5.806 1.00 89.56 359 THR A N 1
ATOM 2776 C CA . THR A 1 359 ? 13.942 -1.923 -4.920 1.00 89.56 359 THR A CA 1
ATOM 2777 C C . THR A 1 359 ? 13.016 -0.845 -4.357 1.00 89.56 359 THR A C 1
ATOM 2779 O O . THR A 1 359 ? 13.311 0.348 -4.447 1.00 89.56 359 THR A O 1
ATOM 2782 N N . GLY A 1 360 ? 11.933 -1.264 -3.700 1.00 85.50 360 GLY A N 1
ATOM 2783 C CA . GLY A 1 360 ? 10.974 -0.385 -3.026 1.00 85.50 360 GLY A CA 1
ATOM 2784 C C . GLY A 1 360 ? 11.570 0.547 -1.961 1.00 85.50 360 GLY A C 1
ATOM 2785 O O . GLY A 1 360 ? 10.988 1.588 -1.689 1.00 85.50 360 GLY A O 1
ATOM 2786 N N . GLU A 1 361 ? 12.752 0.247 -1.409 1.00 85.50 361 GLU A N 1
ATOM 2787 C CA . GLU A 1 361 ? 13.481 1.158 -0.503 1.00 85.50 361 GLU A CA 1
ATOM 2788 C C . GLU A 1 361 ? 13.833 2.492 -1.181 1.00 85.50 361 GLU A C 1
ATOM 2790 O O . GLU A 1 361 ? 13.947 3.536 -0.541 1.00 85.50 361 GLU A O 1
ATOM 2795 N N . HIS A 1 362 ? 13.978 2.474 -2.504 1.00 89.75 362 HIS A N 1
ATOM 2796 C CA . HIS A 1 362 ? 14.331 3.648 -3.281 1.00 89.75 362 HIS A CA 1
ATOM 2797 C C . HIS A 1 362 ? 13.130 4.526 -3.644 1.00 89.75 362 HIS A C 1
ATOM 2799 O O . HIS A 1 362 ? 13.315 5.557 -4.292 1.00 89.75 362 HIS A O 1
ATOM 2805 N N . LEU A 1 363 ? 11.912 4.146 -3.254 1.00 90.00 363 LEU A N 1
ATOM 2806 C CA . LEU A 1 363 ? 10.714 4.944 -3.487 1.00 90.00 363 LEU A CA 1
ATOM 2807 C C . LEU A 1 363 ? 10.717 6.183 -2.587 1.00 90.00 363 LEU A C 1
ATOM 2809 O O . LEU A 1 363 ? 10.828 6.095 -1.369 1.00 90.00 363 LEU A O 1
ATOM 2813 N N . ASN A 1 364 ? 10.563 7.350 -3.202 1.00 90.81 364 ASN A N 1
ATOM 2814 C CA . ASN A 1 364 ? 10.360 8.621 -2.513 1.00 90.81 364 ASN A CA 1
ATOM 2815 C C . ASN A 1 364 ? 8.869 8.961 -2.393 1.00 90.81 364 ASN A C 1
ATOM 2817 O O . ASN A 1 364 ? 8.417 9.450 -1.362 1.00 90.81 364 ASN A O 1
ATOM 2821 N N . ASN A 1 365 ? 8.095 8.722 -3.454 1.00 90.44 365 ASN A N 1
ATOM 2822 C CA . ASN A 1 365 ? 6.659 8.981 -3.458 1.00 90.44 365 ASN A CA 1
ATOM 2823 C C . ASN A 1 365 ? 5.921 7.990 -4.360 1.00 90.44 365 ASN A C 1
ATOM 2825 O O . ASN A 1 365 ? 6.454 7.562 -5.381 1.00 90.44 365 ASN A O 1
ATOM 2829 N N . VAL A 1 366 ? 4.676 7.685 -4.006 1.00 91.12 366 VAL A N 1
ATOM 2830 C CA . VAL A 1 366 ? 3.767 6.838 -4.784 1.00 91.12 366 VAL A CA 1
ATOM 2831 C C . VAL A 1 366 ? 2.395 7.505 -4.791 1.00 91.12 366 VAL A C 1
ATOM 2833 O O . VAL A 1 366 ? 1.909 7.946 -3.746 1.00 91.12 366 VAL A O 1
ATOM 2836 N N . TYR A 1 367 ? 1.779 7.631 -5.958 1.00 91.25 367 TYR A N 1
ATOM 2837 C CA . TYR A 1 367 ? 0.533 8.364 -6.146 1.00 91.25 367 TYR A CA 1
ATOM 2838 C C . TYR A 1 367 ? -0.336 7.708 -7.213 1.00 91.25 367 TYR A C 1
ATOM 2840 O O . TYR A 1 367 ? 0.150 7.014 -8.100 1.00 91.25 367 TYR A O 1
ATOM 2848 N N . GLN A 1 368 ? -1.638 7.945 -7.123 1.00 92.94 368 GLN A N 1
ATOM 2849 C CA . GLN A 1 368 ? -2.574 7.541 -8.160 1.00 92.94 368 GLN A CA 1
ATOM 2850 C C . GLN A 1 368 ? -2.415 8.460 -9.374 1.00 92.94 368 GLN A C 1
ATOM 2852 O O . GLN A 1 368 ? -2.279 9.676 -9.236 1.00 92.94 368 GLN A O 1
ATOM 2857 N N . THR A 1 369 ? -2.431 7.870 -10.560 1.00 92.94 369 THR A N 1
ATOM 2858 C CA . THR A 1 369 ? -2.404 8.551 -11.856 1.00 92.94 369 THR A CA 1
ATOM 2859 C C . THR A 1 369 ? -3.292 7.775 -12.828 1.00 92.94 369 THR A C 1
ATOM 2861 O O . THR A 1 369 ? -3.809 6.717 -12.478 1.00 92.94 369 THR A O 1
ATOM 2864 N N . ASN A 1 370 ? -3.455 8.275 -14.047 1.00 90.56 370 ASN A N 1
ATOM 2865 C CA . ASN A 1 370 ? -4.084 7.523 -15.127 1.00 90.56 370 ASN A CA 1
ATOM 2866 C C . ASN A 1 370 ? -3.044 7.167 -16.194 1.00 90.56 370 ASN A C 1
ATOM 2868 O O . ASN A 1 370 ? -2.062 7.896 -16.364 1.00 90.56 370 ASN A O 1
ATOM 2872 N N . ASP A 1 371 ? -3.220 6.030 -16.859 1.00 84.44 371 ASP A N 1
ATOM 2873 C CA . ASP A 1 371 ? -2.410 5.612 -18.005 1.00 84.44 371 ASP A CA 1
ATOM 2874 C C . ASP A 1 371 ? -2.797 6.372 -19.289 1.00 84.44 371 ASP A C 1
ATOM 2876 O O . ASP A 1 371 ? -3.699 7.216 -19.296 1.00 84.44 371 ASP A O 1
ATOM 2880 N N . GLU A 1 372 ? -2.109 6.074 -20.393 1.00 81.88 372 GLU A N 1
ATOM 2881 C CA . GLU A 1 372 ? -2.368 6.676 -21.711 1.00 81.88 372 GLU A CA 1
ATOM 2882 C C . GLU A 1 372 ? -3.797 6.420 -22.224 1.00 81.88 372 GLU A C 1
ATOM 2884 O O . GLU A 1 372 ? -4.322 7.197 -23.021 1.00 81.88 372 GLU A O 1
ATOM 2889 N N . ASN A 1 373 ? -4.448 5.363 -21.736 1.00 85.38 373 ASN A N 1
ATOM 2890 C CA . ASN A 1 373 ? -5.809 4.976 -22.093 1.00 85.38 373 ASN A CA 1
ATOM 2891 C C . ASN A 1 373 ? -6.861 5.551 -21.127 1.00 85.38 373 ASN A C 1
ATOM 2893 O O . ASN A 1 373 ? -8.045 5.231 -21.252 1.00 85.38 373 ASN A O 1
ATOM 2897 N N . GLY A 1 374 ? -6.455 6.376 -20.156 1.00 86.00 374 GLY A N 1
ATOM 2898 C CA . GLY A 1 374 ? -7.330 6.934 -19.126 1.00 86.00 374 GLY A CA 1
ATOM 2899 C C . GLY A 1 374 ? -7.736 5.940 -18.033 1.00 86.00 374 GLY A C 1
ATOM 2900 O O . GLY A 1 374 ? -8.622 6.251 -17.237 1.00 86.00 374 GLY A O 1
ATOM 2901 N N . ARG A 1 375 ? -7.116 4.756 -17.978 1.00 87.62 375 ARG A N 1
ATOM 2902 C CA . ARG A 1 375 ? -7.325 3.762 -16.920 1.00 87.62 375 ARG A CA 1
ATOM 2903 C C . ARG A 1 375 ? -6.527 4.135 -15.684 1.00 87.62 375 ARG A C 1
ATOM 2905 O O . ARG A 1 375 ? -5.506 4.812 -15.756 1.00 87.62 375 ARG A O 1
ATOM 2912 N N . LEU A 1 376 ? -6.999 3.654 -14.547 1.00 88.69 376 LEU A N 1
ATOM 2913 C CA . LEU A 1 376 ? -6.346 3.824 -13.262 1.00 88.69 376 LEU A CA 1
ATOM 2914 C C . LEU A 1 376 ? -4.942 3.196 -13.262 1.00 88.69 376 LEU A C 1
ATOM 2916 O O . LEU A 1 376 ? -4.754 2.081 -13.736 1.00 88.69 376 LEU A O 1
ATOM 2920 N N . ALA A 1 377 ? -3.954 3.909 -12.722 1.00 88.38 377 ALA A N 1
ATOM 2921 C CA . ALA A 1 377 ? -2.564 3.469 -12.644 1.00 88.38 377 ALA A CA 1
ATOM 2922 C C . ALA A 1 377 ? -1.851 4.020 -11.397 1.00 88.38 377 ALA A C 1
ATOM 2924 O O . ALA A 1 377 ? -2.275 4.998 -10.775 1.00 88.38 377 ALA A O 1
ATOM 2925 N N . VAL A 1 378 ? -0.723 3.409 -11.037 1.00 89.75 378 VAL A N 1
ATOM 2926 C CA . VAL A 1 378 ? 0.102 3.832 -9.897 1.00 89.75 378 VAL A CA 1
ATOM 2927 C C . VAL A 1 378 ? 1.397 4.460 -10.394 1.00 89.75 378 VAL A C 1
ATOM 2929 O O . VAL A 1 378 ? 2.251 3.798 -10.973 1.00 89.75 378 VAL A O 1
ATOM 2932 N N . GLY A 1 379 ? 1.554 5.757 -10.158 1.00 91.44 379 GLY A N 1
ATOM 2933 C CA . GLY A 1 379 ? 2.774 6.499 -10.437 1.00 91.44 379 GLY A CA 1
ATOM 2934 C C . GLY A 1 379 ? 3.716 6.435 -9.244 1.00 91.44 379 GLY A C 1
ATOM 2935 O O . GLY A 1 379 ? 3.287 6.512 -8.092 1.00 91.44 379 GLY A O 1
ATOM 2936 N N . PHE A 1 380 ? 5.013 6.328 -9.503 1.00 91.94 380 PHE A N 1
ATOM 2937 C CA . PHE A 1 380 ? 6.027 6.391 -8.461 1.00 91.94 380 PHE A CA 1
ATOM 2938 C C . PHE A 1 380 ? 7.175 7.321 -8.840 1.00 91.94 380 PHE A C 1
ATOM 2940 O O . PHE A 1 380 ? 7.498 7.511 -10.013 1.00 91.94 380 PHE A O 1
ATOM 2947 N N . ARG A 1 381 ? 7.802 7.900 -7.815 1.00 93.00 381 ARG A N 1
ATOM 2948 C CA . ARG A 1 381 ? 9.063 8.632 -7.912 1.00 93.00 381 ARG A CA 1
ATOM 2949 C C . ARG A 1 381 ? 10.092 8.019 -6.991 1.00 93.00 381 ARG A C 1
ATOM 2951 O O . ARG A 1 381 ? 9.792 7.714 -5.837 1.00 93.00 381 ARG A O 1
ATOM 2958 N N . LEU A 1 382 ? 11.306 7.893 -7.493 1.00 93.38 382 LEU A N 1
ATOM 2959 C CA . LEU A 1 382 ? 12.461 7.406 -6.769 1.00 93.38 382 LEU A CA 1
ATOM 2960 C C . LEU A 1 382 ? 13.165 8.556 -6.044 1.00 93.38 382 LEU A C 1
ATOM 2962 O O . LEU A 1 382 ? 13.031 9.731 -6.390 1.00 93.38 382 LEU A O 1
ATOM 2966 N N . ASN A 1 383 ? 13.917 8.213 -5.004 1.00 92.88 383 ASN A N 1
ATOM 2967 C CA . ASN A 1 383 ? 14.862 9.128 -4.379 1.00 92.88 383 ASN A CA 1
ATOM 2968 C C . ASN A 1 383 ? 16.113 9.287 -5.264 1.00 92.88 383 ASN A C 1
ATOM 2970 O O . ASN A 1 383 ? 16.290 8.567 -6.242 1.00 92.88 383 ASN A O 1
ATOM 2974 N N . TYR A 1 384 ? 17.008 10.214 -4.919 1.00 92.81 384 TYR A N 1
ATOM 2975 C CA . TYR A 1 384 ? 18.207 10.489 -5.723 1.00 92.81 384 TYR A CA 1
ATOM 2976 C C . TYR A 1 384 ? 19.088 9.245 -5.959 1.00 92.81 384 TYR A C 1
ATOM 2978 O O . TYR A 1 384 ? 19.559 9.013 -7.071 1.00 92.81 384 TYR A O 1
ATOM 2986 N N . GLY A 1 385 ? 19.278 8.409 -4.929 1.00 92.00 385 GLY A N 1
ATOM 2987 C CA . GLY A 1 385 ? 20.060 7.174 -5.044 1.00 92.00 385 GLY A CA 1
ATOM 2988 C C . GLY A 1 385 ? 19.406 6.154 -5.978 1.00 92.00 385 GLY A C 1
ATOM 2989 O O . GLY A 1 385 ? 20.075 5.579 -6.835 1.00 92.00 385 GLY A O 1
ATOM 2990 N N . GLY A 1 386 ? 18.090 5.987 -5.854 1.00 92.00 386 GLY A N 1
ATOM 2991 C CA . GLY A 1 386 ? 17.267 5.166 -6.733 1.00 92.00 386 GLY A CA 1
ATOM 2992 C C . GLY A 1 386 ? 17.258 5.651 -8.169 1.00 92.00 386 GLY A C 1
ATOM 2993 O O . GLY A 1 386 ? 17.399 4.843 -9.078 1.00 92.00 386 GLY A O 1
ATOM 2994 N N . ALA A 1 387 ? 17.140 6.962 -8.369 1.00 93.75 387 ALA A N 1
ATOM 2995 C CA . ALA A 1 387 ? 17.079 7.570 -9.687 1.00 93.75 387 ALA A CA 1
ATOM 2996 C C . ALA A 1 387 ? 18.366 7.338 -10.489 1.00 93.75 387 ALA A C 1
ATOM 2998 O O . ALA A 1 387 ? 18.320 7.028 -11.676 1.00 93.75 387 ALA A O 1
ATOM 2999 N N . ASN A 1 388 ? 19.527 7.415 -9.833 1.00 93.38 388 ASN A N 1
ATOM 3000 C CA . ASN A 1 388 ? 20.802 7.099 -10.476 1.00 93.38 388 ASN A CA 1
ATOM 3001 C C . ASN A 1 388 ? 20.878 5.617 -10.871 1.00 93.38 388 ASN A C 1
ATOM 3003 O O . ASN A 1 388 ? 21.194 5.304 -12.016 1.00 93.38 388 ASN A O 1
ATOM 3007 N N . ARG A 1 389 ? 20.513 4.705 -9.958 1.00 93.19 389 ARG A N 1
ATOM 3008 C CA . ARG A 1 389 ? 20.496 3.256 -10.236 1.00 93.19 389 ARG A CA 1
ATOM 3009 C C . ARG A 1 389 ? 19.521 2.899 -11.354 1.00 93.19 389 ARG A C 1
ATOM 3011 O O . ARG A 1 389 ? 19.848 2.098 -12.221 1.00 93.19 389 ARG A O 1
ATOM 3018 N N . PHE A 1 390 ? 18.343 3.513 -11.357 1.00 93.69 390 PHE A N 1
ATOM 3019 C CA . PHE A 1 390 ? 17.318 3.271 -12.363 1.00 93.69 390 PHE A CA 1
ATOM 3020 C C . PHE A 1 390 ? 17.695 3.855 -13.725 1.00 93.69 390 PHE A C 1
ATOM 3022 O O . PHE A 1 390 ? 17.535 3.187 -14.745 1.00 93.69 390 PHE A O 1
ATOM 3029 N N . SER A 1 391 ? 18.305 5.041 -13.737 1.00 92.94 391 SER A N 1
ATOM 3030 C CA . SER A 1 391 ? 18.906 5.638 -14.929 1.00 92.94 391 SER A CA 1
ATOM 3031 C C . SER A 1 391 ? 20.021 4.770 -15.516 1.00 92.94 391 SER A C 1
ATOM 3033 O O . SER A 1 391 ? 20.124 4.649 -16.734 1.00 92.94 391 SER A O 1
ATOM 3035 N N . ASP A 1 392 ? 20.851 4.146 -14.680 1.00 92.25 392 ASP A N 1
ATOM 3036 C CA . ASP A 1 392 ? 21.903 3.232 -15.134 1.00 92.25 392 ASP A CA 1
ATOM 3037 C C . ASP A 1 392 ? 21.330 1.898 -15.632 1.00 92.25 392 ASP A C 1
ATOM 3039 O O . ASP A 1 392 ? 21.755 1.402 -16.678 1.00 92.25 392 ASP A O 1
ATOM 3043 N N . LEU A 1 393 ? 20.338 1.339 -14.928 1.00 91.38 393 LEU A N 1
ATOM 3044 C CA . LEU A 1 393 ? 19.622 0.130 -15.340 1.00 91.38 393 LEU A CA 1
ATOM 3045 C C . LEU A 1 393 ? 18.983 0.329 -16.717 1.00 91.38 393 LEU A C 1
ATOM 3047 O O . LEU A 1 393 ? 19.162 -0.502 -17.605 1.00 91.38 393 LEU A O 1
ATOM 3051 N N . THR A 1 394 ? 18.264 1.430 -16.919 1.00 91.50 394 THR A N 1
ATOM 3052 C CA . THR A 1 394 ? 17.573 1.700 -18.185 1.00 91.50 394 THR A CA 1
ATOM 3053 C C . THR A 1 394 ? 18.554 2.115 -19.282 1.00 91.50 394 THR A C 1
ATOM 3055 O O . THR A 1 394 ? 18.448 1.622 -20.402 1.00 91.50 394 THR A O 1
ATOM 3058 N N . GLY A 1 395 ? 19.580 2.908 -18.955 1.00 90.31 395 GLY A N 1
ATOM 3059 C CA . GLY A 1 395 ? 20.631 3.329 -19.889 1.00 90.31 395 GLY A CA 1
ATOM 3060 C C . GLY A 1 395 ? 21.443 2.164 -20.469 1.00 90.31 395 GLY A C 1
ATOM 3061 O O . GLY A 1 395 ? 21.760 2.144 -21.653 1.00 90.31 395 GLY A O 1
ATOM 3062 N N . ARG A 1 396 ? 21.734 1.127 -19.672 1.00 89.31 396 ARG A N 1
ATOM 3063 C CA . ARG A 1 396 ? 22.424 -0.096 -20.145 1.00 89.31 396 ARG A CA 1
ATOM 3064 C C . ARG A 1 396 ? 21.533 -1.048 -20.941 1.00 89.31 396 ARG A C 1
ATOM 3066 O O . ARG A 1 396 ? 22.001 -2.097 -21.394 1.00 89.31 396 ARG A O 1
ATOM 3073 N N . ASN A 1 397 ? 20.246 -0.741 -21.033 1.00 88.56 397 ASN A N 1
ATOM 3074 C CA . ASN A 1 397 ? 19.233 -1.570 -21.668 1.00 88.56 397 ASN A CA 1
ATOM 3075 C C . ASN A 1 397 ? 18.435 -0.777 -22.720 1.00 88.56 397 ASN A C 1
ATOM 3077 O O . ASN A 1 397 ? 17.363 -1.227 -23.126 1.00 88.56 397 ASN A O 1
ATOM 3081 N N . GLU A 1 398 ? 18.988 0.343 -23.207 1.00 86.00 398 GLU A N 1
ATOM 3082 C CA . GLU A 1 398 ? 18.378 1.226 -24.208 1.00 86.00 398 GLU A CA 1
ATOM 3083 C C . GLU A 1 398 ? 17.912 0.474 -25.463 1.00 86.00 398 GLU A C 1
ATOM 3085 O O . GLU A 1 398 ? 18.608 -0.429 -25.942 1.00 86.00 398 GLU A O 1
ATOM 3090 N N . PRO A 1 399 ? 16.739 0.826 -26.015 1.00 82.56 399 PRO A N 1
ATOM 3091 C CA . PRO A 1 399 ? 16.194 0.132 -27.170 1.00 82.56 399 PRO A CA 1
ATOM 3092 C C . PRO A 1 399 ? 17.068 0.335 -28.406 1.00 82.56 399 PRO A C 1
ATOM 3094 O O . PRO A 1 399 ? 17.524 1.441 -28.701 1.00 82.56 399 PRO A O 1
ATOM 3097 N N . ASP A 1 400 ? 17.228 -0.731 -29.184 1.00 82.81 400 ASP A N 1
ATOM 3098 C CA . ASP A 1 400 ? 17.859 -0.652 -30.494 1.00 82.81 400 ASP A CA 1
ATOM 3099 C C . ASP A 1 400 ? 16.794 -0.274 -31.528 1.00 82.81 400 ASP A C 1
ATOM 3101 O O . ASP A 1 400 ? 16.121 -1.117 -32.131 1.00 82.81 400 ASP A O 1
ATOM 3105 N N . ARG A 1 401 ? 16.624 1.039 -31.707 1.00 79.75 401 ARG A N 1
ATOM 3106 C CA . ARG A 1 401 ? 15.657 1.609 -32.657 1.00 79.75 401 ARG A CA 1
ATOM 3107 C C . ARG A 1 401 ? 15.983 1.245 -34.106 1.00 79.75 401 ARG A C 1
ATOM 3109 O O . ARG A 1 401 ? 15.064 1.174 -34.915 1.00 79.75 401 ARG A O 1
ATOM 3116 N N . ALA A 1 402 ? 17.254 1.001 -34.436 1.00 76.44 402 ALA A N 1
ATOM 3117 C CA . ALA A 1 402 ? 17.656 0.625 -35.789 1.00 76.44 402 ALA A CA 1
ATOM 3118 C C . ALA A 1 402 ? 17.211 -0.806 -36.124 1.00 76.44 402 ALA A C 1
ATOM 3120 O O . ALA A 1 402 ? 16.782 -1.069 -37.247 1.00 76.44 402 ALA A O 1
ATOM 3121 N N . ALA A 1 403 ? 17.248 -1.708 -35.140 1.00 76.81 403 ALA A N 1
ATOM 3122 C CA . ALA A 1 403 ? 16.760 -3.080 -35.268 1.00 76.81 403 ALA A CA 1
ATOM 3123 C C . ALA A 1 403 ? 15.258 -3.249 -34.948 1.00 76.81 403 ALA A C 1
ATOM 3125 O O . ALA A 1 403 ? 14.728 -4.355 -35.074 1.00 76.81 403 ALA A O 1
ATOM 3126 N N . GLY A 1 404 ? 14.569 -2.187 -34.508 1.00 76.31 404 GLY A N 1
ATOM 3127 C CA . GLY A 1 404 ? 13.191 -2.267 -34.007 1.00 76.31 404 GLY A CA 1
ATOM 3128 C C . GLY A 1 404 ? 13.063 -3.163 -32.768 1.00 76.31 404 GLY A C 1
ATOM 3129 O O . GLY A 1 404 ? 12.041 -3.826 -32.581 1.00 76.31 404 GLY A O 1
ATOM 3130 N N . PHE A 1 405 ? 14.120 -3.243 -31.955 1.00 80.06 405 PHE A N 1
ATOM 3131 C CA . PHE A 1 405 ? 14.204 -4.120 -30.795 1.00 80.06 405 PHE A CA 1
ATOM 3132 C C . PHE A 1 405 ? 14.068 -3.323 -29.496 1.00 80.06 405 PHE A C 1
ATOM 3134 O O . PHE A 1 405 ? 14.913 -2.492 -29.157 1.00 80.06 405 PHE A O 1
ATOM 3141 N N . TYR A 1 406 ? 13.012 -3.627 -28.746 1.00 81.75 406 TYR A N 1
ATOM 3142 C CA . TYR A 1 406 ? 12.695 -2.999 -27.468 1.00 81.75 406 TYR A CA 1
ATOM 3143 C C . TYR A 1 406 ? 12.819 -4.029 -26.348 1.00 81.75 406 TYR A C 1
ATOM 3145 O O . TYR A 1 406 ? 12.420 -5.186 -26.501 1.00 81.75 406 TYR A O 1
ATOM 3153 N N . ARG A 1 407 ? 13.391 -3.608 -25.218 1.00 86.00 407 ARG A N 1
ATOM 3154 C CA . ARG A 1 407 ? 13.451 -4.428 -24.002 1.00 86.00 407 ARG A CA 1
ATOM 3155 C C . ARG A 1 407 ? 12.232 -4.152 -23.134 1.00 86.00 407 ARG A C 1
ATOM 3157 O O . ARG A 1 407 ? 11.586 -3.121 -23.283 1.00 86.00 407 ARG A O 1
ATOM 3164 N N . HIS A 1 408 ? 11.934 -5.071 -22.225 1.00 86.69 408 HIS A N 1
ATOM 3165 C CA . HIS A 1 408 ? 10.818 -4.939 -21.297 1.00 86.69 408 HIS A CA 1
ATOM 3166 C C . HIS A 1 408 ? 11.334 -4.729 -19.878 1.00 86.69 408 HIS A C 1
ATOM 3168 O O . HIS A 1 408 ? 12.205 -5.470 -19.411 1.00 86.69 408 HIS A O 1
ATOM 3174 N N . LEU A 1 409 ? 10.789 -3.717 -19.211 1.00 89.19 409 LEU A N 1
ATOM 3175 C CA . LEU A 1 409 ? 11.052 -3.437 -17.809 1.00 89.19 409 LEU A CA 1
ATOM 3176 C C . LEU A 1 409 ? 10.024 -4.192 -16.968 1.00 89.19 409 LEU A C 1
ATOM 3178 O O . LEU A 1 409 ? 8.853 -3.835 -16.962 1.00 89.19 409 LEU A O 1
ATOM 3182 N N . ALA A 1 410 ? 10.459 -5.227 -16.263 1.00 89.62 410 ALA A N 1
ATOM 3183 C CA . ALA A 1 410 ? 9.634 -5.958 -15.319 1.00 89.62 410 ALA A CA 1
ATOM 3184 C C . ALA A 1 410 ? 9.427 -5.146 -14.041 1.00 89.62 410 ALA A C 1
ATOM 3186 O O . ALA A 1 410 ? 10.387 -4.741 -13.382 1.00 89.62 410 ALA A O 1
ATOM 3187 N N . ILE A 1 411 ? 8.162 -4.980 -13.675 1.00 88.81 411 ILE A N 1
ATOM 3188 C CA . ILE A 1 411 ? 7.728 -4.501 -12.370 1.00 88.81 411 ILE A CA 1
ATOM 3189 C C . ILE A 1 411 ? 7.341 -5.734 -11.565 1.00 88.81 411 ILE A C 1
ATOM 3191 O O . ILE A 1 411 ? 6.370 -6.422 -11.888 1.00 88.81 411 ILE A O 1
ATOM 3195 N N . ILE A 1 412 ? 8.147 -6.041 -10.556 1.00 88.44 412 ILE A N 1
ATOM 3196 C CA . ILE A 1 412 ? 8.018 -7.237 -9.731 1.00 88.44 412 ILE A CA 1
ATOM 3197 C C . ILE A 1 412 ? 7.404 -6.824 -8.403 1.00 88.44 412 ILE A C 1
ATOM 3199 O O . ILE A 1 412 ? 7.928 -5.939 -7.723 1.00 88.44 412 ILE A O 1
ATOM 3203 N N . LEU A 1 413 ? 6.307 -7.481 -8.041 1.00 85.31 413 LEU A N 1
ATOM 3204 C CA . LEU A 1 413 ? 5.609 -7.298 -6.777 1.00 85.31 413 LEU A CA 1
ATOM 3205 C C . LEU A 1 413 ? 5.534 -8.648 -6.074 1.00 85.31 413 LEU A C 1
ATOM 3207 O O . LEU A 1 413 ? 5.092 -9.633 -6.653 1.00 85.31 413 LEU A O 1
ATOM 3211 N N . ASP A 1 414 ? 6.006 -8.704 -4.831 1.00 81.38 414 ASP A N 1
ATOM 3212 C CA . ASP A 1 414 ? 5.931 -9.898 -3.975 1.00 81.38 414 ASP A CA 1
ATOM 3213 C C . ASP A 1 414 ? 6.550 -11.175 -4.592 1.00 81.38 414 ASP A C 1
ATOM 3215 O O . ASP A 1 414 ? 6.206 -12.296 -4.222 1.00 81.38 414 ASP A O 1
ATOM 3219 N N . GLY A 1 415 ? 7.518 -11.001 -5.501 1.00 82.06 415 GLY A N 1
ATOM 3220 C CA . GLY A 1 415 ? 8.198 -12.091 -6.209 1.00 82.06 415 GLY A CA 1
ATOM 3221 C C . GLY A 1 415 ? 7.501 -12.553 -7.491 1.00 82.06 415 GLY A C 1
ATOM 3222 O O . GLY A 1 415 ? 7.969 -13.502 -8.116 1.00 82.06 415 GLY A O 1
ATOM 3223 N N . GLU A 1 416 ? 6.432 -11.880 -7.908 1.00 85.25 416 GLU A N 1
ATOM 3224 C CA . GLU A 1 416 ? 5.700 -12.150 -9.145 1.00 85.25 416 GLU A CA 1
ATOM 3225 C C . GLU A 1 416 ? 5.859 -10.972 -10.117 1.00 85.25 416 GLU A C 1
ATOM 3227 O O . GLU A 1 416 ? 5.940 -9.811 -9.708 1.00 85.25 416 GLU A O 1
ATOM 3232 N N . VAL A 1 417 ? 5.927 -11.249 -11.421 1.00 87.06 417 VAL A N 1
ATOM 3233 C CA . VAL A 1 417 ? 5.965 -10.194 -12.442 1.00 87.06 417 VAL A CA 1
ATOM 3234 C C . VAL A 1 417 ? 4.550 -9.674 -12.640 1.00 87.06 417 VAL A C 1
ATOM 3236 O O . VAL A 1 417 ? 3.692 -10.382 -13.167 1.00 87.06 417 VAL A O 1
ATOM 3239 N N . PHE A 1 418 ? 4.325 -8.433 -12.214 1.00 83.06 418 PHE A N 1
ATOM 3240 C CA . PHE A 1 418 ? 3.024 -7.780 -12.283 1.00 83.06 418 PHE A CA 1
ATOM 3241 C C . PHE A 1 418 ? 2.791 -7.133 -13.650 1.00 83.06 418 PHE A C 1
ATOM 3243 O O . PHE A 1 418 ? 1.768 -7.354 -14.281 1.00 83.06 418 PHE A O 1
ATOM 3250 N N . SER A 1 419 ? 3.764 -6.373 -14.154 1.00 81.56 419 SER A N 1
ATOM 3251 C CA . SER A 1 419 ? 3.674 -5.730 -15.471 1.00 81.56 419 SER A CA 1
ATOM 3252 C C . SER A 1 419 ? 5.041 -5.670 -16.139 1.00 81.56 419 SER A C 1
ATOM 3254 O O . SER A 1 419 ? 6.059 -5.587 -15.451 1.00 81.56 419 SER A O 1
ATOM 3256 N N . ALA A 1 420 ? 5.075 -5.662 -17.472 1.00 83.69 420 ALA A N 1
ATOM 3257 C CA . ALA A 1 420 ? 6.320 -5.590 -18.237 1.00 83.69 420 ALA A CA 1
ATOM 3258 C C . ALA A 1 420 ? 6.256 -4.579 -19.401 1.00 83.69 420 ALA A C 1
ATOM 3260 O O . ALA A 1 420 ? 6.331 -4.981 -20.569 1.00 83.69 420 ALA A O 1
ATOM 3261 N N . PRO A 1 421 ? 6.103 -3.269 -19.121 1.00 80.62 421 PRO A N 1
ATOM 3262 C CA . PRO A 1 421 ? 6.082 -2.243 -20.160 1.00 80.62 421 PRO A CA 1
ATOM 3263 C C . PRO A 1 421 ? 7.356 -2.240 -21.016 1.00 80.62 421 PRO A C 1
ATOM 3265 O O . PRO A 1 421 ? 8.452 -2.598 -20.570 1.00 80.62 421 PRO A O 1
ATOM 3268 N N . THR A 1 422 ? 7.211 -1.812 -22.269 1.00 83.12 422 THR A N 1
ATOM 3269 C CA . THR A 1 422 ? 8.332 -1.623 -23.196 1.00 83.12 422 THR A CA 1
ATOM 3270 C C . THR A 1 422 ? 9.184 -0.426 -22.782 1.00 83.12 422 THR A C 1
ATOM 3272 O O . THR A 1 422 ? 8.676 0.675 -22.575 1.00 83.12 422 THR A O 1
ATOM 3275 N N . LEU A 1 423 ? 10.497 -0.621 -22.723 1.00 86.19 423 LEU A N 1
ATOM 3276 C CA . LEU A 1 423 ? 11.472 0.427 -22.459 1.00 86.19 423 LEU A CA 1
ATOM 3277 C C . LEU A 1 423 ? 11.783 1.191 -23.758 1.00 86.19 423 LEU A C 1
ATOM 3279 O O . LEU A 1 423 ? 12.582 0.742 -24.581 1.00 86.19 423 LEU A O 1
ATOM 3283 N N . ASN A 1 424 ? 11.135 2.343 -23.941 1.00 83.19 424 ASN A N 1
ATOM 3284 C CA . ASN A 1 424 ? 11.238 3.176 -25.153 1.00 83.19 424 ASN A CA 1
ATOM 3285 C C . ASN A 1 424 ? 12.414 4.167 -25.131 1.00 83.19 424 ASN A C 1
ATOM 3287 O O . ASN A 1 424 ? 12.921 4.596 -26.178 1.00 83.19 424 ASN A O 1
ATOM 3291 N N . GLU A 1 425 ? 12.842 4.540 -23.932 1.00 86.88 425 GLU A N 1
ATOM 3292 C CA . GLU A 1 425 ? 13.945 5.456 -23.688 1.00 86.88 425 GLU A CA 1
ATOM 3293 C C . GLU A 1 425 ? 14.517 5.247 -22.289 1.00 86.88 425 GLU A C 1
ATOM 3295 O O . GLU A 1 425 ? 13.951 4.530 -21.460 1.00 86.88 425 GLU A O 1
ATOM 3300 N N . ARG A 1 426 ? 15.663 5.875 -22.037 1.00 90.25 426 ARG A N 1
ATOM 3301 C CA . ARG A 1 426 ? 16.266 5.920 -20.713 1.00 90.25 426 ARG A CA 1
ATOM 3302 C C . ARG A 1 426 ? 15.398 6.771 -19.786 1.00 90.25 426 ARG A C 1
ATOM 3304 O O . ARG A 1 426 ? 15.150 7.937 -20.073 1.00 90.25 426 ARG A O 1
ATOM 3311 N N . ILE A 1 427 ? 15.003 6.196 -18.655 1.00 90.56 427 ILE A N 1
ATOM 3312 C CA . ILE A 1 427 ? 14.182 6.842 -17.624 1.00 90.56 427 ILE A CA 1
ATOM 3313 C C . ILE A 1 427 ? 14.949 6.896 -16.303 1.00 90.56 427 ILE A C 1
ATOM 3315 O O . ILE A 1 427 ? 15.698 5.975 -15.972 1.00 90.56 427 ILE A O 1
ATOM 3319 N N . SER A 1 428 ? 14.805 8.001 -15.570 1.00 89.56 428 SER A N 1
ATOM 3320 C CA . SER A 1 428 ? 15.641 8.308 -14.405 1.00 89.56 428 SER A CA 1
ATOM 3321 C C . SER A 1 428 ? 14.950 8.074 -13.074 1.00 89.56 428 SER A C 1
ATOM 3323 O O . SER A 1 428 ? 15.376 7.226 -12.309 1.00 89.56 428 SER A O 1
ATOM 3325 N N . ASP A 1 429 ? 13.921 8.846 -12.752 1.00 91.62 429 ASP A N 1
ATOM 3326 C CA . ASP A 1 429 ? 13.433 9.022 -11.381 1.00 91.62 429 ASP A CA 1
ATOM 3327 C C . ASP A 1 429 ? 11.939 8.747 -11.238 1.00 91.62 429 ASP A C 1
ATOM 3329 O O . ASP A 1 429 ? 11.439 8.715 -10.120 1.00 91.62 429 ASP A O 1
ATOM 3333 N N . SER A 1 430 ? 11.219 8.544 -12.337 1.00 90.94 430 SER A N 1
ATOM 3334 C CA . SER A 1 430 ? 9.783 8.287 -12.318 1.00 90.94 430 SER A CA 1
ATOM 3335 C C . SER A 1 430 ? 9.412 7.083 -13.171 1.00 90.94 430 SER A C 1
ATOM 3337 O O . SER A 1 430 ? 10.124 6.707 -14.102 1.00 90.94 430 SER A O 1
ATOM 3339 N N . GLY A 1 431 ? 8.291 6.469 -12.813 1.00 87.31 431 GLY A N 1
ATOM 3340 C CA . GLY A 1 431 ? 7.695 5.373 -13.555 1.00 87.31 431 GLY A CA 1
ATOM 3341 C C . GLY A 1 431 ? 6.217 5.225 -13.221 1.00 87.31 431 GLY A C 1
ATOM 3342 O O . GLY A 1 431 ? 5.699 5.850 -12.290 1.00 87.31 431 GLY A O 1
ATOM 3343 N N . GLN A 1 432 ? 5.541 4.397 -14.007 1.00 88.31 432 GLN A N 1
ATOM 3344 C CA . GLN A 1 432 ? 4.119 4.120 -13.874 1.00 88.31 432 GLN A CA 1
ATOM 3345 C C . GLN A 1 432 ? 3.883 2.612 -13.935 1.00 88.31 432 GLN A C 1
ATOM 3347 O O . GLN A 1 432 ? 4.456 1.918 -14.774 1.00 88.31 432 GLN A O 1
ATOM 3352 N N . ILE A 1 433 ? 3.047 2.124 -13.025 1.00 84.62 433 ILE A N 1
ATOM 3353 C CA . ILE A 1 433 ? 2.523 0.763 -12.982 1.00 84.62 433 ILE A CA 1
ATOM 3354 C C . ILE A 1 433 ? 1.100 0.840 -13.526 1.00 84.62 433 ILE A C 1
ATOM 3356 O O . ILE A 1 433 ? 0.218 1.416 -12.883 1.00 84.62 433 ILE A O 1
ATOM 3360 N N . SER A 1 434 ? 0.897 0.296 -14.718 1.00 82.31 434 SER A N 1
ATOM 3361 C CA . SER A 1 434 ? -0.413 0.209 -15.364 1.00 82.31 434 SER A CA 1
ATOM 3362 C C . SER A 1 434 ? -1.004 -1.186 -15.159 1.00 82.31 434 SER A C 1
ATOM 3364 O O . SER A 1 434 ? -0.265 -2.156 -14.986 1.00 82.31 434 SER A O 1
ATOM 3366 N N . GLY A 1 435 ? -2.330 -1.275 -15.147 1.00 73.56 435 GLY A N 1
ATOM 3367 C CA . GLY A 1 435 ? -3.074 -2.515 -14.944 1.00 73.56 435 GLY A CA 1
ATOM 3368 C C . GLY A 1 435 ? -4.576 -2.250 -14.900 1.00 73.56 435 GLY A C 1
ATOM 3369 O O . GLY A 1 435 ? -5.013 -1.098 -14.879 1.00 73.56 435 GLY A O 1
ATOM 3370 N N . ASP A 1 436 ? -5.376 -3.311 -14.874 1.00 76.62 436 ASP A N 1
ATOM 3371 C CA . ASP A 1 436 ? -6.833 -3.217 -14.737 1.00 76.62 436 ASP A CA 1
ATOM 3372 C C . ASP A 1 436 ? -7.228 -3.008 -13.261 1.00 76.62 436 ASP A C 1
ATOM 3374 O O . ASP A 1 436 ? -7.898 -3.845 -12.665 1.00 76.62 436 ASP A O 1
ATOM 3378 N N . PHE A 1 437 ? -6.778 -1.908 -12.651 1.00 82.44 437 PHE A N 1
ATOM 3379 C CA . PHE A 1 437 ? -6.998 -1.659 -11.226 1.00 82.44 437 PHE A CA 1
ATOM 3380 C C . PHE A 1 437 ? -8.389 -1.097 -10.912 1.00 82.44 437 PHE A C 1
ATOM 3382 O O . PHE A 1 437 ? -8.890 -0.191 -11.585 1.00 82.44 437 PHE A O 1
ATOM 3389 N N . THR A 1 438 ? -8.956 -1.548 -9.796 1.00 86.81 438 THR A N 1
ATOM 3390 C CA . THR A 1 438 ? -10.067 -0.884 -9.098 1.00 86.81 438 THR A CA 1
ATOM 3391 C C . THR A 1 438 ? -9.568 0.236 -8.170 1.00 86.81 438 THR A C 1
ATOM 3393 O O . THR A 1 438 ? -8.378 0.332 -7.851 1.00 86.81 438 THR A O 1
ATOM 3396 N N . HIS A 1 439 ? -10.473 1.106 -7.704 1.00 85.00 439 HIS A N 1
ATOM 3397 C CA . HIS A 1 439 ? -10.122 2.182 -6.765 1.00 85.00 439 HIS A CA 1
ATOM 3398 C C . HIS A 1 439 ? -9.578 1.626 -5.440 1.00 85.00 439 HIS A C 1
ATOM 3400 O O . HIS A 1 439 ? -8.631 2.169 -4.865 1.00 85.00 439 HIS A O 1
ATOM 3406 N N . GLU A 1 440 ? -10.155 0.528 -4.961 1.00 82.19 440 GLU A N 1
ATOM 3407 C CA . GLU A 1 440 ? -9.749 -0.159 -3.742 1.00 82.19 440 GLU A CA 1
ATOM 3408 C C . GLU A 1 440 ? -8.348 -0.766 -3.884 1.00 82.19 440 GLU A C 1
ATOM 3410 O O . GLU A 1 440 ? -7.511 -0.586 -2.996 1.00 82.19 440 GLU A O 1
ATOM 3415 N N . GLU A 1 441 ? -8.064 -1.420 -5.013 1.00 82.62 441 GLU A N 1
ATOM 3416 C CA . GLU A 1 441 ? -6.761 -2.039 -5.287 1.00 82.62 441 GLU A CA 1
ATOM 3417 C C . GLU A 1 441 ? -5.644 -1.009 -5.438 1.00 82.62 441 GLU A C 1
ATOM 3419 O O . GLU A 1 441 ? -4.546 -1.233 -4.928 1.00 82.62 441 GLU A O 1
ATOM 3424 N N . ILE A 1 442 ? -5.912 0.140 -6.071 1.00 86.69 442 ILE A N 1
ATOM 3425 C CA . ILE A 1 442 ? -4.946 1.244 -6.140 1.00 86.69 442 ILE A CA 1
ATOM 3426 C C . ILE A 1 442 ? -4.599 1.748 -4.747 1.00 86.69 442 ILE A C 1
ATOM 3428 O O . ILE A 1 442 ? -3.421 1.901 -4.423 1.00 86.69 442 ILE A O 1
ATOM 3432 N N . ASN A 1 443 ? -5.606 2.010 -3.914 1.00 84.88 443 ASN A N 1
ATOM 3433 C CA . ASN A 1 443 ? -5.375 2.521 -2.568 1.00 84.88 443 ASN A CA 1
ATOM 3434 C C . ASN A 1 443 ? -4.592 1.516 -1.715 1.00 84.88 443 ASN A C 1
ATOM 3436 O O . ASN A 1 443 ? -3.685 1.907 -0.975 1.00 84.88 443 ASN A O 1
ATOM 3440 N N . GLU A 1 444 ? -4.893 0.224 -1.860 1.00 81.94 444 GLU A N 1
ATOM 3441 C CA . GLU A 1 444 ? -4.142 -0.858 -1.228 1.00 81.94 444 GLU A CA 1
ATOM 3442 C C . GLU A 1 444 ? -2.689 -0.900 -1.722 1.00 81.94 444 GLU A C 1
ATOM 3444 O O . GLU A 1 444 ? -1.764 -0.875 -0.908 1.00 81.94 444 GLU A O 1
ATOM 3449 N N . LEU A 1 445 ? -2.466 -0.899 -3.038 1.00 84.25 445 LEU A N 1
ATOM 3450 C CA . LEU A 1 445 ? -1.129 -0.963 -3.627 1.00 84.25 445 LEU A CA 1
ATOM 3451 C C . LEU A 1 445 ? -0.285 0.261 -3.247 1.00 84.25 445 LEU A C 1
ATOM 3453 O O . LEU A 1 445 ? 0.860 0.111 -2.826 1.00 84.25 445 LEU A O 1
ATOM 3457 N N . ILE A 1 446 ? -0.849 1.470 -3.313 1.00 87.56 446 ILE A N 1
ATOM 3458 C CA . ILE A 1 446 ? -0.174 2.699 -2.876 1.00 87.56 446 ILE A CA 1
ATOM 3459 C C . ILE A 1 446 ? 0.191 2.612 -1.391 1.00 87.56 446 ILE A C 1
ATOM 3461 O O . ILE A 1 446 ? 1.314 2.962 -1.023 1.00 87.56 446 ILE A O 1
ATOM 3465 N N . GLY A 1 447 ? -0.730 2.153 -0.538 1.00 83.69 447 GLY A N 1
ATOM 3466 C CA . GLY A 1 447 ? -0.487 1.999 0.897 1.00 83.69 447 GLY A CA 1
ATOM 3467 C C . GLY A 1 447 ? 0.659 1.030 1.191 1.00 83.69 447 GLY A C 1
ATOM 3468 O O . GLY A 1 447 ? 1.557 1.346 1.973 1.00 83.69 447 GLY A O 1
ATOM 3469 N N . VAL A 1 448 ? 0.671 -0.113 0.505 1.00 82.19 448 VAL A N 1
ATOM 3470 C CA . VAL A 1 448 ? 1.711 -1.138 0.633 1.00 82.19 448 VAL A CA 1
ATOM 3471 C C . VAL A 1 448 ? 3.069 -0.623 0.140 1.00 82.19 448 VAL A C 1
ATOM 3473 O O . VAL A 1 448 ? 4.065 -0.767 0.848 1.00 82.19 448 VAL A O 1
ATOM 3476 N N . LEU A 1 449 ? 3.121 0.039 -1.021 1.00 84.94 449 LEU A N 1
ATOM 3477 C CA . LEU A 1 449 ? 4.366 0.570 -1.588 1.00 84.94 449 LEU A CA 1
ATOM 3478 C C . LEU A 1 449 ? 4.948 1.729 -0.765 1.00 84.94 449 LEU A C 1
ATOM 3480 O O . LEU A 1 449 ? 6.159 1.784 -0.564 1.00 84.94 449 LEU A O 1
ATOM 3484 N N . LYS A 1 450 ? 4.106 2.635 -0.243 1.00 82.75 450 LYS A N 1
ATOM 3485 C CA . LYS A 1 450 ? 4.546 3.746 0.626 1.00 82.75 450 LYS A CA 1
ATOM 3486 C C . LYS A 1 450 ? 5.149 3.268 1.937 1.00 82.75 450 LYS A C 1
ATOM 3488 O O . LYS A 1 450 ? 6.051 3.909 2.470 1.00 82.75 450 LYS A O 1
ATOM 3493 N N . ALA A 1 451 ? 4.628 2.175 2.480 1.00 77.50 451 ALA A N 1
ATOM 3494 C CA . ALA A 1 451 ? 5.128 1.635 3.730 1.00 77.50 451 ALA A CA 1
ATOM 3495 C C . ALA A 1 451 ? 6.468 0.894 3.581 1.00 77.50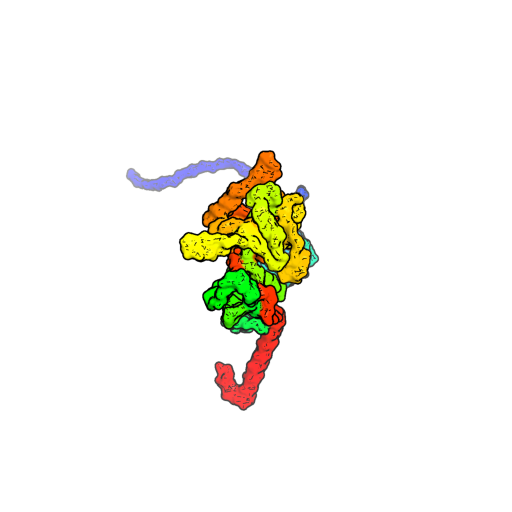 451 ALA A C 1
ATOM 3497 O O . ALA A 1 451 ? 7.098 0.603 4.599 1.00 77.50 451 ALA A O 1
ATOM 3498 N N . GLY A 1 452 ? 6.903 0.612 2.346 1.00 75.00 452 GLY A N 1
ATOM 3499 C CA . GLY A 1 452 ? 8.099 -0.175 2.043 1.00 75.00 452 GLY A CA 1
ATOM 3500 C C . GLY A 1 452 ? 7.876 -1.675 2.246 1.00 75.00 452 GLY A C 1
ATOM 3501 O O . GLY A 1 452 ? 6.844 -2.077 2.773 1.00 75.00 452 GLY A O 1
ATOM 3502 N N . ALA A 1 453 ? 8.834 -2.509 1.830 1.00 73.62 453 ALA A N 1
ATOM 3503 C CA . ALA A 1 453 ? 8.753 -3.976 1.891 1.00 73.62 453 ALA A CA 1
ATOM 3504 C C . ALA A 1 453 ? 8.833 -4.530 3.329 1.00 73.62 453 ALA A C 1
ATOM 3506 O O . ALA A 1 453 ? 9.417 -3.898 4.209 1.00 73.62 453 ALA A O 1
ATOM 3507 N N . LEU A 1 454 ? 8.260 -5.717 3.580 1.00 70.94 454 LEU A N 1
ATOM 3508 C CA . LEU A 1 454 ? 8.425 -6.394 4.868 1.00 70.94 454 LEU A CA 1
ATOM 3509 C C . LEU A 1 454 ? 9.840 -6.938 4.926 1.00 70.94 454 LEU A C 1
ATOM 3511 O O . LEU A 1 454 ? 10.328 -7.525 3.961 1.00 70.94 454 LEU A O 1
ATOM 3515 N N . GLU A 1 455 ? 10.480 -6.795 6.081 1.00 67.88 455 GLU A N 1
ATOM 3516 C CA . GLU A 1 455 ? 11.802 -7.376 6.285 1.00 67.88 455 GLU A CA 1
ATOM 3517 C C . GLU A 1 455 ? 11.765 -8.903 6.237 1.00 67.88 455 GLU A C 1
ATOM 3519 O O . GLU A 1 455 ? 12.756 -9.516 5.831 1.00 67.88 455 GLU A O 1
ATOM 3524 N N . VAL A 1 456 ? 10.631 -9.484 6.643 1.00 77.50 456 VAL A N 1
ATOM 3525 C CA . VAL A 1 456 ? 10.391 -10.918 6.763 1.00 77.50 456 VAL A CA 1
ATOM 3526 C C . VAL A 1 456 ? 8.963 -11.258 6.297 1.00 77.50 456 VAL A C 1
ATOM 3528 O O . VAL A 1 456 ? 8.019 -10.568 6.683 1.00 77.50 456 VAL A O 1
ATOM 3531 N N . PRO A 1 457 ? 8.759 -12.324 5.505 1.00 76.44 457 PRO A N 1
ATOM 3532 C CA . PRO A 1 457 ? 7.426 -12.785 5.116 1.00 76.44 457 PRO A CA 1
ATOM 3533 C C . PRO A 1 457 ? 6.575 -13.227 6.315 1.00 76.44 457 PRO A C 1
ATOM 3535 O O . PRO A 1 457 ? 7.045 -13.917 7.221 1.00 76.44 457 PRO A O 1
ATOM 3538 N N . LEU A 1 458 ? 5.287 -12.885 6.284 1.00 82.44 458 LEU A N 1
ATOM 3539 C CA . LEU A 1 458 ? 4.280 -13.392 7.217 1.00 82.44 458 LEU A CA 1
ATOM 3540 C C . LEU A 1 458 ? 3.464 -14.507 6.562 1.00 82.44 458 LEU A C 1
ATOM 3542 O O . LEU A 1 458 ? 3.280 -14.528 5.341 1.00 82.44 458 LEU A O 1
ATOM 3546 N N . LYS A 1 459 ? 2.922 -15.412 7.378 1.00 82.81 459 LYS A N 1
ATOM 3547 C CA . LYS A 1 459 ? 1.879 -16.332 6.918 1.00 82.81 459 LYS A CA 1
ATOM 3548 C C . LYS A 1 459 ? 0.636 -15.529 6.523 1.00 82.81 459 LYS A C 1
ATOM 3550 O O . LYS A 1 459 ? 0.258 -14.584 7.213 1.00 82.81 459 LYS A O 1
ATOM 3555 N N . LYS A 1 460 ? 0.002 -15.917 5.409 1.00 77.12 460 LYS A N 1
ATOM 3556 C CA . LYS A 1 460 ? -1.197 -15.240 4.880 1.00 77.12 460 LYS A CA 1
ATOM 3557 C C . LYS A 1 460 ? -2.375 -15.294 5.857 1.00 77.12 460 LYS A C 1
ATOM 3559 O O . LYS A 1 460 ? -3.138 -14.338 5.946 1.00 77.12 460 LYS A O 1
ATOM 3564 N N . GLU A 1 461 ? -2.515 -16.397 6.587 1.00 81.69 461 GLU A N 1
ATOM 3565 C CA . GLU A 1 461 ? -3.575 -16.570 7.578 1.00 81.69 461 GLU A CA 1
ATOM 3566 C C . GLU A 1 461 ? -3.046 -16.320 8.997 1.00 81.69 461 GLU A C 1
ATOM 3568 O O . GLU A 1 461 ? -1.982 -16.842 9.356 1.00 81.69 461 GLU A O 1
ATOM 3573 N N . PRO A 1 462 ? -3.764 -15.528 9.815 1.00 84.50 462 PRO A N 1
ATOM 3574 C CA . PRO A 1 462 ? -3.422 -15.346 11.215 1.00 84.50 462 PRO A CA 1
ATOM 3575 C C . PRO A 1 462 ? -3.599 -16.664 11.975 1.00 84.50 462 PRO A C 1
ATOM 3577 O O . PRO A 1 462 ? -4.511 -17.443 11.719 1.00 84.50 462 PRO A O 1
ATOM 3580 N N . VAL A 1 463 ? -2.748 -16.886 12.974 1.00 86.44 463 VAL A N 1
ATOM 3581 C CA . VAL A 1 463 ? -2.833 -18.045 13.876 1.00 86.44 463 VAL A CA 1
ATOM 3582 C C . VAL A 1 463 ? -4.103 -17.992 14.729 1.00 86.44 463 VAL A C 1
ATOM 3584 O O . VAL A 1 463 ? -4.623 -19.023 15.143 1.00 86.44 463 VAL A O 1
ATOM 3587 N N . SER A 1 464 ? -4.586 -16.785 15.016 1.00 83.31 464 SER A N 1
ATOM 3588 C CA . SER A 1 464 ? -5.831 -16.548 15.737 1.00 83.31 464 SER A CA 1
ATOM 3589 C C . SER A 1 464 ? -6.486 -15.283 15.206 1.00 83.31 464 SER A C 1
ATOM 3591 O O . SER A 1 464 ? -5.824 -14.252 15.078 1.00 83.31 464 SER A O 1
ATOM 3593 N N . GLU A 1 465 ? -7.788 -15.363 14.954 1.00 85.56 465 GLU A N 1
ATOM 3594 C CA . GLU A 1 465 ? -8.631 -14.254 14.520 1.00 85.56 465 GLU A CA 1
ATOM 3595 C C . GLU A 1 465 ? -9.882 -14.213 15.402 1.00 85.56 465 GLU A C 1
ATOM 3597 O O . GLU A 1 465 ? -10.671 -15.156 15.432 1.00 85.56 465 GLU A O 1
ATOM 3602 N N . LEU A 1 466 ? -10.028 -13.130 16.164 1.00 82.88 466 LEU A N 1
ATOM 3603 C CA . LEU A 1 466 ? -11.216 -12.851 16.965 1.00 82.88 466 LEU A CA 1
ATOM 3604 C C . LEU A 1 466 ? -11.829 -11.556 16.454 1.00 82.88 466 LEU A C 1
ATOM 3606 O O . LEU A 1 466 ? -11.299 -10.482 16.729 1.00 82.88 466 LEU A O 1
ATOM 3610 N N . THR A 1 467 ? -12.936 -11.668 15.727 1.00 83.12 467 THR A N 1
ATOM 3611 C CA . THR A 1 467 ? -13.637 -10.524 15.137 1.00 83.12 467 THR A CA 1
ATOM 3612 C C . THR A 1 467 ? -15.033 -10.424 15.742 1.00 83.12 467 THR A C 1
ATOM 3614 O O . THR A 1 467 ? -15.822 -11.365 15.675 1.00 83.12 467 THR A O 1
ATOM 3617 N N . ILE A 1 468 ? -15.336 -9.281 16.354 1.00 84.00 468 ILE A N 1
ATOM 3618 C CA . ILE A 1 468 ? -16.623 -8.970 16.979 1.00 84.00 468 ILE A CA 1
ATOM 3619 C C . ILE A 1 468 ? -17.201 -7.755 16.264 1.00 84.00 468 ILE A C 1
ATOM 3621 O O . ILE A 1 468 ? -16.590 -6.687 16.244 1.00 84.00 468 ILE A O 1
ATOM 3625 N N . SER A 1 469 ? -18.402 -7.888 15.704 1.00 79.69 469 SER A N 1
ATOM 3626 C CA . SER A 1 469 ? -19.069 -6.765 15.046 1.00 79.69 469 SER A CA 1
ATOM 3627 C C . SER A 1 469 ? -19.337 -5.622 16.041 1.00 79.69 469 SER A C 1
ATOM 3629 O O . SER A 1 469 ? -19.825 -5.884 17.148 1.00 79.69 469 SER A O 1
ATOM 3631 N N . PRO A 1 470 ? -19.106 -4.351 15.659 1.00 79.69 470 PRO A N 1
ATOM 3632 C CA . PRO A 1 470 ? -19.389 -3.195 16.518 1.00 79.69 470 PRO A CA 1
ATOM 3633 C C . PRO A 1 470 ? -20.837 -3.149 17.026 1.00 79.69 470 PRO A C 1
ATOM 3635 O O . PRO A 1 470 ? -21.099 -2.731 18.154 1.00 79.69 470 PRO A O 1
ATOM 3638 N N . THR A 1 471 ? -21.782 -3.646 16.225 1.00 82.44 471 THR A N 1
ATOM 3639 C CA . THR A 1 471 ? -23.203 -3.745 16.580 1.00 82.44 471 THR A CA 1
ATOM 3640 C C . THR A 1 471 ? -23.437 -4.651 17.788 1.00 82.44 471 THR A C 1
ATOM 3642 O O . THR A 1 471 ? -24.134 -4.249 18.721 1.00 82.44 471 THR A O 1
ATOM 3645 N N . LEU A 1 472 ? -22.802 -5.827 17.825 1.00 80.69 472 LEU A N 1
ATOM 3646 C CA . LEU A 1 472 ? -22.911 -6.769 18.938 1.00 80.69 472 LEU A CA 1
ATOM 3647 C C . LEU A 1 472 ? -22.293 -6.188 20.216 1.00 80.69 472 LEU A C 1
ATOM 3649 O O . LEU A 1 472 ? -22.908 -6.255 21.280 1.00 80.69 472 LEU A O 1
ATOM 3653 N N . GLY A 1 473 ? -21.130 -5.540 20.098 1.00 78.19 473 GLY A N 1
ATOM 3654 C CA . GLY A 1 473 ? -20.505 -4.825 21.213 1.00 78.19 473 GLY A CA 1
ATOM 3655 C C . GLY A 1 473 ? -21.409 -3.725 21.783 1.00 78.19 473 GLY A C 1
ATOM 3656 O O . GLY A 1 473 ? -21.607 -3.639 22.996 1.00 78.19 473 GLY A O 1
ATOM 3657 N N . SER A 1 474 ? -22.050 -2.932 20.916 1.00 79.44 474 SER A N 1
ATOM 3658 C CA . SER A 1 474 ? -22.970 -1.867 21.339 1.00 79.44 474 SER A CA 1
ATOM 3659 C C . SER A 1 474 ? -24.216 -2.387 22.074 1.00 79.44 474 SER A C 1
ATOM 3661 O O . SER A 1 474 ? -24.677 -1.753 23.024 1.00 79.44 474 SER A O 1
ATOM 3663 N N . ASP A 1 475 ? -24.745 -3.553 21.691 1.00 84.38 475 ASP A N 1
ATOM 3664 C CA . ASP A 1 475 ? -25.892 -4.170 22.370 1.00 84.38 475 ASP A CA 1
ATOM 3665 C C . ASP A 1 475 ? -25.505 -4.683 23.766 1.00 84.38 475 ASP A C 1
ATOM 3667 O O . ASP A 1 475 ? -26.215 -4.441 24.747 1.00 84.38 475 ASP A O 1
ATOM 3671 N N . VAL A 1 476 ? -24.326 -5.307 23.886 1.00 82.62 476 VAL A N 1
ATOM 3672 C CA . VAL A 1 476 ? -23.766 -5.721 25.182 1.00 82.62 476 VAL A CA 1
ATOM 3673 C C . VAL A 1 476 ? -23.564 -4.510 26.095 1.00 82.62 476 VAL A C 1
ATOM 3675 O O . VAL A 1 476 ? -23.934 -4.570 27.269 1.00 82.62 476 VAL A O 1
ATOM 3678 N N . GLN A 1 477 ? -23.061 -3.389 25.566 1.00 80.88 477 GLN A N 1
ATOM 3679 C CA . GLN A 1 477 ? -22.934 -2.144 26.328 1.00 80.88 477 GLN A CA 1
ATOM 3680 C C . GLN A 1 477 ? -24.295 -1.637 26.822 1.00 80.88 477 GLN A C 1
ATOM 3682 O O . GLN A 1 477 ? -24.448 -1.374 28.015 1.00 80.88 477 GLN A O 1
ATOM 3687 N N . LYS A 1 478 ? -25.302 -1.546 25.943 1.00 84.38 478 LYS A N 1
ATOM 3688 C CA . LYS A 1 478 ? -26.650 -1.069 26.304 1.00 84.38 478 LYS A CA 1
ATOM 3689 C C . LYS A 1 478 ? -27.284 -1.929 27.400 1.00 84.38 478 LYS A C 1
ATOM 3691 O O . LYS A 1 478 ? -27.785 -1.396 28.391 1.00 84.38 478 LYS A O 1
ATOM 3696 N N . LYS A 1 479 ? -27.227 -3.256 27.258 1.00 87.00 479 LYS A N 1
ATOM 3697 C CA . LYS A 1 479 ? -27.771 -4.201 28.248 1.00 87.00 479 LYS A CA 1
ATOM 3698 C C . LYS A 1 479 ? -26.992 -4.178 29.560 1.00 87.00 479 LYS A C 1
ATOM 3700 O O . LYS A 1 479 ? -27.608 -4.181 30.624 1.00 87.00 479 LYS A O 1
ATOM 3705 N N . GLY A 1 480 ? -25.661 -4.115 29.501 1.00 87.00 480 GLY A N 1
ATOM 3706 C CA . GLY A 1 480 ? -24.803 -4.040 30.684 1.00 87.00 480 GLY A CA 1
ATOM 3707 C C . GLY A 1 480 ? -25.063 -2.775 31.498 1.00 87.00 480 GLY A C 1
ATOM 3708 O O . GLY A 1 480 ? -25.226 -2.832 32.713 1.00 87.00 480 GLY A O 1
ATOM 3709 N N . VAL A 1 481 ? -25.211 -1.642 30.820 1.00 85.44 481 VAL A N 1
ATOM 3710 C CA . VAL A 1 481 ? -25.580 -0.376 31.446 1.00 85.44 481 VAL A CA 1
ATOM 3711 C C . VAL A 1 481 ? -26.966 -0.425 32.085 1.00 85.44 481 VAL A C 1
ATOM 3713 O O . VAL A 1 481 ? -27.124 0.007 33.227 1.00 85.44 481 VAL A O 1
ATOM 3716 N N . ALA A 1 482 ? -27.967 -0.952 31.375 1.00 85.88 482 ALA A N 1
ATOM 3717 C CA . ALA A 1 482 ? -29.310 -1.094 31.926 1.00 85.88 482 ALA A CA 1
ATOM 3718 C C . ALA A 1 482 ? -29.292 -1.976 33.186 1.00 85.88 482 ALA A C 1
ATOM 3720 O O . ALA A 1 482 ? -29.902 -1.626 34.195 1.00 85.88 482 ALA A O 1
ATOM 3721 N N . ALA A 1 483 ? -28.528 -3.072 33.163 1.00 92.81 483 ALA A N 1
ATOM 3722 C CA . ALA A 1 483 ? -28.350 -3.949 34.313 1.00 92.81 483 ALA A CA 1
ATOM 3723 C C . ALA A 1 483 ? -27.666 -3.240 35.494 1.00 92.81 483 ALA A C 1
ATOM 3725 O O . ALA A 1 483 ? -28.143 -3.370 36.619 1.00 92.81 483 ALA A O 1
ATOM 3726 N N . ILE A 1 484 ? -26.606 -2.455 35.253 1.00 91.00 484 ILE A N 1
ATOM 3727 C CA . ILE A 1 484 ? -25.938 -1.656 36.296 1.00 91.00 484 ILE A CA 1
ATOM 3728 C C . ILE A 1 484 ? -26.919 -0.649 36.900 1.00 91.00 484 ILE A C 1
ATOM 3730 O O . ILE A 1 484 ? -27.031 -0.579 38.118 1.00 91.00 484 ILE A O 1
ATOM 3734 N N . GLY A 1 485 ? -27.681 0.078 36.077 1.00 89.94 485 GLY A N 1
ATOM 3735 C CA . GLY A 1 485 ? -28.672 1.045 36.556 1.00 89.94 485 GLY A CA 1
ATOM 3736 C C . GLY A 1 485 ? -29.756 0.402 37.428 1.00 89.94 485 GLY A C 1
ATOM 3737 O O . GLY A 1 485 ? -30.054 0.900 38.515 1.00 89.94 485 GLY A O 1
ATOM 3738 N N . ILE A 1 486 ? -30.297 -0.741 36.995 1.00 94.25 486 ILE A N 1
ATOM 3739 C CA . ILE A 1 486 ? -31.299 -1.501 37.756 1.00 94.25 486 ILE A CA 1
ATOM 3740 C C . ILE A 1 486 ? -30.699 -2.035 39.064 1.00 94.25 486 ILE A C 1
ATOM 3742 O O . ILE A 1 486 ? -31.328 -1.916 40.115 1.00 94.25 486 ILE A O 1
ATOM 3746 N N . ALA A 1 487 ? -29.483 -2.587 39.027 1.00 94.56 487 ALA A N 1
ATOM 3747 C CA . ALA A 1 487 ? -28.804 -3.113 40.207 1.00 94.56 487 ALA A CA 1
ATOM 3748 C C . ALA A 1 487 ? -28.474 -2.006 41.219 1.00 94.56 487 ALA A C 1
ATOM 3750 O O . ALA A 1 487 ? -28.765 -2.159 42.404 1.00 94.56 487 ALA A O 1
ATOM 3751 N N . SER A 1 488 ? -27.935 -0.871 40.767 1.00 92.31 488 SER A N 1
ATOM 3752 C CA . SER A 1 488 ? -27.662 0.292 41.616 1.00 92.31 488 SER A CA 1
ATOM 3753 C C . SER A 1 488 ? -28.937 0.813 42.278 1.00 92.31 488 SER A C 1
ATOM 3755 O O . SER A 1 488 ? -28.946 1.041 43.487 1.00 92.31 488 SER A O 1
ATOM 3757 N N . LEU A 1 489 ? -30.038 0.929 41.529 1.00 93.88 489 LEU A N 1
ATOM 3758 C CA . LEU A 1 489 ? -31.326 1.340 42.088 1.00 93.88 489 LEU A CA 1
ATOM 3759 C C . LEU A 1 489 ? -31.856 0.324 43.112 1.00 93.88 489 LEU A C 1
ATOM 3761 O O . LEU A 1 489 ? -32.320 0.713 44.183 1.00 93.88 489 LEU A O 1
ATOM 3765 N N . ALA A 1 490 ? -31.748 -0.974 42.821 1.00 95.31 490 ALA A N 1
ATOM 3766 C CA . ALA A 1 490 ? -32.155 -2.033 43.740 1.00 95.31 490 ALA A CA 1
ATOM 3767 C C . ALA A 1 490 ? -31.351 -2.001 45.052 1.00 95.31 490 ALA A C 1
ATOM 3769 O O . ALA A 1 490 ? -31.932 -2.164 46.124 1.00 95.31 490 ALA A O 1
ATOM 3770 N N . VAL A 1 491 ? -30.041 -1.729 44.988 1.00 94.38 491 VAL A N 1
ATOM 3771 C CA . VAL A 1 491 ? -29.183 -1.565 46.173 1.00 94.38 491 VAL A CA 1
ATOM 3772 C C . VAL A 1 491 ? -29.608 -0.353 46.998 1.00 94.38 491 VAL A C 1
ATOM 3774 O O . VAL A 1 491 ? -29.719 -0.469 48.216 1.00 94.38 491 VAL A O 1
ATOM 3777 N N . VAL A 1 492 ? -29.906 0.785 46.365 1.00 92.81 492 VAL A N 1
ATOM 3778 C CA . VAL A 1 492 ? -30.401 1.984 47.064 1.00 92.81 492 VAL A CA 1
ATOM 3779 C C . VAL A 1 492 ? -31.723 1.699 47.780 1.00 92.81 492 VAL A C 1
ATOM 3781 O O . VAL A 1 492 ? -31.858 1.991 48.969 1.00 92.81 492 VAL A O 1
ATOM 3784 N N . ILE A 1 493 ? -32.680 1.069 47.092 1.00 93.62 493 ILE A N 1
ATOM 3785 C CA . ILE A 1 493 ? -33.975 0.688 47.677 1.00 93.62 493 ILE A CA 1
ATOM 3786 C C . ILE A 1 493 ? -33.770 -0.273 48.852 1.00 93.62 493 ILE A C 1
ATOM 3788 O O . ILE A 1 493 ? -34.382 -0.100 49.908 1.00 93.62 493 ILE A O 1
ATOM 3792 N N . PHE A 1 494 ? -32.885 -1.258 48.698 1.00 94.38 494 PHE A N 1
ATOM 3793 C CA . PHE A 1 494 ? -32.562 -2.214 49.752 1.00 94.38 494 PHE A CA 1
ATOM 3794 C C . PHE A 1 494 ? -31.905 -1.537 50.965 1.00 94.38 494 PHE A C 1
ATOM 3796 O O . PHE A 1 494 ? -32.303 -1.807 52.097 1.00 94.38 494 PHE A O 1
ATOM 3803 N N . MET A 1 495 ? -30.960 -0.615 50.753 1.00 92.75 495 MET A N 1
ATOM 3804 C CA . MET A 1 495 ? -30.293 0.126 51.829 1.00 92.75 495 MET A CA 1
ATOM 3805 C C . MET A 1 495 ? -31.275 0.995 52.617 1.00 92.75 495 MET A C 1
ATOM 3807 O O . MET A 1 495 ? -31.286 0.949 53.848 1.00 92.75 495 MET A O 1
ATOM 3811 N N . ILE A 1 496 ? -32.148 1.734 51.930 1.00 91.06 496 ILE A N 1
ATOM 3812 C CA . ILE A 1 496 ? -33.175 2.564 52.575 1.00 91.06 496 ILE A CA 1
ATOM 3813 C C . ILE A 1 496 ? -34.202 1.685 53.304 1.00 91.06 496 ILE A C 1
ATOM 3815 O O . ILE A 1 496 ? -34.592 1.995 54.430 1.00 91.06 496 ILE A O 1
ATOM 3819 N N . GLY A 1 497 ? -34.622 0.569 52.703 1.00 91.38 497 GLY A N 1
ATOM 3820 C CA . GLY A 1 497 ? -35.592 -0.349 53.301 1.00 91.38 497 GLY A CA 1
ATOM 3821 C C . GLY A 1 497 ? -35.067 -1.059 54.551 1.00 91.38 497 GLY A C 1
ATOM 3822 O O . GLY A 1 497 ? -35.757 -1.104 55.570 1.00 91.38 497 GLY A O 1
ATOM 3823 N N . TYR A 1 498 ? -33.841 -1.584 54.494 1.00 92.81 498 TYR A N 1
ATOM 3824 C CA . TYR A 1 498 ? -33.249 -2.378 55.572 1.00 92.81 498 TYR A CA 1
ATOM 3825 C C . TYR A 1 498 ? -32.674 -1.507 56.700 1.00 92.81 498 TYR A C 1
ATOM 3827 O O . TYR A 1 498 ? -32.924 -1.772 57.875 1.00 92.81 498 TYR A O 1
ATOM 3835 N N . TYR A 1 499 ? -31.946 -0.436 56.361 1.00 90.31 499 TYR A N 1
ATOM 3836 C CA . TYR A 1 499 ? -31.236 0.414 57.331 1.00 90.31 499 TYR A CA 1
ATOM 3837 C C . TYR A 1 499 ? -31.964 1.726 57.671 1.00 90.31 499 TYR A C 1
ATOM 3839 O O . TYR A 1 499 ? -31.503 2.487 58.529 1.00 90.31 499 TYR A O 1
ATOM 3847 N N . ARG A 1 500 ? -33.114 2.004 57.038 1.00 89.62 500 ARG A N 1
ATOM 3848 C CA . ARG A 1 500 ? -33.960 3.186 57.285 1.00 89.62 500 ARG A CA 1
ATOM 3849 C C . ARG A 1 500 ? -33.150 4.487 57.211 1.00 89.62 500 ARG A C 1
ATOM 3851 O O . ARG A 1 500 ? -32.531 4.773 56.193 1.00 89.62 500 ARG A O 1
ATOM 3858 N N . PHE A 1 501 ? -33.132 5.271 58.292 1.00 84.69 501 PHE A N 1
ATOM 3859 C CA . PHE A 1 501 ? -32.447 6.563 58.347 1.00 84.69 501 PHE A CA 1
ATOM 3860 C C . PHE A 1 501 ? -30.932 6.429 58.151 1.00 84.69 501 PHE A C 1
ATOM 3862 O O . PHE A 1 501 ? -30.334 7.221 57.432 1.00 84.69 501 PHE A O 1
ATOM 3869 N N . SER A 1 502 ? -30.323 5.379 58.714 1.00 86.69 502 SER A N 1
ATOM 3870 C CA . SER A 1 502 ? -28.894 5.109 58.523 1.00 86.69 502 SER A CA 1
ATOM 3871 C C . SER A 1 502 ? -28.569 4.695 57.083 1.00 86.69 502 SER A C 1
ATOM 3873 O O . SER A 1 502 ? -27.451 4.912 56.633 1.00 86.69 502 SER A O 1
ATOM 3875 N N . GLY A 1 503 ? -29.539 4.125 56.359 1.00 83.88 503 GLY A N 1
ATOM 3876 C CA . GLY A 1 503 ? -29.411 3.779 54.942 1.00 83.88 503 GLY A CA 1
ATOM 3877 C C . GLY A 1 503 ? -29.434 4.997 54.022 1.00 83.88 503 GLY A C 1
ATOM 3878 O O . GLY A 1 503 ? -28.693 5.032 53.049 1.00 83.88 503 GLY A O 1
ATOM 3879 N N . ILE A 1 504 ? -30.223 6.025 54.354 1.00 87.50 504 ILE A N 1
ATOM 3880 C CA . ILE A 1 504 ? -30.240 7.293 53.603 1.00 87.50 504 ILE A CA 1
ATOM 3881 C C . ILE A 1 504 ? -28.870 7.981 53.693 1.00 87.50 504 ILE A C 1
ATOM 3883 O O . ILE A 1 504 ? -28.350 8.426 52.678 1.00 87.50 504 ILE A O 1
ATOM 3887 N N . VAL A 1 505 ? -28.253 7.992 54.880 1.00 87.75 505 VAL A N 1
ATOM 3888 C CA . VAL A 1 505 ? -26.905 8.557 55.100 1.00 87.75 505 VAL A CA 1
ATOM 3889 C C . VAL A 1 505 ? -25.802 7.760 54.390 1.00 87.75 505 VAL A C 1
ATOM 3891 O O . VAL A 1 505 ? -24.743 8.303 54.122 1.00 87.75 505 VAL A O 1
ATOM 3894 N N . ALA A 1 506 ? -26.019 6.475 54.101 1.00 82.69 506 ALA A N 1
ATOM 3895 C CA . ALA A 1 506 ? -25.047 5.648 53.383 1.00 82.69 506 ALA A CA 1
ATOM 3896 C C . ALA A 1 506 ? -25.123 5.797 51.850 1.00 82.69 506 ALA A C 1
ATOM 3898 O O . ALA A 1 506 ? -24.187 5.403 51.159 1.00 82.69 506 ALA A O 1
ATOM 3899 N N . VAL A 1 507 ? -26.245 6.296 51.320 1.00 84.31 507 VAL A N 1
ATOM 3900 C CA . VAL A 1 507 ? -26.481 6.473 49.874 1.00 84.31 507 VAL A CA 1
ATOM 3901 C C . VAL A 1 507 ? -26.154 7.894 49.408 1.00 84.31 507 VAL A C 1
ATOM 3903 O O . VAL A 1 507 ? -25.693 8.061 48.280 1.00 84.31 507 VAL A O 1
ATOM 3906 N N . VAL A 1 508 ? -26.444 8.894 50.248 1.00 77.19 508 VAL A N 1
ATOM 3907 C CA . VAL A 1 508 ? -26.089 10.312 50.048 1.00 77.19 508 VAL A CA 1
ATOM 3908 C C . VAL A 1 508 ? -24.630 10.523 50.415 1.00 77.19 508 VAL A C 1
ATOM 3910 O O . VAL A 1 508 ? -23.937 11.222 49.643 1.00 77.19 508 VAL A O 1
#

pLDDT: mean 76.89, std 15.34, range [24.27, 95.31]

Sequence (508 aa):
MDRWWALACVPALWLVLAVAGCSDTDPMIKLRRAGAVIEHDDERVKVERVVLSQSATPDQLDEQLKDLARVPRVLMLDLSGTQVQDEQVKQLAALDELQTLDLSDTAVTDEGLKVLASLTSLRKLTLSNTRVTDGGLSEHIPEFPALETLEISRLKEPQRESGVVEGGGVLEKFFSGIKLGIDLAGGANLILEVDQGKLDEQEKKLTADVMSQMATSINKRANPGGNKELTVRPLGTNRIEVIIPKADPQVVEQTKRMMTRLGSLELAILANSQDMKFQDLVRRAQELPDDKTRVITEVAQQDGSTRSRVDGAWLPISEDGRDVQNSTNRLVFKKRPNLQGQPVDHVLVSYEDENLRVTGEHLNNVYQTNDENGRLAVGFRLNYGGANRFSDLTGRNEPDRAAGFYRHLAIILDGEVFSAPTLNERISDSGQISGDFTHEEINELIGVLKAGALEVPLKKEPVSELTISPTLGSDVQKKGVAAIGIASLAVVIFMIGYYRFSGIVAVV